Protein AF-0000000086678908 (afdb_homodimer)

Solvent-accessible surface area (backbone atoms only — not comparable to full-atom values): 30555 Å² total; per-residue (Å²): 137,52,66,67,54,35,54,50,50,51,50,34,70,66,29,50,40,66,54,57,25,11,56,74,68,71,41,52,46,68,59,46,51,51,51,48,50,51,52,21,57,75,71,70,43,70,32,62,41,78,53,100,85,32,42,42,71,33,73,58,19,50,46,49,44,54,50,27,52,52,49,44,52,51,50,49,46,50,53,44,56,52,46,34,68,72,34,55,77,39,28,65,29,38,39,27,30,33,67,89,37,30,54,50,59,49,21,51,53,51,42,56,45,40,73,77,37,72,59,48,43,66,46,62,44,74,39,58,53,68,55,45,53,49,30,43,72,73,57,73,17,61,35,32,40,40,49,67,83,73,78,74,65,46,45,79,44,75,34,34,77,40,49,34,20,36,24,29,16,80,85,41,92,61,58,83,44,80,57,42,56,70,75,78,47,70,84,48,39,28,25,37,46,46,85,88,39,58,66,28,52,55,52,49,49,56,33,43,75,70,74,44,74,83,45,73,60,40,50,34,90,41,62,58,33,26,36,15,30,9,26,51,61,61,20,29,25,77,35,47,52,90,63,41,48,85,58,22,40,63,24,42,46,62,54,88,74,42,51,48,59,34,22,42,33,31,62,60,82,56,85,67,57,61,41,44,42,51,50,50,52,50,54,65,70,67,53,59,50,131,137,52,65,66,56,34,53,51,50,51,51,34,71,66,31,51,40,65,55,58,25,12,54,74,68,72,41,53,47,68,57,46,51,51,50,50,51,50,51,22,58,76,69,70,43,70,31,61,41,78,52,100,85,32,42,42,72,34,73,58,19,51,46,48,42,54,49,26,52,52,49,41,50,51,50,50,45,49,52,43,56,52,46,34,68,71,34,54,76,37,30,65,28,36,40,27,29,33,67,89,36,29,55,50,60,49,20,50,52,49,43,56,45,39,73,77,38,72,57,49,42,65,45,63,44,74,40,57,54,69,55,45,54,49,30,45,72,73,56,74,18,61,35,31,40,42,45,67,84,74,77,75,64,47,43,79,44,73,33,35,76,41,49,34,18,37,26,29,16,80,85,41,93,61,58,82,43,80,57,41,56,68,76,77,47,70,84,46,39,28,24,38,45,46,85,88,38,57,66,31,52,55,52,49,48,58,34,43,77,71,74,44,74,84,46,72,60,40,50,34,89,41,64,60,34,28,36,15,29,10,25,51,61,62,21,32,25,78,36,47,53,90,65,42,49,84,57,24,40,64,24,42,47,62,54,88,74,43,53,50,60,34,22,43,34,31,61,60,83,54,86,65,56,61,42,44,42,51,52,51,52,50,53,65,71,69,53,59,50,132

Nearest PDB structures (foldseek):
  5y2v-assembly1_C  TM=5.997E-01  e=1.084E-22  Synechocystis sp. PCC 6803 substr. Kazusa
  7d98-assembly1_Q  TM=6.068E-01  e=5.292E-22  Cupriavidus necator
  1ixc-assembly1_B-2  TM=6.045E-01  e=3.249E-22  Cupriavidus necator
  4x6g-assembly1_D  TM=6.007E-01  e=4.147E-22  Pseudomonas aeruginosa PAO1
  6g1d-assembly1_A  TM=6.232E-01  e=2.025E-21  Corynebacterium glutamicum

Radius of gyration: 24.07 Å; Cα contacts (8 Å, |Δi|>4): 1082; chains: 2; bounding box: 62×62×56 Å

Secondary structure (DSSP, 8-state):
--HHHHHHHHHHHT-SSHHHHHHHTT--HHHHHHHHHHHHHHHTS--EEEETTEEEE-HHHHHHHHHHHHHHHHHHHHHHHHHHHH-TTSEEEEEEE-GGGTTTHHHHHHHHHHHH-TTEEEEEEE--HHHHHHHHHHTS-SEEEESSPPPSSEEEEEEEEEEEEEEE-TT-TTTT-S-B-GGGGTTSEEEEPPTTSHHHHHHHHHHHTTT---EEEEE-S-HHHHHHHHHTTS-BEEEEGGG-SSSSEEEEBS-TT-EEEEEEEEESSSPPPHHHHHHHHHHHHH--B-/--HHHHHHHHHHHT-SSHHHHHHHTT--HHHHHHHHHHHHHHHTS--EEEETTEEEE-HHHHHHHHHHHHHHHHHHHHHHHHHHHH-TTSEEEEEEE-GGGTTTHHHHHHHHHHHH-TTEEEEEEE--HHHHHHHHHTTS-SEEEESSPPPSSEEEEEEEEEEEEEEE-TT-TTTT-S-B-GGGGTTSEEEEPPTTSHHHHHHHHHHHTTT---EEEEE-S-HHHHHHHHHTTS-BEEEEGGG-SSSSEEEEBS-TT-EEEEEEEEESSSPPPHHHHHHHHHHHHH--B-

Sequence (580 aa):
MQVEDLRRLIALAGHERVTDAAAVLRLTQPTLSRLLARVEHELGGRLFERDARGVHLNPNGALALAAARDIVDRYDRLRRDLADVLDPDSGTVRLAFLNSMATSLVPRLLREFRVASPHVRVTLRQAPTHDLLRLLADGTAEHAVLWPRPTGPHGWIPLQRQRLVLAVAPGHRLERRKRVRMAELADDDLVTVPTGFGFRTLVDDLYAADGLVPRVSFESEDLATVEGLAGAGLGVAILPDQQAGTSTVAVPLASAAAQRVVGLTWRSDRDLAPPAARFLDHVRAAGPYGMQVEDLRRLIALAGHERVTDAAAVLRLTQPTLSRLLARVEHELGGRLFERDARGVHLNPNGALALAAARDIVDRYDRLRRDLADVLDPDSGTVRLAFLNSMATSLVPRLLREFRVASPHVRVTLRQAPTHDLLRLLADGTAEHAVLWPRPTGPHGWIPLQRQRLVLAVAPGHRLERRKRVRMAELADDDLVTVPTGFGFRTLVDDLYAADGLVPRVSFESEDLATVEGLAGAGLGVAILPDQQAGTSTVAVPLASAAAQRVVGLTWRSDRDLAPPAARFLDHVRAAGPYG

Structure (mmCIF, N/CA/C/O backbone):
data_AF-0000000086678908-model_v1
#
loop_
_entity.id
_entity.type
_entity.pdbx_description
1 polymer 'LysR family transcriptional regulator'
#
loop_
_atom_site.group_PDB
_atom_site.id
_atom_site.type_symbol
_atom_site.label_atom_id
_atom_site.label_alt_id
_atom_site.label_comp_id
_atom_site.label_asym_id
_atom_site.label_entity_id
_atom_site.label_seq_id
_atom_site.pdbx_PDB_ins_code
_atom_site.Cartn_x
_atom_site.Cartn_y
_atom_site.Cartn_z
_atom_site.occupancy
_atom_site.B_iso_or_equiv
_atom_site.auth_seq_id
_atom_site.auth_comp_id
_atom_site.auth_asym_id
_atom_site.auth_atom_id
_atom_site.pdbx_PDB_model_num
ATOM 1 N N . MET A 1 1 ? -1.691 -26.297 23.156 1 66.44 1 MET A N 1
ATOM 2 C CA . MET A 1 1 ? -2.104 -25.172 22.328 1 66.44 1 MET A CA 1
ATOM 3 C C . MET A 1 1 ? -2.059 -25.547 20.844 1 66.44 1 MET A C 1
ATOM 5 O O . MET A 1 1 ? -1.13 -26.219 20.406 1 66.44 1 MET A O 1
ATOM 9 N N . GLN A 1 2 ? -3.197 -25.328 20.234 1 71.81 2 GLN A N 1
ATOM 10 C CA . GLN A 1 2 ? -3.318 -25.656 18.828 1 71.81 2 GLN A CA 1
ATOM 11 C C . GLN A 1 2 ? -2.947 -24.453 17.953 1 71.81 2 GLN A C 1
ATOM 13 O O . GLN A 1 2 ? -3.072 -23.312 18.375 1 71.81 2 GLN A O 1
ATOM 18 N N . VAL A 1 3 ? -2.393 -24.781 16.766 1 75.31 3 VAL A N 1
ATOM 19 C CA . VAL A 1 3 ? -2.049 -23.734 15.812 1 75.31 3 VAL A CA 1
ATOM 20 C C . VAL A 1 3 ? -3.264 -22.828 15.57 1 75.31 3 VAL A C 1
ATOM 22 O O . VAL A 1 3 ? -3.125 -21.609 15.43 1 75.31 3 VAL A O 1
ATOM 25 N N . GLU A 1 4 ? -4.438 -23.469 15.641 1 76.69 4 GLU A N 1
ATOM 26 C CA . GLU A 1 4 ? -5.672 -22.719 15.445 1 76.69 4 GLU A CA 1
ATOM 27 C C . GLU A 1 4 ? -5.887 -21.703 16.562 1 76.69 4 GLU A C 1
ATOM 29 O O . GLU A 1 4 ? -6.461 -20.641 16.344 1 76.69 4 GLU A O 1
ATOM 34 N N . ASP A 1 5 ? -5.473 -22.016 17.719 1 77.19 5 ASP A N 1
ATOM 35 C CA . ASP A 1 5 ? -5.57 -21.078 18.844 1 77.19 5 ASP A CA 1
ATOM 36 C C . ASP A 1 5 ? -4.727 -19.828 18.594 1 77.19 5 ASP A C 1
ATOM 38 O O . ASP A 1 5 ? -5.145 -18.719 18.922 1 77.19 5 ASP A O 1
ATOM 42 N N . LEU A 1 6 ? -3.574 -20.062 18 1 77.69 6 LEU A N 1
ATOM 43 C CA . LEU A 1 6 ? -2.686 -18.953 17.672 1 77.69 6 LEU A CA 1
ATOM 44 C C . LEU A 1 6 ? -3.289 -18.078 16.578 1 77.69 6 LEU A C 1
ATOM 46 O O . LEU A 1 6 ? -3.154 -16.859 16.609 1 77.69 6 LEU A O 1
ATOM 50 N N . ARG A 1 7 ? -4.008 -18.688 15.641 1 76.19 7 ARG A N 1
ATOM 51 C CA . ARG A 1 7 ? -4.719 -17.938 14.602 1 76.19 7 ARG A CA 1
ATOM 52 C C . ARG A 1 7 ? -5.797 -17.047 15.211 1 76.19 7 ARG A C 1
ATOM 54 O O . ARG A 1 7 ? -5.984 -15.906 14.789 1 76.19 7 ARG A O 1
ATOM 61 N N . ARG A 1 8 ? -6.441 -17.609 16.172 1 77.19 8 ARG A N 1
ATOM 62 C CA . ARG A 1 8 ? -7.5 -16.875 16.859 1 77.19 8 ARG A CA 1
ATOM 63 C C . ARG A 1 8 ? -6.926 -15.719 17.656 1 77.19 8 ARG A C 1
ATOM 65 O O . ARG A 1 8 ? -7.527 -14.641 17.734 1 77.19 8 ARG A O 1
ATOM 72 N N . LEU A 1 9 ? -5.805 -15.938 18.266 1 79.5 9 LEU A N 1
ATOM 73 C CA . LEU A 1 9 ? -5.098 -14.867 18.969 1 79.5 9 LEU A CA 1
ATOM 74 C C . LEU A 1 9 ? -4.746 -13.734 18.016 1 79.5 9 LEU A C 1
ATOM 76 O O . LEU A 1 9 ? -4.91 -12.562 18.359 1 79.5 9 LEU A O 1
ATOM 80 N N . ILE A 1 10 ? -4.312 -14.07 16.891 1 75.94 10 ILE A N 1
ATOM 81 C CA . ILE A 1 10 ? -3.951 -13.086 15.875 1 75.94 10 ILE A CA 1
ATOM 82 C C . ILE A 1 10 ? -5.188 -12.281 15.477 1 75.94 10 ILE A C 1
ATOM 84 O O . ILE A 1 10 ? -5.133 -11.055 15.375 1 75.94 10 ILE A O 1
ATOM 88 N N . ALA A 1 11 ? -6.293 -12.93 15.305 1 73.56 11 ALA A N 1
ATOM 89 C CA . ALA A 1 11 ? -7.543 -12.273 14.93 1 73.56 11 ALA A CA 1
ATOM 90 C C . ALA A 1 11 ? -8.023 -11.336 16.031 1 73.56 11 ALA A C 1
ATOM 92 O O . ALA A 1 11 ? -8.477 -10.219 15.75 1 73.56 11 ALA A O 1
ATOM 93 N N . LEU A 1 12 ? -7.84 -11.789 17.219 1 76.94 12 LEU A N 1
ATOM 94 C CA . LEU A 1 12 ? -8.289 -11.008 18.375 1 76.94 12 LEU A CA 1
ATOM 95 C C . LEU A 1 12 ? -7.469 -9.734 18.516 1 76.94 12 LEU A C 1
ATOM 97 O O . LEU A 1 12 ? -8 -8.688 18.891 1 76.94 12 LEU A O 1
ATOM 101 N N . ALA A 1 13 ? -6.25 -9.898 18.234 1 73.69 13 ALA A N 1
ATOM 102 C CA . ALA A 1 13 ? -5.34 -8.766 18.391 1 73.69 13 ALA A CA 1
ATOM 103 C C . ALA A 1 13 ? -5.738 -7.609 17.484 1 73.69 13 ALA A C 1
ATOM 105 O O . ALA A 1 13 ? -5.418 -6.453 17.766 1 73.69 13 ALA A O 1
ATOM 106 N N . GLY A 1 14 ? -6.422 -7.973 16.531 1 66.38 14 GLY A N 1
ATOM 107 C CA . GLY A 1 14 ? -6.832 -6.949 15.586 1 66.38 14 GLY A CA 1
ATOM 108 C C . GLY A 1 14 ? -8.125 -6.258 15.969 1 66.38 14 GLY A C 1
ATOM 109 O O . GLY A 1 14 ? -8.594 -5.363 15.266 1 66.38 14 GLY A O 1
ATOM 110 N N . HIS A 1 15 ? -8.695 -6.672 17.172 1 71.06 15 HIS A N 1
ATOM 111 C CA . HIS A 1 15 ? -9.992 -6.152 17.594 1 71.06 15 HIS A CA 1
ATOM 112 C C . HIS A 1 15 ? -9.938 -5.629 19.016 1 71.06 15 HIS A C 1
ATOM 114 O O . HIS A 1 15 ? -9.258 -6.211 19.875 1 71.06 15 HIS A O 1
ATOM 120 N N . GLU A 1 16 ? -10.617 -4.539 19.328 1 66.81 16 GLU A N 1
ATOM 121 C CA . GLU A 1 16 ? -10.648 -3.949 20.656 1 66.81 16 GLU A CA 1
ATOM 122 C C . GLU A 1 16 ? -11.656 -4.66 21.547 1 66.81 16 GLU A C 1
ATOM 124 O O . GLU A 1 16 ? -11.602 -4.539 22.781 1 66.81 16 GLU A O 1
ATOM 129 N N . ARG A 1 17 ? -12.625 -5.246 20.891 1 76 17 ARG A N 1
ATOM 130 C CA . ARG A 1 17 ? -13.641 -5.977 21.641 1 76 17 ARG A CA 1
ATOM 131 C C . ARG A 1 17 ? -13.602 -7.465 21.312 1 76 17 ARG A C 1
ATOM 133 O O . ARG A 1 17 ? -13.516 -7.844 20.156 1 76 17 ARG A O 1
ATOM 140 N N . VAL A 1 18 ? -13.617 -8.203 22.375 1 79.81 18 VAL A N 1
ATOM 141 C CA . VAL A 1 18 ? -13.617 -9.648 22.203 1 79.81 18 VAL A CA 1
ATOM 142 C C . VAL A 1 18 ? -14.828 -10.078 21.375 1 79.81 18 VAL A C 1
ATOM 144 O O . VAL A 1 18 ? -14.742 -11 20.562 1 79.81 18 VAL A O 1
ATOM 147 N N . THR A 1 19 ? -15.852 -9.297 21.531 1 79 19 THR A N 1
ATOM 148 C CA . THR A 1 19 ? -17.078 -9.617 20.812 1 79 19 THR A CA 1
ATOM 149 C C . THR A 1 19 ? -16.891 -9.438 19.312 1 79 19 THR A C 1
ATOM 151 O O . THR A 1 19 ? -17.359 -10.25 18.516 1 79 19 THR A O 1
ATOM 154 N N . ASP A 1 20 ? -16.234 -8.477 19.031 1 77 20 ASP A N 1
ATOM 155 C CA . ASP A 1 20 ? -15.984 -8.195 17.625 1 77 20 ASP A CA 1
ATOM 156 C C . ASP A 1 20 ? -15.094 -9.273 17 1 77 20 ASP A C 1
ATOM 158 O O . ASP A 1 20 ? -15.336 -9.719 15.875 1 77 20 ASP A O 1
ATOM 162 N N . ALA A 1 21 ? -14.086 -9.602 17.719 1 76.25 21 ALA A N 1
ATOM 163 C CA . ALA A 1 21 ? -13.188 -10.656 17.266 1 76.25 21 ALA A CA 1
ATOM 164 C C . ALA A 1 21 ? -13.938 -11.984 17.125 1 76.25 21 ALA A C 1
ATOM 166 O O . ALA A 1 21 ? -13.727 -12.719 16.156 1 76.25 21 ALA A O 1
ATOM 167 N N . ALA A 1 22 ? -14.789 -12.234 18.031 1 81.94 22 ALA A N 1
ATOM 168 C CA . ALA A 1 22 ? -15.562 -13.469 18.016 1 81.94 22 ALA A CA 1
ATOM 169 C C . ALA A 1 22 ? -16.453 -13.539 16.766 1 81.94 22 ALA A C 1
ATOM 171 O O . ALA A 1 22 ? -16.547 -14.586 16.125 1 81.94 22 ALA A O 1
ATOM 172 N N . ALA A 1 23 ? -17.016 -12.445 16.453 1 75.06 23 ALA A N 1
ATOM 173 C CA . ALA A 1 23 ? -17.891 -12.375 15.281 1 75.06 23 ALA A CA 1
ATOM 174 C C . ALA A 1 23 ? -17.109 -12.688 14.008 1 75.06 23 ALA A C 1
ATOM 176 O O . ALA A 1 23 ? -17.562 -13.469 13.172 1 75.06 23 ALA A O 1
ATOM 177 N N . VAL A 1 24 ? -15.977 -12.172 13.984 1 67.19 24 VAL A N 1
ATOM 178 C CA . VAL A 1 24 ? -15.141 -12.344 12.805 1 67.19 24 VAL A CA 1
ATOM 179 C C . VAL A 1 24 ? -14.672 -13.789 12.703 1 67.19 24 VAL A C 1
ATOM 181 O O . VAL A 1 24 ? -14.555 -14.336 11.602 1 67.19 24 VAL A O 1
ATOM 184 N N . LEU A 1 25 ? -14.469 -14.398 13.781 1 71.94 25 LEU A N 1
ATOM 185 C CA . LEU A 1 25 ? -13.961 -15.758 13.852 1 71.94 25 LEU A CA 1
ATOM 186 C C . LEU A 1 25 ? -15.109 -16.766 13.852 1 71.94 25 LEU A C 1
ATOM 188 O O . LEU A 1 25 ? -14.875 -17.984 13.914 1 71.94 25 LEU A O 1
ATOM 192 N N . ARG A 1 26 ? -16.328 -16.125 13.781 1 76.88 26 ARG A N 1
ATOM 193 C CA . ARG A 1 26 ? -17.516 -16.969 13.812 1 76.88 26 ARG A CA 1
ATOM 194 C C . ARG A 1 26 ? -17.547 -17.844 15.055 1 76.88 26 ARG A C 1
ATOM 196 O O . ARG A 1 26 ? -17.828 -19.031 14.969 1 76.88 26 ARG A O 1
ATOM 203 N N . LEU A 1 27 ? -17.188 -17.25 16.141 1 80.12 27 LEU A N 1
ATOM 204 C CA . LEU A 1 27 ? -17.25 -17.844 17.469 1 80.12 27 LEU A CA 1
ATOM 205 C C . LEU A 1 27 ? -18.141 -17.016 18.391 1 80.12 27 LEU A C 1
ATOM 207 O O . LEU A 1 27 ? -18.422 -15.859 18.109 1 80.12 27 LEU A O 1
ATOM 211 N N . THR A 1 28 ? -18.734 -17.641 19.359 1 83.31 28 THR A N 1
ATOM 212 C CA . THR A 1 28 ? -19.391 -16.875 20.406 1 83.31 28 THR A CA 1
ATOM 213 C C . THR A 1 28 ? -18.375 -16.188 21.312 1 83.31 28 THR A C 1
ATOM 215 O O . THR A 1 28 ? -17.234 -16.656 21.438 1 83.31 28 THR A O 1
ATOM 218 N N . GLN A 1 29 ? -18.75 -15.109 21.812 1 86.06 29 GLN A N 1
ATOM 219 C CA . GLN A 1 29 ? -17.875 -14.359 22.703 1 86.06 29 GLN A CA 1
ATOM 220 C C . GLN A 1 29 ? -17.406 -15.219 23.875 1 86.06 29 GLN A C 1
ATOM 222 O O . GLN A 1 29 ? -16.219 -15.234 24.219 1 86.06 29 GLN A O 1
ATOM 227 N N . PRO A 1 30 ? -18.266 -16.109 24.516 1 87.31 30 PRO A N 1
ATOM 228 C CA . PRO A 1 30 ? -17.781 -16.953 25.594 1 87.31 30 PRO A CA 1
ATOM 229 C C . PRO A 1 30 ? -16.734 -17.969 25.125 1 87.31 30 PRO A C 1
ATOM 231 O O . PRO A 1 30 ? -15.766 -18.25 25.844 1 87.31 30 PRO A O 1
ATOM 234 N N . THR A 1 31 ? -16.969 -18.453 23.953 1 83.81 31 THR A N 1
ATOM 235 C CA . THR A 1 31 ? -16.031 -19.422 23.391 1 83.81 31 THR A CA 1
ATOM 236 C C . THR A 1 31 ? -14.664 -18.797 23.188 1 83.81 31 THR A C 1
ATOM 238 O O . THR A 1 31 ? -13.641 -19.375 23.531 1 83.81 31 THR A O 1
ATOM 241 N N . LEU A 1 32 ? -14.711 -17.625 22.656 1 86.62 32 LEU A N 1
ATOM 242 C CA . LEU A 1 32 ? -13.445 -16.938 22.406 1 86.62 32 LEU A CA 1
ATOM 243 C C . LEU A 1 32 ? -12.773 -16.531 23.719 1 86.62 32 LEU A C 1
ATOM 245 O O . LEU A 1 32 ? -11.555 -16.641 23.859 1 86.62 32 LEU A O 1
ATOM 249 N N . SER A 1 33 ? -13.547 -16.125 24.656 1 85.94 33 SER A N 1
ATOM 250 C CA . SER A 1 33 ? -13.016 -15.734 25.953 1 85.94 33 SER A CA 1
ATOM 251 C C . SER A 1 33 ? -12.375 -16.922 26.656 1 85.94 33 SER A C 1
ATOM 253 O O . SER A 1 33 ? -11.297 -16.797 27.25 1 85.94 33 SER A O 1
ATOM 255 N N . ARG A 1 34 ? -13 -18.062 26.578 1 84.38 34 ARG A N 1
ATOM 256 C CA . ARG A 1 34 ? -12.469 -19.281 27.188 1 84.38 34 ARG A CA 1
ATOM 257 C C . ARG A 1 34 ? -11.164 -19.688 26.5 1 84.38 34 ARG A C 1
ATOM 259 O O . ARG A 1 34 ? -10.227 -20.141 27.172 1 84.38 34 ARG A O 1
ATOM 266 N N . LEU A 1 35 ? -11.258 -19.562 25.234 1 82.19 35 LEU A N 1
ATOM 267 C CA . LEU A 1 35 ? -10.062 -19.875 24.453 1 82.19 35 LEU A CA 1
ATOM 268 C C . LEU A 1 35 ? -8.898 -18.984 24.859 1 82.19 35 LEU A C 1
ATOM 270 O O . LEU A 1 35 ? -7.773 -19.453 25.047 1 82.19 35 LEU A O 1
ATOM 274 N N . LEU A 1 36 ? -9.156 -17.75 25.078 1 82.56 36 LEU A N 1
ATOM 275 C CA . LEU A 1 36 ? -8.125 -16.797 25.484 1 82.56 36 LEU A CA 1
ATOM 276 C C . LEU A 1 36 ? -7.582 -17.156 26.875 1 82.56 36 LEU A C 1
ATOM 278 O O . LEU A 1 36 ? -6.371 -17.109 27.094 1 82.56 36 LEU A O 1
ATOM 282 N N . ALA A 1 37 ? -8.43 -17.5 27.734 1 85.12 37 ALA A N 1
ATOM 283 C CA . ALA A 1 37 ? -8.039 -17.891 29.078 1 85.12 37 ALA A CA 1
ATOM 284 C C . ALA A 1 37 ? -7.141 -19.125 29.047 1 85.12 37 ALA A C 1
ATOM 286 O O . ALA A 1 37 ? -6.148 -19.203 29.766 1 85.12 37 ALA A O 1
ATOM 287 N N . ARG A 1 38 ? -7.523 -20.047 28.234 1 80.94 38 ARG A N 1
ATOM 288 C CA . ARG A 1 38 ? -6.738 -21.266 28.094 1 80.94 38 ARG A CA 1
ATOM 289 C C . ARG A 1 38 ? -5.352 -20.969 27.531 1 80.94 38 ARG A C 1
ATOM 291 O O . ARG A 1 38 ? -4.352 -21.5 28.016 1 80.94 38 ARG A O 1
ATOM 298 N N . VAL A 1 39 ? -5.293 -20.125 26.531 1 81.56 39 VAL A N 1
ATOM 299 C CA . VAL A 1 39 ? -4.031 -19.75 25.906 1 81.56 39 VAL A CA 1
ATOM 300 C C . VAL A 1 39 ? -3.146 -19.031 26.922 1 81.56 39 VAL A C 1
ATOM 302 O O . VAL A 1 39 ? -1.95 -19.312 27.031 1 81.56 39 VAL A O 1
ATOM 305 N N . GLU A 1 40 ? -3.748 -18.125 27.641 1 84 40 GLU A N 1
ATOM 306 C CA . GLU A 1 40 ? -3.014 -17.391 28.672 1 84 40 GLU A CA 1
ATOM 307 C C . GLU A 1 40 ? -2.502 -18.328 29.75 1 84 40 GLU A C 1
ATOM 309 O O . GLU A 1 40 ? -1.369 -18.188 30.219 1 84 40 GLU A O 1
ATOM 314 N N . HIS A 1 41 ? -3.305 -19.297 30.125 1 78.88 41 HIS A N 1
ATOM 315 C CA . HIS A 1 41 ? -2.918 -20.297 31.125 1 78.88 41 HIS A CA 1
ATOM 316 C C . HIS A 1 41 ? -1.742 -21.125 30.625 1 78.88 41 HIS A C 1
ATOM 318 O O . HIS A 1 41 ? -0.762 -21.312 31.344 1 78.88 41 HIS A O 1
ATOM 324 N N . GLU A 1 42 ? -1.832 -21.547 29.453 1 78.5 42 GLU A N 1
ATOM 325 C CA . GLU A 1 42 ? -0.791 -22.391 28.875 1 78.5 42 GLU A CA 1
ATOM 326 C C . GLU A 1 42 ? 0.519 -21.625 28.719 1 78.5 42 GLU A C 1
ATOM 328 O O . GLU A 1 42 ? 1.601 -22.203 28.891 1 78.5 42 GLU A O 1
ATOM 333 N N . LEU A 1 43 ? 0.355 -20.344 28.422 1 77.81 43 LEU A N 1
ATOM 334 C CA . LEU A 1 43 ? 1.54 -19.531 28.188 1 77.81 43 LEU A CA 1
ATOM 335 C C . LEU A 1 43 ? 2.066 -18.953 29.5 1 77.81 43 LEU A C 1
ATOM 337 O O . LEU A 1 43 ? 3.146 -18.344 29.516 1 77.81 43 LEU A O 1
ATOM 341 N N . GLY A 1 44 ? 1.3 -19.109 30.516 1 75.5 44 GLY A N 1
ATOM 342 C CA . GLY A 1 44 ? 1.761 -18.766 31.844 1 75.5 44 GLY A CA 1
ATOM 343 C C . GLY A 1 44 ? 1.585 -17.297 32.156 1 75.5 44 GLY A C 1
ATOM 344 O O . GLY A 1 44 ? 2.285 -16.75 33.031 1 75.5 44 GLY A O 1
ATOM 345 N N . GLY A 1 45 ? 0.741 -16.578 31.406 1 78.19 45 GLY A N 1
ATOM 346 C CA . GLY A 1 45 ? 0.525 -15.164 31.672 1 78.19 45 GLY A CA 1
ATOM 347 C C . GLY A 1 45 ? -0.617 -14.57 30.875 1 78.19 45 GLY A C 1
ATOM 348 O O . GLY A 1 45 ? -1.066 -15.164 29.891 1 78.19 45 GLY A O 1
ATOM 349 N N . ARG A 1 46 ? -0.998 -13.453 31.406 1 82.06 46 ARG A N 1
ATOM 350 C CA . ARG A 1 46 ? -2.027 -12.711 30.672 1 82.06 46 ARG A CA 1
ATOM 351 C C . ARG A 1 46 ? -1.455 -12.055 29.422 1 82.06 46 ARG A C 1
ATOM 353 O O . ARG A 1 46 ? -0.313 -11.594 29.422 1 82.06 46 ARG A O 1
ATOM 360 N N . LEU A 1 47 ? -2.23 -12.172 28.375 1 83.94 47 LEU A N 1
ATOM 361 C CA . LEU A 1 47 ? -1.803 -11.602 27.109 1 83.94 47 LEU A CA 1
ATOM 362 C C . LEU A 1 47 ? -2.531 -10.289 26.828 1 83.94 47 LEU A C 1
ATOM 364 O O . LEU A 1 47 ? -2.053 -9.461 26.047 1 83.94 47 LEU A O 1
ATOM 368 N N . PHE A 1 48 ? -3.707 -10.195 27.453 1 84.12 48 PHE A N 1
ATOM 369 C CA . PHE A 1 48 ? -4.559 -9.039 27.219 1 84.12 48 PHE A CA 1
ATOM 370 C C . PHE A 1 48 ? -4.867 -8.312 28.531 1 84.12 48 PHE A C 1
ATOM 372 O O . PHE A 1 48 ? -4.863 -8.93 29.594 1 84.12 48 PHE A O 1
ATOM 379 N N . GLU A 1 49 ? -4.988 -7.027 28.391 1 80.19 49 GLU A N 1
ATOM 380 C CA . GLU A 1 49 ? -5.469 -6.219 29.5 1 80.19 49 GLU A CA 1
ATOM 381 C C . GLU A 1 49 ? -6.754 -5.48 29.141 1 80.19 49 GLU A C 1
ATOM 383 O O . GLU A 1 49 ? -7.016 -5.227 27.969 1 80.19 49 GLU A O 1
ATOM 388 N N . ARG A 1 50 ? -7.578 -5.473 30.141 1 74.25 50 ARG A N 1
ATOM 389 C CA . ARG A 1 50 ? -8.859 -4.789 29.969 1 74.25 50 ARG A CA 1
ATOM 390 C C . ARG A 1 50 ? -8.852 -3.43 30.656 1 74.25 50 ARG A C 1
ATOM 392 O O . ARG A 1 50 ? -8.383 -3.305 31.797 1 74.25 50 ARG A O 1
ATOM 399 N N . ASP A 1 51 ? -9.039 -2.463 29.938 1 67.81 51 ASP A N 1
ATOM 400 C CA . ASP A 1 51 ? -9.219 -1.139 30.531 1 67.81 51 ASP A CA 1
ATOM 401 C C . ASP A 1 51 ? -10.445 -0.439 29.953 1 67.81 51 ASP A C 1
ATOM 403 O O . ASP A 1 51 ? -11.312 -1.083 29.359 1 67.81 51 ASP A O 1
ATOM 407 N N . ALA A 1 52 ? -10.625 0.784 30.375 1 63.62 52 ALA A N 1
ATOM 408 C CA . ALA A 1 52 ? -11.789 1.56 29.969 1 63.62 52 ALA A CA 1
ATOM 409 C C . ALA A 1 52 ? -11.93 1.559 28.438 1 63.62 52 ALA A C 1
ATOM 411 O O . ALA A 1 52 ? -13.039 1.71 27.922 1 63.62 52 ALA A O 1
ATOM 412 N N . ARG A 1 53 ? -10.883 1.265 27.844 1 54.06 53 ARG A N 1
ATOM 413 C CA . ARG A 1 53 ? -10.844 1.373 26.391 1 54.06 53 ARG A CA 1
ATOM 414 C C . ARG A 1 53 ? -11.203 0.045 25.734 1 54.06 53 ARG A C 1
ATOM 416 O O . ARG A 1 53 ? -11.484 -0.004 24.531 1 54.06 53 ARG A O 1
ATOM 423 N N . GLY A 1 54 ? -11.156 -0.934 26.484 1 71.75 54 GLY A N 1
ATOM 424 C CA . GLY A 1 54 ? -11.438 -2.27 25.984 1 71.75 54 GLY A CA 1
ATOM 425 C C . GLY A 1 54 ? -10.328 -3.262 26.266 1 71.75 54 GLY A C 1
ATOM 426 O O . GLY A 1 54 ? -9.625 -3.146 27.281 1 71.75 54 GLY A O 1
ATOM 427 N N . VAL A 1 55 ? -10.32 -4.285 25.406 1 73.81 55 VAL A N 1
ATOM 428 C CA . VAL A 1 55 ? -9.344 -5.355 25.547 1 73.81 55 VAL A CA 1
ATOM 429 C C . VAL A 1 55 ? -8.18 -5.125 24.578 1 73.81 55 VAL A C 1
ATOM 431 O O . VAL A 1 55 ? -8.398 -4.938 23.375 1 73.81 55 VAL A O 1
ATOM 434 N N . HIS A 1 56 ? -7 -4.902 25.125 1 77.38 56 HIS A N 1
ATOM 435 C CA . HIS A 1 56 ? -5.82 -4.715 24.297 1 77.38 56 HIS A CA 1
ATOM 436 C C . HIS A 1 56 ? -4.684 -5.637 24.734 1 77.38 56 HIS A C 1
ATOM 438 O O . HIS A 1 56 ? -4.668 -6.113 25.859 1 77.38 56 HIS A O 1
ATOM 444 N N . LEU A 1 57 ? -3.746 -5.82 23.781 1 76.94 57 LEU A N 1
ATOM 445 C CA . LEU A 1 57 ? -2.598 -6.672 24.062 1 76.94 57 LEU A CA 1
ATOM 446 C C . LEU A 1 57 ? -1.694 -6.027 25.109 1 76.94 57 LEU A C 1
ATOM 448 O O . LEU A 1 57 ? -1.431 -4.824 25.047 1 76.94 57 LEU A O 1
ATOM 452 N N . ASN A 1 58 ? -1.315 -6.773 26.156 1 71.94 58 ASN A N 1
ATOM 453 C CA . ASN A 1 58 ? -0.21 -6.359 27.016 1 71.94 58 ASN A CA 1
ATOM 454 C C . ASN A 1 58 ? 1.14 -6.754 26.422 1 71.94 58 ASN A C 1
ATOM 456 O O . ASN A 1 58 ? 1.197 -7.34 25.344 1 71.94 58 ASN A O 1
ATOM 460 N N . PRO A 1 59 ? 2.217 -6.41 27.031 1 60.94 59 PRO A N 1
ATOM 461 C CA . PRO A 1 59 ? 3.529 -6.711 26.453 1 60.94 59 PRO A CA 1
ATOM 462 C C . PRO A 1 59 ? 3.73 -8.203 26.188 1 60.94 59 PRO A C 1
ATOM 464 O O . PRO A 1 59 ? 4.301 -8.578 25.172 1 60.94 59 PRO A O 1
ATOM 467 N N . ASN A 1 60 ? 3.318 -8.992 27.094 1 68.38 60 ASN A N 1
ATOM 468 C CA . ASN A 1 60 ? 3.34 -10.43 26.859 1 68.38 60 ASN A CA 1
ATOM 469 C C . ASN A 1 60 ? 2.498 -10.82 25.656 1 68.38 60 ASN A C 1
ATOM 471 O O . ASN A 1 60 ? 2.867 -11.719 24.891 1 68.38 60 ASN A O 1
ATOM 475 N N . GLY A 1 61 ? 1.454 -10.094 25.5 1 77.06 61 GLY A N 1
ATOM 476 C CA . GLY A 1 61 ? 0.57 -10.32 24.359 1 77.06 61 GLY A CA 1
ATOM 477 C C . GLY A 1 61 ? 1.21 -9.977 23.031 1 77.06 61 GLY A C 1
ATOM 478 O O . GLY A 1 61 ? 1.04 -10.711 22.047 1 77.06 61 GLY A O 1
ATOM 479 N N . ALA A 1 62 ? 1.925 -8.969 23.031 1 68.94 62 ALA A N 1
ATOM 480 C CA . ALA A 1 62 ? 2.613 -8.578 21.812 1 68.94 62 ALA A CA 1
ATOM 481 C C . ALA A 1 62 ? 3.65 -9.617 21.406 1 68.94 62 ALA A C 1
ATOM 483 O O . ALA A 1 62 ? 3.771 -9.961 20.219 1 68.94 62 ALA A O 1
ATOM 484 N N . LEU A 1 63 ? 4.391 -10.117 22.375 1 65.19 63 LEU A N 1
ATOM 485 C CA . LEU A 1 63 ? 5.363 -11.18 22.141 1 65.19 63 LEU A CA 1
ATOM 486 C C . LEU A 1 63 ? 4.676 -12.445 21.641 1 65.19 63 LEU A C 1
ATOM 488 O O . LEU A 1 63 ? 5.141 -13.07 20.688 1 65.19 63 LEU A O 1
ATOM 492 N N . ALA A 1 64 ? 3.658 -12.711 22.344 1 73.31 64 ALA A N 1
ATOM 493 C CA . ALA A 1 64 ? 2.902 -13.898 21.969 1 73.31 64 ALA A CA 1
ATOM 494 C C . ALA A 1 64 ? 2.328 -13.766 20.562 1 73.31 64 ALA A C 1
ATOM 496 O O . ALA A 1 64 ? 2.311 -14.734 19.797 1 73.31 64 ALA A O 1
ATOM 497 N N . LEU A 1 65 ? 1.916 -12.555 20.281 1 74.06 65 LEU A N 1
ATOM 498 C CA . LEU A 1 65 ? 1.33 -12.305 18.969 1 74.06 65 LEU A CA 1
ATOM 499 C C . LEU A 1 65 ? 2.371 -12.469 17.859 1 74.06 65 LEU A C 1
ATOM 501 O O . LEU A 1 65 ? 2.104 -13.094 16.828 1 74.06 65 LEU A O 1
ATOM 505 N N . ALA A 1 66 ? 3.488 -11.984 18.047 1 64.25 66 ALA A N 1
ATOM 506 C CA . ALA A 1 66 ? 4.574 -12.133 17.078 1 64.25 66 ALA A CA 1
ATOM 507 C C . ALA A 1 66 ? 4.93 -13.602 16.875 1 64.25 66 ALA A C 1
ATOM 509 O O . ALA A 1 66 ? 5.074 -14.062 15.742 1 64.25 66 ALA A O 1
ATOM 510 N N . ALA A 1 67 ? 5.062 -14.258 17.969 1 67.31 67 ALA A N 1
ATOM 511 C CA . ALA A 1 67 ? 5.355 -15.688 17.906 1 67.31 67 ALA A CA 1
ATOM 512 C C . ALA A 1 67 ? 4.23 -16.453 17.219 1 67.31 67 ALA A C 1
ATOM 514 O O . ALA A 1 67 ? 4.488 -17.375 16.438 1 67.31 67 ALA A O 1
ATOM 515 N N . ALA A 1 68 ? 3.041 -16.047 17.594 1 74.88 68 ALA A N 1
ATOM 516 C CA . ALA A 1 68 ? 1.882 -16.703 16.984 1 74.88 68 ALA A CA 1
ATOM 517 C C . ALA A 1 68 ? 1.897 -16.547 15.469 1 74.88 68 ALA A C 1
ATOM 519 O O . ALA A 1 68 ? 1.666 -17.516 14.734 1 74.88 68 ALA A O 1
ATOM 520 N N . ARG A 1 69 ? 2.215 -15.406 15.055 1 69.81 69 ARG A N 1
ATOM 521 C CA . ARG A 1 69 ? 2.281 -15.156 13.617 1 69.81 69 ARG A CA 1
ATOM 522 C C . ARG A 1 69 ? 3.355 -16.016 12.961 1 69.81 69 ARG A C 1
ATOM 524 O O . ARG A 1 69 ? 3.113 -16.641 11.922 1 69.81 69 ARG A O 1
ATOM 531 N N . ASP A 1 70 ? 4.457 -16.125 13.594 1 61.69 70 ASP A N 1
ATOM 532 C CA . ASP A 1 70 ? 5.555 -16.922 13.07 1 61.69 70 ASP A CA 1
ATOM 533 C C . ASP A 1 70 ? 5.168 -18.406 12.992 1 61.69 70 ASP A C 1
ATOM 535 O O . ASP A 1 70 ? 5.434 -19.062 11.992 1 61.69 70 ASP A O 1
ATOM 539 N N . ILE A 1 71 ? 4.602 -18.812 14.07 1 64.25 71 ILE A N 1
ATOM 540 C CA . ILE A 1 71 ? 4.25 -20.234 14.172 1 64.25 71 ILE A CA 1
ATOM 541 C C . ILE A 1 71 ? 3.172 -20.562 13.141 1 64.25 71 ILE A C 1
ATOM 543 O O . ILE A 1 71 ? 3.281 -21.562 12.422 1 64.25 71 ILE A O 1
ATOM 547 N N . VAL A 1 72 ? 2.221 -19.734 13.117 1 71.69 72 VAL A N 1
ATOM 548 C CA . VAL A 1 72 ? 1.122 -19.984 12.188 1 71.69 72 VAL A CA 1
ATOM 549 C C . VAL A 1 72 ? 1.642 -19.953 10.75 1 71.69 72 VAL A C 1
ATOM 551 O O . VAL A 1 72 ? 1.29 -20.797 9.93 1 71.69 72 VAL A O 1
ATOM 554 N N . ASP A 1 73 ? 2.461 -19.047 10.547 1 62.91 73 ASP A N 1
ATOM 555 C CA . ASP A 1 73 ? 3.057 -18.938 9.219 1 62.91 73 ASP A CA 1
ATOM 556 C C . ASP A 1 73 ? 3.85 -20.188 8.867 1 62.91 73 ASP A C 1
ATOM 558 O O . ASP A 1 73 ? 3.742 -20.703 7.75 1 62.91 73 ASP A O 1
ATOM 562 N N . ARG A 1 74 ? 4.633 -20.641 9.75 1 60.5 74 ARG A N 1
ATOM 563 C CA . ARG A 1 74 ? 5.434 -21.844 9.516 1 60.5 74 ARG A CA 1
ATOM 564 C C . ARG A 1 74 ? 4.547 -23.062 9.336 1 60.5 74 ARG A C 1
ATOM 566 O O . ARG A 1 74 ? 4.812 -23.922 8.484 1 60.5 74 ARG A O 1
ATOM 573 N N . TYR A 1 75 ? 3.58 -23.156 10.195 1 62.41 75 TYR A N 1
ATOM 574 C CA . TYR A 1 75 ? 2.639 -24.266 10.102 1 62.41 75 TYR A CA 1
ATOM 575 C C . TYR A 1 75 ? 1.916 -24.266 8.766 1 62.41 75 TYR A C 1
ATOM 577 O O . TYR A 1 75 ? 1.79 -25.297 8.117 1 62.41 75 TYR A O 1
ATOM 585 N N . ASP A 1 76 ? 1.499 -23.141 8.445 1 64.38 76 ASP A N 1
ATOM 586 C CA . ASP A 1 76 ? 0.786 -23.031 7.18 1 64.38 76 ASP A CA 1
ATOM 587 C C . ASP A 1 76 ? 1.694 -23.391 6.004 1 64.38 76 ASP A C 1
ATOM 589 O O . ASP A 1 76 ? 1.261 -24.047 5.059 1 64.38 76 ASP A O 1
ATOM 593 N N . ARG A 1 77 ? 2.867 -23.062 6.121 1 61.94 77 ARG A N 1
ATOM 594 C CA . ARG A 1 77 ? 3.848 -23.422 5.102 1 61.94 77 ARG A CA 1
ATOM 595 C C . ARG A 1 77 ? 4.027 -24.938 5.031 1 61.94 77 ARG A C 1
ATOM 597 O O . ARG A 1 77 ? 4.098 -25.516 3.941 1 61.94 77 ARG A O 1
ATOM 604 N N . LEU A 1 78 ? 4.152 -25.453 6.18 1 57.84 78 LEU A N 1
ATOM 605 C CA . LEU A 1 78 ? 4.293 -26.906 6.238 1 57.84 78 LEU A CA 1
ATOM 606 C C . LEU A 1 78 ? 3.104 -27.578 5.574 1 57.84 78 LEU A C 1
ATOM 608 O O . LEU A 1 78 ? 3.283 -28.5 4.77 1 57.84 78 LEU A O 1
ATOM 612 N N . ARG A 1 79 ? 1.976 -27.172 5.969 1 61.5 79 ARG A N 1
ATOM 613 C CA . ARG A 1 79 ? 0.765 -27.75 5.406 1 61.5 79 ARG A CA 1
ATOM 614 C C . ARG A 1 79 ? 0.729 -27.594 3.889 1 61.5 79 ARG A C 1
ATOM 616 O O . ARG A 1 79 ? 0.354 -28.516 3.168 1 61.5 79 ARG A O 1
ATOM 623 N N . ARG A 1 80 ? 1.098 -26.5 3.529 1 60.12 80 ARG A N 1
ATOM 624 C CA . ARG A 1 80 ? 1.122 -26.203 2.102 1 60.12 80 ARG A CA 1
ATOM 625 C C . ARG A 1 80 ? 2.143 -27.062 1.374 1 60.12 80 ARG A C 1
ATOM 627 O O . ARG A 1 80 ? 1.852 -27.609 0.309 1 60.12 80 ARG A O 1
ATOM 634 N N . ASP A 1 81 ? 3.283 -27.047 1.919 1 58.19 81 ASP A N 1
ATOM 635 C CA . ASP A 1 81 ? 4.328 -27.875 1.335 1 58.19 81 ASP A CA 1
ATOM 636 C C . ASP A 1 81 ? 3.85 -29.328 1.174 1 58.19 81 ASP A C 1
ATOM 638 O O . ASP A 1 81 ? 4.113 -29.953 0.151 1 58.19 81 ASP A O 1
ATOM 642 N N . LEU A 1 82 ? 3.133 -2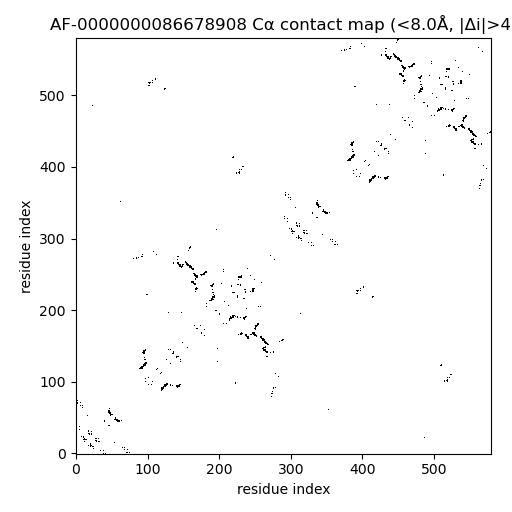9.688 2.211 1 56.84 82 LEU A N 1
ATOM 643 C CA . LEU A 1 82 ? 2.627 -31.062 2.178 1 56.84 82 LEU A CA 1
ATOM 644 C C . LEU A 1 82 ? 1.522 -31.203 1.136 1 56.84 82 LEU A C 1
ATOM 646 O O . LEU A 1 82 ? 1.459 -32.219 0.429 1 56.84 82 LEU A O 1
ATOM 650 N N . ALA A 1 83 ? 0.654 -30.25 1.052 1 60.38 83 ALA A N 1
ATOM 651 C CA . ALA A 1 83 ? -0.439 -30.266 0.083 1 60.38 83 ALA A CA 1
ATOM 652 C C . ALA A 1 83 ? 0.094 -30.234 -1.347 1 60.38 83 ALA A C 1
ATOM 654 O O . ALA A 1 83 ? -0.451 -30.906 -2.229 1 60.38 83 ALA A O 1
ATOM 655 N N . ASP A 1 84 ? 1.052 -29.422 -1.546 1 60.72 84 ASP A N 1
ATOM 656 C CA . ASP A 1 84 ? 1.662 -29.297 -2.865 1 60.72 84 ASP A CA 1
ATOM 657 C C . ASP A 1 84 ? 2.258 -30.625 -3.332 1 60.72 84 ASP A C 1
ATOM 659 O O . ASP A 1 84 ? 2.266 -30.922 -4.527 1 60.72 84 ASP A O 1
ATOM 663 N N . VAL A 1 85 ? 2.746 -31.328 -2.443 1 55.38 85 VAL A N 1
ATOM 664 C CA . VAL A 1 85 ? 3.297 -32.625 -2.77 1 55.38 85 VAL A CA 1
ATOM 665 C C . VAL A 1 85 ? 2.168 -33.594 -3.146 1 55.38 85 VAL A C 1
ATOM 667 O O . VAL A 1 85 ? 2.32 -34.406 -4.055 1 55.38 85 VAL A O 1
ATOM 670 N N . LEU A 1 86 ? 1.083 -33.406 -2.537 1 53.88 86 LEU A N 1
ATOM 671 C CA . LEU A 1 86 ? -0.002 -34.344 -2.725 1 53.88 86 LEU A CA 1
ATOM 672 C C . LEU A 1 86 ? -0.758 -34.062 -4.02 1 53.88 86 LEU A C 1
ATOM 674 O O . LEU A 1 86 ? -1.326 -34.969 -4.621 1 53.88 86 LEU A O 1
ATOM 678 N N . ASP A 1 87 ? -0.967 -32.875 -4.516 1 55.56 87 ASP A N 1
ATOM 679 C CA . ASP A 1 87 ? -1.598 -32.562 -5.801 1 55.56 87 ASP A CA 1
ATOM 680 C C . ASP A 1 87 ? -0.783 -31.562 -6.598 1 55.56 87 ASP A C 1
ATOM 682 O O . ASP A 1 87 ? -1.111 -30.375 -6.621 1 55.56 87 ASP A O 1
ATOM 686 N N . PRO A 1 88 ? 0.295 -32.125 -7.25 1 54.19 88 PRO A N 1
ATOM 687 C CA . PRO A 1 88 ? 1.243 -31.25 -7.945 1 54.19 88 PRO A CA 1
ATOM 688 C C . PRO A 1 88 ? 0.578 -30.391 -9.023 1 54.19 88 PRO A C 1
ATOM 690 O O . PRO A 1 88 ? 1.093 -29.328 -9.383 1 54.19 88 PRO A O 1
ATOM 693 N N . ASP A 1 89 ? -0.508 -31.016 -9.555 1 58.81 89 ASP A N 1
ATOM 694 C CA . ASP A 1 89 ? -1.168 -30.297 -10.641 1 58.81 89 ASP A CA 1
ATOM 695 C C . ASP A 1 89 ? -2.1 -29.219 -10.094 1 58.81 89 ASP A C 1
ATOM 697 O O . ASP A 1 89 ? -2.627 -28.406 -10.852 1 58.81 89 ASP A O 1
ATOM 701 N N . SER A 1 90 ? -2.283 -29.375 -8.812 1 65.25 90 SER A N 1
ATOM 702 C CA . SER A 1 90 ? -3.104 -28.469 -8.023 1 65.25 90 SER A CA 1
ATOM 703 C C . SER A 1 90 ? -2.322 -27.891 -6.844 1 65.25 90 SER A C 1
ATOM 705 O O . SER A 1 90 ? -1.274 -28.422 -6.473 1 65.25 90 SER A O 1
ATOM 707 N N . GLY A 1 91 ? -2.008 -26.625 -6.941 1 80.56 91 GLY A N 1
ATOM 708 C CA . GLY A 1 91 ? -1.213 -26.031 -5.875 1 80.56 91 GLY A CA 1
ATOM 709 C C . GLY A 1 91 ? -1.224 -24.516 -5.887 1 80.56 91 GLY A C 1
ATOM 710 O O . GLY A 1 91 ? -1.98 -23.906 -6.641 1 80.56 91 GLY A O 1
ATOM 711 N N . THR A 1 92 ? -0.402 -24.156 -4.883 1 87.38 92 THR A N 1
ATOM 712 C CA . THR A 1 92 ? -0.403 -22.703 -4.652 1 87.38 92 THR A CA 1
ATOM 713 C C . THR A 1 92 ? 0.99 -22.125 -4.867 1 87.38 92 THR A C 1
ATOM 715 O O . THR A 1 92 ? 1.987 -22.719 -4.445 1 87.38 92 THR A O 1
ATOM 718 N N . VAL A 1 93 ? 1.059 -21.109 -5.703 1 92.94 93 VAL A N 1
ATOM 719 C CA . VAL A 1 93 ? 2.256 -20.281 -5.836 1 92.94 93 VAL A CA 1
ATOM 720 C C . VAL A 1 93 ? 2.105 -19.016 -5 1 92.94 93 VAL A C 1
ATOM 722 O O . VAL A 1 93 ? 1.076 -18.344 -5.066 1 92.94 93 VAL A O 1
ATOM 725 N N . ARG A 1 94 ? 3.121 -18.688 -4.223 1 93.81 94 ARG A N 1
ATOM 726 C CA . ARG A 1 94 ? 3.131 -17.469 -3.426 1 93.81 94 ARG A CA 1
ATOM 727 C C . ARG A 1 94 ? 4.07 -16.422 -4.027 1 93.81 94 ARG A C 1
ATOM 729 O O . ARG A 1 94 ? 5.293 -16.594 -4 1 93.81 94 ARG A O 1
ATOM 736 N N . LEU A 1 95 ? 3.434 -15.352 -4.539 1 96.31 95 LEU A N 1
ATOM 737 C CA . LEU A 1 95 ? 4.148 -14.297 -5.246 1 96.31 95 LEU A CA 1
ATOM 738 C C . LEU A 1 95 ? 4.121 -12.992 -4.453 1 96.31 95 LEU A C 1
ATOM 740 O O . LEU A 1 95 ? 3.047 -12.477 -4.129 1 96.31 95 LEU A O 1
ATOM 744 N N . ALA A 1 96 ? 5.305 -12.547 -4.09 1 96.12 96 ALA A N 1
ATOM 745 C CA . ALA A 1 96 ? 5.438 -11.219 -3.492 1 96.12 96 ALA A CA 1
ATOM 746 C C . ALA A 1 96 ? 5.992 -10.219 -4.496 1 96.12 96 ALA A C 1
ATOM 748 O O . ALA A 1 96 ? 6.727 -10.586 -5.414 1 96.12 96 ALA A O 1
ATOM 749 N N . PHE A 1 97 ? 5.566 -8.961 -4.312 1 94.38 97 PHE A N 1
ATOM 750 C CA . PHE A 1 97 ? 6.059 -8.016 -5.305 1 94.38 97 PHE A CA 1
ATOM 751 C C . PHE A 1 97 ? 5.984 -6.59 -4.77 1 94.38 97 PHE A C 1
ATOM 753 O O . PHE A 1 97 ? 5.242 -6.309 -3.828 1 94.38 97 PHE A O 1
ATOM 760 N N . LEU A 1 98 ? 6.766 -5.77 -5.398 1 90.44 98 LEU A N 1
ATOM 761 C CA . LEU A 1 98 ? 6.762 -4.344 -5.098 1 90.44 98 LEU A CA 1
ATOM 762 C C . LEU A 1 98 ? 5.445 -3.701 -5.52 1 90.44 98 LEU A C 1
ATOM 764 O O . LEU A 1 98 ? 4.906 -4.023 -6.582 1 90.44 98 LEU A O 1
ATOM 768 N N . ASN A 1 99 ? 5.047 -2.697 -4.711 1 80.62 99 ASN A N 1
ATOM 769 C CA . ASN A 1 99 ? 3.809 -1.99 -5.023 1 80.62 99 ASN A CA 1
ATOM 770 C C . ASN A 1 99 ? 3.854 -1.366 -6.414 1 80.62 99 ASN A C 1
ATOM 772 O O . ASN A 1 99 ? 2.834 -1.31 -7.105 1 80.62 99 ASN A O 1
ATOM 776 N N . SER A 1 100 ? 4.973 -0.954 -6.832 1 77.75 100 SER A N 1
ATOM 777 C CA . SER A 1 100 ? 5.137 -0.264 -8.109 1 77.75 100 SER A CA 1
ATOM 778 C C . SER A 1 100 ? 4.906 -1.21 -9.281 1 77.75 100 SER A C 1
ATOM 780 O O . SER A 1 100 ? 4.816 -0.772 -10.43 1 77.75 100 SER A O 1
ATOM 782 N N . MET A 1 101 ? 4.762 -2.439 -9.055 1 77.06 101 MET A N 1
ATOM 783 C CA . MET A 1 101 ? 4.562 -3.414 -10.125 1 77.06 101 MET A CA 1
ATOM 784 C C . MET A 1 101 ? 3.115 -3.885 -10.172 1 77.06 101 MET A C 1
ATOM 786 O O . MET A 1 101 ? 2.764 -4.75 -10.977 1 77.06 101 MET A O 1
ATOM 790 N N . ALA A 1 102 ? 2.363 -3.303 -9.453 1 79.31 102 ALA A N 1
ATOM 791 C CA . ALA A 1 102 ? 1.067 -3.889 -9.117 1 79.31 102 ALA A CA 1
ATOM 792 C C . ALA A 1 102 ? 0.027 -3.561 -10.188 1 79.31 102 ALA A C 1
ATOM 794 O O . ALA A 1 102 ? -0.994 -4.246 -10.297 1 79.31 102 ALA A O 1
ATOM 795 N N . THR A 1 103 ? 0.336 -2.607 -11.031 1 79.81 103 THR A N 1
ATOM 796 C CA . THR A 1 103 ? -0.774 -2.166 -11.867 1 79.81 103 THR A CA 1
ATOM 797 C C . THR A 1 103 ? -0.616 -2.686 -13.297 1 79.81 103 THR A C 1
ATOM 799 O O . THR A 1 103 ? -1.587 -2.738 -14.055 1 79.81 103 THR A O 1
ATOM 802 N N . SER A 1 104 ? 0.579 -3.148 -13.617 1 83.5 104 SER A N 1
ATOM 803 C CA . SER A 1 104 ? 0.74 -3.547 -15.016 1 83.5 104 SER A CA 1
ATOM 804 C C . SER A 1 104 ? 1.534 -4.844 -15.133 1 83.5 104 SER A C 1
ATOM 806 O O . SER A 1 104 ? 0.986 -5.883 -15.508 1 83.5 104 SER A O 1
ATOM 808 N N . LEU A 1 105 ? 2.674 -4.906 -14.602 1 90.38 105 LEU A N 1
ATOM 809 C CA . LEU A 1 105 ? 3.57 -6.035 -14.82 1 90.38 105 LEU A CA 1
ATOM 810 C C . LEU A 1 105 ? 3.018 -7.301 -14.172 1 90.38 105 LEU A C 1
ATOM 812 O O . LEU A 1 105 ? 2.887 -8.336 -14.836 1 90.38 105 LEU A O 1
ATOM 816 N N . VAL A 1 106 ? 2.609 -7.234 -12.977 1 93.81 106 VAL A N 1
ATOM 817 C CA . VAL A 1 106 ? 2.184 -8.414 -12.234 1 93.81 106 VAL A CA 1
ATOM 818 C C . VAL A 1 106 ? 0.865 -8.938 -12.797 1 93.81 106 VAL A C 1
ATOM 820 O O . VAL A 1 106 ? 0.722 -10.133 -13.047 1 93.81 106 VAL A O 1
ATOM 823 N N . PRO A 1 107 ? -0.075 -8.039 -13.094 1 94.06 107 PRO A N 1
ATOM 824 C CA . PRO A 1 107 ? -1.319 -8.516 -13.703 1 94.06 107 PRO A CA 1
ATOM 825 C C . PRO A 1 107 ? -1.093 -9.219 -15.039 1 94.06 107 PRO A C 1
ATOM 827 O O . PRO A 1 107 ? -1.709 -10.25 -15.305 1 94.06 107 PRO A O 1
ATOM 830 N N . ARG A 1 108 ? -0.243 -8.656 -15.781 1 93 108 ARG A N 1
ATOM 831 C CA . ARG A 1 108 ? 0.056 -9.273 -17.078 1 93 108 ARG A CA 1
ATOM 832 C C . ARG A 1 108 ? 0.7 -10.648 -16.891 1 93 108 ARG A C 1
ATOM 834 O O . ARG A 1 108 ? 0.318 -11.609 -17.562 1 93 108 ARG A O 1
ATOM 841 N N . LEU A 1 109 ? 1.648 -10.703 -16.047 1 94.44 109 LEU A N 1
ATOM 842 C CA . LEU A 1 109 ? 2.33 -11.945 -15.727 1 94.44 109 LEU A CA 1
ATOM 843 C C . LEU A 1 109 ? 1.337 -13 -15.242 1 94.44 109 LEU A C 1
ATOM 845 O O . LEU A 1 109 ? 1.377 -14.148 -15.695 1 94.44 109 LEU A O 1
ATOM 849 N N . LEU A 1 110 ? 0.449 -12.641 -14.359 1 95.5 110 LEU A N 1
ATOM 850 C CA . LEU A 1 110 ? -0.516 -13.57 -13.773 1 95.5 110 LEU A CA 1
ATOM 851 C C . LEU A 1 110 ? -1.532 -14.023 -14.812 1 95.5 110 LEU A C 1
ATOM 853 O O . LEU A 1 110 ? -1.958 -15.18 -14.812 1 95.5 110 LEU A O 1
ATOM 857 N N . ARG A 1 111 ? -1.942 -13.117 -15.672 1 94.88 111 ARG A N 1
ATOM 858 C CA . ARG A 1 111 ? -2.861 -13.484 -16.75 1 94.88 111 ARG A CA 1
ATOM 859 C C . ARG A 1 111 ? -2.266 -14.57 -17.625 1 94.88 111 ARG A C 1
ATOM 861 O O . ARG A 1 111 ? -2.924 -15.57 -17.922 1 94.88 111 ARG A O 1
ATOM 868 N N . GLU A 1 112 ? -1.046 -14.414 -18.016 1 95 112 GLU A N 1
ATOM 869 C CA . GLU A 1 112 ? -0.358 -15.367 -18.875 1 95 112 GLU A CA 1
ATOM 870 C C . GLU A 1 112 ? -0.172 -16.703 -18.188 1 95 112 GLU A C 1
ATOM 872 O O . GLU A 1 112 ? -0.361 -17.766 -18.797 1 95 112 GLU A O 1
ATOM 877 N N . PHE A 1 113 ? 0.133 -16.672 -16.953 1 94.88 113 PHE A N 1
ATOM 878 C CA . PHE A 1 113 ? 0.348 -17.906 -16.203 1 94.88 113 PHE A CA 1
ATOM 879 C C . PHE A 1 113 ? -0.962 -18.656 -16.016 1 94.88 113 PHE A C 1
ATOM 881 O O . PHE A 1 113 ? -0.986 -19.891 -16.062 1 94.88 113 PHE A O 1
ATOM 888 N N . ARG A 1 114 ? -1.993 -17.891 -15.75 1 92.56 114 ARG A N 1
ATOM 889 C CA . ARG A 1 114 ? -3.301 -18.516 -15.562 1 92.56 114 ARG A CA 1
ATOM 890 C C . ARG A 1 114 ? -3.721 -19.297 -16.797 1 92.56 114 ARG A C 1
ATOM 892 O O . ARG A 1 114 ? -4.344 -20.359 -16.688 1 92.56 114 ARG A O 1
ATOM 899 N N . VAL A 1 115 ? -3.436 -18.812 -17.969 1 91.5 115 VAL A N 1
ATOM 900 C CA . VAL A 1 115 ? -3.742 -19.5 -19.219 1 91.5 115 VAL A CA 1
ATOM 901 C C . VAL A 1 115 ? -2.934 -20.781 -19.312 1 91.5 115 VAL A C 1
ATOM 903 O O . VAL A 1 115 ? -3.473 -21.844 -19.672 1 91.5 115 VAL A O 1
ATOM 906 N N . ALA A 1 116 ? -1.685 -20.719 -18.922 1 90.81 116 ALA A N 1
ATOM 907 C CA . ALA A 1 116 ? -0.772 -21.859 -19.031 1 90.81 116 ALA A CA 1
ATOM 908 C C . ALA A 1 116 ? -1.041 -22.891 -17.938 1 90.81 116 ALA A C 1
ATOM 910 O O . ALA A 1 116 ? -0.833 -24.078 -18.156 1 90.81 116 ALA A O 1
ATOM 911 N N . SER A 1 117 ? -1.473 -22.422 -16.781 1 91.12 117 SER A N 1
ATOM 912 C CA . SER A 1 117 ? -1.71 -23.281 -15.625 1 91.12 117 SER A CA 1
ATOM 913 C C . SER A 1 117 ? -2.996 -22.891 -14.898 1 91.12 117 SER A C 1
ATOM 915 O O . SER A 1 117 ? -2.957 -22.438 -13.758 1 91.12 117 SER A O 1
ATOM 917 N N . PRO A 1 118 ? -4.109 -23.266 -15.453 1 87.94 118 PRO A N 1
ATOM 918 C CA . PRO A 1 118 ? -5.398 -22.797 -14.945 1 87.94 118 PRO A CA 1
ATOM 919 C C . PRO A 1 118 ? -5.75 -23.391 -13.586 1 87.94 118 PRO A C 1
ATOM 921 O O . PRO A 1 118 ? -6.617 -22.859 -12.883 1 87.94 118 PRO A O 1
ATOM 924 N N . HIS A 1 119 ? -5.043 -24.375 -13.117 1 86.38 119 HIS A N 1
ATOM 925 C CA . HIS A 1 119 ? -5.418 -25.062 -11.883 1 86.38 119 HIS A CA 1
ATOM 926 C C . HIS A 1 119 ? -4.512 -24.641 -10.727 1 86.38 119 HIS A C 1
ATOM 928 O O . HIS A 1 119 ? -4.727 -25.047 -9.586 1 86.38 119 HIS A O 1
ATOM 934 N N . VAL A 1 120 ? -3.523 -23.828 -11.039 1 88.5 120 VAL A N 1
ATOM 935 C CA . VAL A 1 120 ? -2.621 -23.359 -9.992 1 88.5 120 VAL A CA 1
ATOM 936 C C . VAL A 1 120 ? -3.164 -22.078 -9.383 1 88.5 120 VAL A C 1
ATOM 938 O O . VAL A 1 120 ? -3.531 -21.141 -10.102 1 88.5 120 VAL A O 1
ATOM 941 N N . ARG A 1 121 ? -3.264 -22.094 -8.117 1 89.06 121 ARG A N 1
ATOM 942 C CA . ARG A 1 121 ? -3.654 -20.875 -7.402 1 89.06 121 ARG A CA 1
ATOM 943 C C . ARG A 1 121 ? -2.439 -20.016 -7.094 1 89.06 121 ARG A C 1
ATOM 945 O O . ARG A 1 121 ? -1.379 -20.531 -6.73 1 89.06 121 ARG A O 1
ATOM 952 N N . VAL A 1 122 ? -2.596 -18.688 -7.246 1 93.06 122 VAL A N 1
ATOM 953 C CA . VAL A 1 122 ? -1.521 -17.75 -6.898 1 93.06 122 VAL A CA 1
ATOM 954 C C . VAL A 1 122 ? -1.987 -16.812 -5.789 1 93.06 122 VAL A C 1
ATOM 956 O O . VAL A 1 122 ? -3.053 -16.203 -5.895 1 93.06 122 VAL A O 1
ATOM 959 N N . THR A 1 123 ? -1.206 -16.75 -4.73 1 93 123 THR A N 1
ATOM 960 C CA . THR A 1 123 ? -1.447 -15.773 -3.682 1 93 123 THR A CA 1
ATOM 961 C C . THR A 1 123 ? -0.473 -14.609 -3.799 1 93 123 THR A C 1
ATOM 963 O O . THR A 1 123 ? 0.662 -14.781 -4.25 1 93 123 THR A O 1
ATOM 966 N N . LEU A 1 124 ? -0.988 -13.453 -3.395 1 94.94 124 LEU A N 1
ATOM 967 C CA . LEU A 1 124 ? -0.226 -12.227 -3.615 1 94.94 124 LEU A CA 1
ATOM 968 C C . LEU A 1 124 ? 0.062 -11.523 -2.295 1 94.94 124 LEU A C 1
ATOM 970 O O . LEU A 1 124 ? -0.799 -11.469 -1.413 1 94.94 124 LEU A O 1
ATOM 974 N N . ARG A 1 125 ? 1.291 -10.992 -2.238 1 91.06 125 ARG A N 1
ATOM 975 C CA . ARG A 1 125 ? 1.68 -10.109 -1.144 1 91.06 125 ARG A CA 1
ATOM 976 C C . ARG A 1 125 ? 2.488 -8.922 -1.656 1 91.06 125 ARG A C 1
ATOM 978 O O . ARG A 1 125 ? 3.408 -9.094 -2.459 1 91.06 125 ARG A O 1
ATOM 985 N N . GLN A 1 126 ? 2.076 -7.809 -1.165 1 89.12 126 GLN A N 1
ATOM 986 C CA . GLN A 1 126 ? 2.795 -6.602 -1.551 1 89.12 126 GLN A CA 1
ATOM 987 C C . GLN A 1 126 ? 3.584 -6.031 -0.376 1 89.12 126 GLN A C 1
ATOM 989 O O . GLN A 1 126 ? 3.102 -6.027 0.759 1 89.12 126 GLN A O 1
ATOM 994 N N . ALA A 1 127 ? 4.832 -5.598 -0.683 1 86 127 ALA A N 1
ATOM 995 C CA . ALA A 1 127 ? 5.695 -5.059 0.364 1 86 127 ALA A CA 1
ATOM 996 C C . ALA A 1 127 ? 6.887 -4.316 -0.237 1 86 127 ALA A C 1
ATOM 998 O O . ALA A 1 127 ? 7.168 -4.445 -1.431 1 86 127 ALA A O 1
ATOM 999 N N . PRO A 1 128 ? 7.527 -3.523 0.622 1 82.44 128 PRO A N 1
ATOM 1000 C CA . PRO A 1 128 ? 8.805 -2.967 0.167 1 82.44 128 PRO A CA 1
ATOM 1001 C C . PRO A 1 128 ? 9.898 -4.027 0.033 1 82.44 128 PRO A C 1
ATOM 1003 O O . PRO A 1 128 ? 9.758 -5.133 0.563 1 82.44 128 PRO A O 1
ATOM 1006 N N . THR A 1 129 ? 10.945 -3.641 -0.621 1 82.75 129 THR A N 1
ATOM 1007 C CA . THR A 1 129 ? 11.984 -4.59 -1.005 1 82.75 129 THR A CA 1
ATOM 1008 C C . THR A 1 129 ? 12.539 -5.309 0.221 1 82.75 129 THR A C 1
ATOM 1010 O O . THR A 1 129 ? 12.719 -6.531 0.203 1 82.75 129 THR A O 1
ATOM 1013 N N . HIS A 1 130 ? 12.836 -4.594 1.25 1 76.06 130 HIS A N 1
ATOM 1014 C CA . HIS A 1 130 ? 13.438 -5.219 2.422 1 76.06 130 HIS A CA 1
ATOM 1015 C C . HIS A 1 130 ? 12.492 -6.25 3.037 1 76.06 130 HIS A C 1
ATOM 1017 O O . HIS A 1 130 ? 12.945 -7.281 3.543 1 76.06 130 HIS A O 1
ATOM 1023 N N . ASP A 1 131 ? 11.258 -6.059 2.982 1 82.12 131 ASP A N 1
ATOM 1024 C CA . ASP A 1 131 ? 10.281 -7.027 3.467 1 82.12 131 ASP A CA 1
ATOM 1025 C C . ASP A 1 131 ? 10.148 -8.203 2.502 1 82.12 131 ASP A C 1
ATOM 1027 O O . ASP A 1 131 ? 9.953 -9.344 2.928 1 82.12 131 ASP A O 1
ATOM 1031 N N . LEU A 1 132 ? 10.266 -7.898 1.241 1 91.25 132 LEU A N 1
ATOM 1032 C CA . LEU A 1 132 ? 10.172 -8.961 0.246 1 91.25 132 LEU A CA 1
ATOM 1033 C C . LEU A 1 132 ? 11.289 -9.977 0.429 1 91.25 132 LEU A C 1
ATOM 1035 O O . LEU A 1 132 ? 11.07 -11.18 0.31 1 91.25 132 LEU A O 1
ATOM 1039 N N . LEU A 1 133 ? 12.445 -9.484 0.709 1 86.38 133 LEU A N 1
ATOM 1040 C CA . LEU A 1 133 ? 13.578 -10.375 0.918 1 86.38 133 LEU A CA 1
ATOM 1041 C C . LEU A 1 133 ? 13.367 -11.234 2.162 1 86.38 133 LEU A C 1
ATOM 1043 O O . LEU A 1 133 ? 13.766 -12.406 2.188 1 86.38 133 LEU A O 1
ATOM 1047 N N . ARG A 1 134 ? 12.734 -10.664 3.137 1 81.94 134 ARG A N 1
ATOM 1048 C CA . ARG A 1 134 ? 12.398 -11.43 4.336 1 81.94 134 ARG A CA 1
ATOM 1049 C C . ARG A 1 134 ? 11.383 -12.523 4.027 1 81.94 134 ARG A C 1
ATOM 1051 O O . ARG A 1 134 ? 11.508 -13.648 4.523 1 81.94 134 ARG A O 1
ATOM 1058 N N . LEU A 1 135 ? 10.445 -12.227 3.209 1 87 135 LEU A N 1
ATOM 1059 C CA . LEU A 1 135 ? 9.422 -13.195 2.816 1 87 135 LEU A CA 1
ATOM 1060 C C . LEU A 1 135 ? 10.039 -14.359 2.061 1 87 135 LEU A C 1
ATOM 1062 O O . LEU A 1 135 ? 9.625 -15.508 2.227 1 87 135 LEU A O 1
ATOM 1066 N N . LEU A 1 136 ? 11.008 -14.086 1.257 1 89.69 136 LEU A N 1
ATOM 1067 C CA . LEU A 1 136 ? 11.727 -15.141 0.558 1 89.69 136 LEU A CA 1
ATOM 1068 C C . LEU A 1 136 ? 12.547 -15.977 1.534 1 89.69 136 LEU A C 1
ATOM 1070 O O . LEU A 1 136 ? 12.547 -17.203 1.46 1 89.69 136 LEU A O 1
ATOM 1074 N N . ALA A 1 137 ? 13.156 -15.258 2.398 1 80.56 137 ALA A N 1
ATOM 1075 C CA . ALA A 1 137 ? 14.062 -15.914 3.336 1 80.56 137 ALA A CA 1
ATOM 1076 C C . ALA A 1 137 ? 13.305 -16.891 4.242 1 80.56 137 ALA A C 1
ATOM 1078 O O . ALA A 1 137 ? 13.773 -18 4.5 1 80.56 137 ALA A O 1
ATOM 1079 N N . ASP A 1 138 ? 12.172 -16.453 4.66 1 74.69 138 ASP A N 1
ATOM 1080 C CA . ASP A 1 138 ? 11.445 -17.281 5.617 1 74.69 138 ASP A CA 1
ATOM 1081 C C . ASP A 1 138 ? 10.5 -18.234 4.902 1 74.69 138 ASP A C 1
ATOM 1083 O O . ASP A 1 138 ? 9.805 -19.031 5.547 1 74.69 138 ASP A O 1
ATOM 1087 N N . GLY A 1 139 ? 10.438 -18.125 3.652 1 79.88 139 GLY A N 1
ATOM 1088 C CA . GLY A 1 139 ? 9.688 -19.078 2.854 1 79.88 139 GLY A CA 1
ATOM 1089 C C . GLY A 1 139 ? 8.219 -18.734 2.736 1 79.88 139 GLY A C 1
ATOM 1090 O O . GLY A 1 139 ? 7.434 -19.531 2.199 1 79.88 139 GLY A O 1
ATOM 1091 N N . THR A 1 140 ? 7.871 -17.594 3.252 1 82.81 140 THR A N 1
ATOM 1092 C CA . THR A 1 140 ? 6.488 -17.156 3.133 1 82.81 140 THR A CA 1
ATOM 1093 C C . THR A 1 140 ? 6.129 -16.891 1.675 1 82.81 140 THR A C 1
ATOM 1095 O O . THR A 1 140 ? 4.973 -17.031 1.278 1 82.81 140 THR A O 1
ATOM 1098 N N . ALA A 1 141 ? 7.125 -16.562 0.902 1 93.06 141 ALA A N 1
ATOM 1099 C CA . ALA A 1 141 ? 6.996 -16.422 -0.546 1 93.06 141 ALA A CA 1
ATOM 1100 C C . ALA A 1 141 ? 8.062 -17.234 -1.27 1 93.06 141 ALA A C 1
ATOM 1102 O O . ALA A 1 141 ? 9.195 -17.359 -0.794 1 93.06 141 ALA A O 1
ATOM 1103 N N . GLU A 1 142 ? 7.66 -17.75 -2.398 1 94.12 142 GLU A N 1
ATOM 1104 C CA . GLU A 1 142 ? 8.617 -18.5 -3.207 1 94.12 142 GLU A CA 1
ATOM 1105 C C . GLU A 1 142 ? 9.25 -17.625 -4.281 1 94.12 142 GLU A C 1
ATOM 1107 O O . GLU A 1 142 ? 10.367 -17.875 -4.73 1 94.12 142 GLU A O 1
ATOM 1112 N N . HIS A 1 143 ? 8.414 -16.641 -4.719 1 97.06 143 HIS A N 1
ATOM 1113 C CA . HIS A 1 143 ? 8.859 -15.711 -5.75 1 97.06 143 HIS A CA 1
ATOM 1114 C C . HIS A 1 143 ? 8.609 -14.266 -5.332 1 97.06 143 HIS A C 1
ATOM 1116 O O . HIS A 1 143 ? 7.633 -13.977 -4.633 1 97.06 143 HIS A O 1
ATOM 1122 N N . ALA A 1 144 ? 9.516 -13.391 -5.793 1 97.38 144 ALA A N 1
ATOM 1123 C CA . ALA A 1 144 ? 9.312 -11.961 -5.594 1 97.38 144 ALA A CA 1
ATOM 1124 C C . ALA A 1 144 ? 9.656 -11.172 -6.855 1 97.38 144 ALA A C 1
ATOM 1126 O O . ALA A 1 144 ? 10.648 -11.461 -7.523 1 97.38 144 ALA A O 1
ATOM 1127 N N . VAL A 1 145 ? 8.805 -10.281 -7.234 1 96.31 145 VAL A N 1
ATOM 1128 C CA . VAL A 1 145 ? 9.117 -9.297 -8.266 1 96.31 145 VAL A CA 1
ATOM 1129 C C . VAL A 1 145 ? 9.617 -8.008 -7.613 1 96.31 145 VAL A C 1
ATOM 1131 O O . VAL A 1 145 ? 8.852 -7.293 -6.961 1 96.31 145 VAL A O 1
ATOM 1134 N N . LEU A 1 146 ? 10.93 -7.793 -7.805 1 94.25 146 LEU A N 1
ATOM 1135 C CA . LEU A 1 146 ? 11.492 -6.699 -7.02 1 94.25 146 LEU A CA 1
ATOM 1136 C C . LEU A 1 146 ? 12.648 -6.043 -7.762 1 94.25 146 LEU A C 1
ATOM 1138 O O . LEU A 1 146 ? 12.984 -6.438 -8.883 1 94.25 146 LEU A O 1
ATOM 1142 N N . TRP A 1 147 ? 13.125 -4.996 -7.223 1 91.88 147 TRP A N 1
ATOM 1143 C CA . TRP A 1 147 ? 14.344 -4.254 -7.516 1 91.88 147 TRP A CA 1
ATOM 1144 C C . TRP A 1 147 ? 14.945 -3.666 -6.246 1 91.88 147 TRP A C 1
ATOM 1146 O O . TRP A 1 147 ? 14.219 -3.32 -5.312 1 91.88 147 TRP A O 1
ATOM 1156 N N . PRO A 1 148 ? 16.188 -3.496 -6.156 1 90.38 148 PRO A N 1
ATOM 1157 C CA . PRO A 1 148 ? 17.234 -3.982 -7.059 1 90.38 148 PRO A CA 1
ATOM 1158 C C . PRO A 1 148 ? 17.453 -5.492 -6.949 1 90.38 148 PRO A C 1
ATOM 1160 O O . PRO A 1 148 ? 16.891 -6.137 -6.062 1 90.38 148 PRO A O 1
ATOM 1163 N N . ARG A 1 149 ? 18.234 -5.996 -7.891 1 92.75 149 ARG A N 1
ATOM 1164 C CA . ARG A 1 149 ? 18.625 -7.398 -7.809 1 92.75 149 ARG A CA 1
ATOM 1165 C C . ARG A 1 149 ? 19.281 -7.707 -6.465 1 92.75 149 ARG A C 1
ATOM 1167 O O . ARG A 1 149 ? 20.234 -7.031 -6.055 1 92.75 149 ARG A O 1
ATOM 1174 N N . PRO A 1 150 ? 18.734 -8.734 -5.793 1 91.44 150 PRO A N 1
ATOM 1175 C CA . PRO A 1 150 ? 19.328 -9.047 -4.488 1 91.44 150 PRO A CA 1
ATOM 1176 C C . PRO A 1 150 ? 20.672 -9.75 -4.609 1 91.44 150 PRO A C 1
ATOM 1178 O O . PRO A 1 150 ? 20.969 -10.359 -5.641 1 91.44 150 PRO A O 1
ATOM 1181 N N . THR A 1 151 ? 21.391 -9.602 -3.574 1 87.88 151 THR A N 1
ATOM 1182 C CA . THR A 1 151 ? 22.625 -10.344 -3.451 1 87.88 151 THR A CA 1
ATOM 1183 C C . THR A 1 151 ? 22.391 -11.68 -2.752 1 87.88 151 THR A C 1
ATOM 1185 O O . THR A 1 151 ? 21.297 -11.938 -2.242 1 87.88 151 THR A O 1
ATOM 1188 N N . GLY A 1 152 ? 23.359 -12.57 -2.75 1 89.31 152 GLY A N 1
ATOM 1189 C CA . GLY A 1 152 ? 23.25 -13.844 -2.049 1 89.31 152 GLY A CA 1
ATOM 1190 C C . GLY A 1 152 ? 22.672 -14.953 -2.906 1 89.31 152 GLY A C 1
ATOM 1191 O O . GLY A 1 152 ? 22.781 -14.906 -4.137 1 89.31 152 GLY A O 1
ATOM 1192 N N . PRO A 1 153 ? 22.156 -15.945 -2.281 1 90.94 153 PRO A N 1
ATOM 1193 C CA . PRO A 1 153 ? 21.688 -17.125 -3.004 1 90.94 153 PRO A CA 1
ATOM 1194 C C . PRO A 1 153 ? 20.281 -16.938 -3.582 1 90.94 153 PRO A C 1
ATOM 1196 O O . PRO A 1 153 ? 19.344 -17.609 -3.152 1 90.94 153 PRO A O 1
ATOM 1199 N N . HIS A 1 154 ? 20.234 -16.078 -4.453 1 96.19 154 HIS A N 1
ATOM 1200 C CA . HIS A 1 154 ? 18.984 -15.797 -5.145 1 96.19 154 HIS A CA 1
ATOM 1201 C C . HIS A 1 154 ? 19.156 -15.922 -6.656 1 96.19 154 HIS A C 1
ATOM 1203 O O . HIS A 1 154 ? 20.188 -15.523 -7.207 1 96.19 154 HIS A O 1
ATOM 1209 N N . GLY A 1 155 ? 18.203 -16.578 -7.254 1 96.94 155 GLY A N 1
ATOM 1210 C CA . GLY A 1 155 ? 18.078 -16.453 -8.695 1 96.94 155 GLY A CA 1
ATOM 1211 C C . GLY A 1 155 ? 17.484 -15.133 -9.148 1 96.94 155 GLY A C 1
ATOM 1212 O O . GLY A 1 155 ? 16.922 -14.398 -8.336 1 96.94 155 GLY A O 1
ATOM 1213 N N . TRP A 1 156 ? 17.672 -14.867 -10.43 1 96.81 156 TRP A N 1
ATOM 1214 C CA . TRP A 1 156 ? 17.219 -13.586 -10.969 1 96.81 156 TRP A CA 1
ATOM 1215 C C . TRP A 1 156 ? 16.906 -13.711 -12.461 1 96.81 156 TRP A C 1
ATOM 1217 O O . TRP A 1 156 ? 17.719 -14.203 -13.234 1 96.81 156 TRP A O 1
ATOM 1227 N N . ILE A 1 157 ? 15.727 -13.273 -12.852 1 97.06 157 ILE A N 1
ATOM 1228 C CA . ILE A 1 157 ? 15.328 -13.109 -14.25 1 97.06 157 ILE A CA 1
ATOM 1229 C C . ILE A 1 157 ? 14.828 -11.688 -14.477 1 97.06 157 ILE A C 1
ATOM 1231 O O . ILE A 1 157 ? 13.812 -11.281 -13.906 1 97.06 157 ILE A O 1
ATOM 1235 N N . PRO A 1 158 ? 15.539 -10.898 -15.312 1 96.38 158 PRO A N 1
ATOM 1236 C CA . PRO A 1 158 ? 14.984 -9.578 -15.633 1 96.38 158 PRO A CA 1
ATOM 1237 C C . PRO A 1 158 ? 13.633 -9.672 -16.344 1 96.38 158 PRO A C 1
ATOM 1239 O O . PRO A 1 158 ? 13.484 -10.438 -17.297 1 96.38 158 PRO A O 1
ATOM 1242 N N . LEU A 1 159 ? 12.68 -8.906 -15.82 1 96.19 159 LEU A N 1
ATOM 1243 C CA . LEU A 1 159 ? 11.344 -8.953 -16.391 1 96.19 159 LEU A CA 1
ATOM 1244 C C . LEU A 1 159 ? 11.07 -7.707 -17.234 1 96.19 159 LEU A C 1
ATOM 1246 O O . LEU A 1 159 ? 10.375 -7.781 -18.25 1 96.19 159 LEU A O 1
ATOM 1250 N N . GLN A 1 160 ? 11.547 -6.539 -16.797 1 95.06 160 GLN A N 1
ATOM 1251 C CA . GLN A 1 160 ? 11.195 -5.293 -17.469 1 95.06 160 GLN A CA 1
ATOM 1252 C C . GLN A 1 160 ? 12.188 -4.184 -17.125 1 95.06 160 GLN A C 1
ATOM 1254 O O . GLN A 1 160 ? 12.586 -4.039 -15.969 1 95.06 160 GLN A O 1
ATOM 1259 N N . ARG A 1 161 ? 12.609 -3.447 -18.109 1 94.38 161 ARG A N 1
ATOM 1260 C CA . ARG A 1 161 ? 13.32 -2.188 -17.922 1 94.38 161 ARG A CA 1
ATOM 1261 C C . ARG A 1 161 ? 12.352 -1.01 -17.906 1 94.38 161 ARG A C 1
ATOM 1263 O O . ARG A 1 161 ? 11.516 -0.867 -18.797 1 94.38 161 ARG A O 1
ATOM 1270 N N . GLN A 1 162 ? 12.414 -0.252 -16.812 1 94.31 162 GLN A N 1
ATOM 1271 C CA . GLN A 1 162 ? 11.5 0.877 -16.656 1 94.31 162 GLN A CA 1
ATOM 1272 C C . GLN A 1 162 ? 12.258 2.199 -16.641 1 94.31 162 GLN A C 1
ATOM 1274 O O . GLN A 1 162 ? 13.227 2.354 -15.891 1 94.31 162 GLN A O 1
ATOM 1279 N N . ARG A 1 163 ? 11.828 3.062 -17.469 1 95.5 163 ARG A N 1
ATOM 1280 C CA . ARG A 1 163 ? 12.375 4.414 -17.422 1 95.5 163 ARG A CA 1
ATOM 1281 C C . ARG A 1 163 ? 11.734 5.238 -16.312 1 95.5 163 ARG A C 1
ATOM 1283 O O . ARG A 1 163 ? 10.555 5.055 -16 1 95.5 163 ARG A O 1
ATOM 1290 N N . LEU A 1 164 ? 12.578 6.047 -15.789 1 97.38 164 LEU A N 1
ATOM 1291 C CA . LEU A 1 164 ? 12.062 7 -14.812 1 97.38 164 LEU A CA 1
ATOM 1292 C C . LEU A 1 164 ? 11.797 8.352 -15.461 1 97.38 164 LEU A C 1
ATOM 1294 O O . LEU A 1 164 ? 12.562 8.789 -16.328 1 97.38 164 LEU A O 1
ATOM 1298 N N . VAL A 1 165 ? 10.734 9.016 -14.984 1 98.31 165 VAL A N 1
ATOM 1299 C CA . VAL A 1 165 ? 10.336 10.312 -15.523 1 98.31 165 VAL A CA 1
ATOM 1300 C C . VAL A 1 165 ? 10.117 11.297 -14.375 1 98.31 165 VAL A C 1
ATOM 1302 O O . VAL A 1 165 ? 9.984 10.898 -13.219 1 98.31 165 VAL A O 1
ATOM 1305 N N . LEU A 1 166 ? 10.18 12.477 -14.727 1 98.69 166 LEU A N 1
ATOM 1306 C CA . LEU A 1 166 ? 9.742 13.539 -13.828 1 98.69 166 LEU A CA 1
ATOM 1307 C C . LEU A 1 166 ? 8.234 13.734 -13.914 1 98.69 166 LEU A C 1
ATOM 1309 O O . LEU A 1 166 ? 7.684 13.898 -15.008 1 98.69 166 LEU A O 1
ATOM 1313 N N . ALA A 1 167 ? 7.566 13.609 -12.805 1 98.38 167 ALA A N 1
ATOM 1314 C CA . ALA A 1 167 ? 6.137 13.883 -12.711 1 98.38 167 ALA A CA 1
ATOM 1315 C C . ALA A 1 167 ? 5.879 15.25 -12.078 1 98.38 167 ALA A C 1
ATOM 1317 O O . ALA A 1 167 ? 6.285 15.492 -10.938 1 98.38 167 ALA A O 1
ATOM 1318 N N . VAL A 1 168 ? 5.238 16.125 -12.828 1 98.56 168 VAL A N 1
ATOM 1319 C CA . VAL A 1 168 ? 4.961 17.469 -12.328 1 98.56 168 VAL A CA 1
ATOM 1320 C C . VAL A 1 168 ? 3.469 17.766 -12.445 1 98.56 168 VAL A C 1
ATOM 1322 O O . VAL A 1 168 ? 2.762 17.125 -13.227 1 98.56 168 VAL A O 1
ATOM 1325 N N . ALA A 1 169 ? 2.996 18.688 -11.641 1 98 169 ALA A N 1
ATOM 1326 C CA . ALA A 1 169 ? 1.602 19.109 -11.734 1 98 169 ALA A CA 1
ATOM 1327 C C . ALA A 1 169 ? 1.332 19.844 -13.047 1 98 169 ALA A C 1
ATOM 1329 O O . ALA A 1 169 ? 2.23 20.484 -13.602 1 98 169 ALA A O 1
ATOM 1330 N N . PRO A 1 170 ? 0.057 19.703 -13.516 1 97.06 170 PRO A N 1
ATOM 1331 C CA . PRO A 1 170 ? -0.299 20.578 -14.641 1 97.06 170 PRO A CA 1
ATOM 1332 C C . PRO A 1 170 ? -0.023 22.062 -14.344 1 97.06 170 PRO A C 1
ATOM 1334 O O . PRO A 1 170 ? -0.299 22.531 -13.242 1 97.06 170 PRO A O 1
ATOM 1337 N N . GLY A 1 171 ? 0.636 22.734 -15.258 1 97.38 171 GLY A N 1
ATOM 1338 C CA . GLY A 1 171 ? 0.955 24.156 -15.078 1 97.38 171 GLY A CA 1
ATOM 1339 C C . GLY A 1 171 ? 2.361 24.375 -14.555 1 97.38 171 GLY A C 1
ATOM 1340 O O . GLY A 1 171 ? 2.836 25.516 -14.523 1 97.38 171 GLY A O 1
ATOM 1341 N N . HIS A 1 172 ? 3.006 23.328 -14.117 1 97.62 172 HIS A N 1
ATOM 1342 C CA . HIS A 1 172 ? 4.371 23.453 -13.617 1 97.62 172 HIS A CA 1
ATOM 1343 C C . HIS A 1 172 ? 5.297 24.016 -14.688 1 97.62 172 HIS A C 1
ATOM 1345 O O . HIS A 1 172 ? 5.102 23.766 -15.883 1 97.62 172 HIS A O 1
ATOM 1351 N N . ARG A 1 173 ? 6.32 24.609 -14.352 1 97.56 173 ARG A N 1
ATOM 1352 C CA . ARG A 1 173 ? 7.227 25.328 -15.25 1 97.56 173 ARG A CA 1
ATOM 1353 C C . ARG A 1 173 ? 7.91 24.359 -16.203 1 97.56 173 ARG A C 1
ATOM 1355 O O . ARG A 1 173 ? 8.297 24.75 -17.312 1 97.56 173 ARG A O 1
ATOM 1362 N N . LEU A 1 174 ? 8.008 23.141 -15.859 1 97.88 174 LEU A N 1
ATOM 1363 C CA . LEU A 1 174 ? 8.758 22.188 -16.672 1 97.88 174 LEU A CA 1
ATOM 1364 C C . LEU A 1 174 ? 7.816 21.312 -17.484 1 97.88 174 LEU A C 1
ATOM 1366 O O . LEU A 1 174 ? 8.258 20.391 -18.188 1 97.88 174 LEU A O 1
ATOM 1370 N N . GLU A 1 175 ? 6.555 21.5 -17.406 1 97.25 175 GLU A N 1
ATOM 1371 C CA . GLU A 1 175 ? 5.543 20.609 -17.969 1 97.25 175 GLU A CA 1
ATOM 1372 C C . GLU A 1 175 ? 5.727 20.438 -19.469 1 97.25 175 GLU A C 1
ATOM 1374 O O . GLU A 1 175 ? 5.465 19.375 -20.016 1 97.25 175 GLU A O 1
ATOM 1379 N N . ARG A 1 176 ? 6.258 21.422 -20.156 1 96.69 176 ARG A N 1
ATOM 1380 C CA . ARG A 1 176 ? 6.293 21.391 -21.625 1 96.69 176 ARG A CA 1
ATOM 1381 C C . ARG A 1 176 ? 7.691 21.062 -22.125 1 96.69 176 ARG A C 1
ATOM 1383 O O . ARG A 1 176 ? 7.941 21.094 -23.344 1 96.69 176 ARG A O 1
ATOM 1390 N N . ARG A 1 177 ? 8.57 20.734 -21.281 1 96.81 177 ARG A N 1
ATOM 1391 C CA . ARG A 1 177 ? 9.93 20.391 -21.672 1 96.81 177 ARG A CA 1
ATOM 1392 C C . ARG A 1 177 ? 9.969 19.016 -22.344 1 96.81 177 ARG A C 1
ATOM 1394 O O . ARG A 1 177 ? 9.258 18.094 -21.953 1 96.81 177 ARG A O 1
ATOM 1401 N N . LYS A 1 178 ? 10.812 18.875 -23.344 1 96.75 178 LYS A N 1
ATOM 1402 C CA . LYS A 1 178 ? 11.016 17.578 -23.984 1 96.75 178 LYS A CA 1
ATOM 1403 C C . LYS A 1 178 ? 11.797 16.625 -23.078 1 96.75 178 LYS A C 1
ATOM 1405 O O . LYS A 1 178 ? 11.531 15.43 -23.047 1 96.75 178 LYS A O 1
ATOM 1410 N N . ARG A 1 179 ? 12.812 17.25 -22.422 1 97.19 179 ARG A N 1
ATOM 1411 C CA . ARG A 1 179 ? 13.648 16.547 -21.453 1 97.19 179 ARG A CA 1
ATOM 1412 C C . ARG A 1 179 ? 14.156 17.5 -20.375 1 97.19 179 ARG A C 1
ATOM 1414 O O . ARG A 1 179 ? 14.367 18.688 -20.625 1 97.19 179 ARG A O 1
ATOM 1421 N N . VAL A 1 180 ? 14.391 16.938 -19.203 1 97.88 180 VAL A N 1
ATOM 1422 C CA . VAL A 1 180 ? 14.812 17.781 -18.094 1 97.88 180 VAL A CA 1
ATOM 1423 C C . VAL A 1 180 ? 16.109 17.234 -17.484 1 97.88 180 VAL A C 1
ATOM 1425 O O . VAL A 1 180 ? 16.234 16.016 -17.312 1 97.88 180 VAL A O 1
ATOM 1428 N N . ARG A 1 181 ? 17.078 18.125 -17.297 1 97.06 181 ARG A N 1
ATOM 1429 C CA . ARG A 1 181 ? 18.281 17.766 -16.531 1 97.06 181 ARG A CA 1
ATOM 1430 C C . ARG A 1 181 ? 18.031 17.859 -15.031 1 97.06 181 ARG A C 1
ATOM 1432 O O . ARG A 1 181 ? 17.297 18.734 -14.578 1 97.06 181 ARG A O 1
ATOM 1439 N N . MET A 1 182 ? 18.672 16.984 -14.273 1 96.88 182 MET A N 1
ATOM 1440 C CA . MET A 1 182 ? 18.469 16.953 -12.828 1 96.88 182 MET A CA 1
ATOM 1441 C C . MET A 1 182 ? 18.781 18.328 -12.211 1 96.88 182 MET A C 1
ATOM 1443 O O . MET A 1 182 ? 18.141 18.734 -11.25 1 96.88 182 MET A O 1
ATOM 1447 N N . ALA A 1 183 ? 19.734 19 -12.711 1 96.25 183 ALA A N 1
ATOM 1448 C CA . ALA A 1 183 ? 20.156 20.297 -12.188 1 96.25 183 ALA A CA 1
ATOM 1449 C C . ALA A 1 183 ? 19.016 21.297 -12.211 1 96.25 183 ALA A C 1
ATOM 1451 O O . ALA A 1 183 ? 18.969 22.219 -11.391 1 96.25 183 ALA A O 1
ATOM 1452 N N . GLU A 1 184 ? 18.094 21.125 -13.062 1 96.75 184 GLU A N 1
ATOM 1453 C CA . GLU A 1 184 ? 16.953 22.031 -13.195 1 96.75 184 GLU A CA 1
ATOM 1454 C C . GLU A 1 184 ? 15.953 21.828 -12.062 1 96.75 184 GLU A C 1
ATOM 1456 O O . GLU A 1 184 ? 15.039 22.641 -11.891 1 96.75 184 GLU A O 1
ATOM 1461 N N . LEU A 1 185 ? 16.156 20.766 -11.242 1 97 185 LEU A N 1
ATOM 1462 C CA . LEU A 1 185 ? 15.227 20.438 -10.164 1 97 185 LEU A CA 1
ATOM 1463 C C . LEU A 1 185 ? 15.734 20.984 -8.836 1 97 185 LEU A C 1
ATOM 1465 O O . LEU A 1 185 ? 15.117 20.766 -7.793 1 97 185 LEU A O 1
ATOM 1469 N N . ALA A 1 186 ? 16.766 21.781 -8.859 1 95 186 ALA A N 1
ATOM 1470 C CA . ALA A 1 186 ? 17.484 22.188 -7.656 1 95 186 ALA A CA 1
ATOM 1471 C C . ALA A 1 186 ? 16.578 22.953 -6.707 1 95 186 ALA A C 1
ATOM 1473 O O . ALA A 1 186 ? 16.703 22.844 -5.488 1 95 186 ALA A O 1
ATOM 1474 N N . ASP A 1 187 ? 15.625 23.641 -7.199 1 94.62 187 ASP A N 1
ATOM 1475 C CA . ASP A 1 187 ? 14.82 24.516 -6.359 1 94.62 187 ASP A CA 1
ATOM 1476 C C . ASP A 1 187 ? 13.438 23.922 -6.113 1 94.62 187 ASP A C 1
ATOM 1478 O O . ASP A 1 187 ? 12.617 24.516 -5.41 1 94.62 187 ASP A O 1
ATOM 1482 N N . ASP A 1 188 ? 13.188 22.781 -6.684 1 96.88 188 ASP A N 1
ATOM 1483 C CA . ASP A 1 188 ? 11.883 22.141 -6.523 1 96.88 188 ASP A CA 1
ATOM 1484 C C . ASP A 1 188 ? 11.836 21.281 -5.27 1 96.88 188 ASP A C 1
ATOM 1486 O O . ASP A 1 188 ? 12.812 20.594 -4.945 1 96.88 188 ASP A O 1
ATOM 1490 N N . ASP A 1 189 ? 10.656 21.297 -4.602 1 97.06 189 ASP A N 1
ATOM 1491 C CA . ASP A 1 189 ? 10.422 20.312 -3.549 1 97.06 189 ASP A CA 1
ATOM 1492 C C . ASP A 1 189 ? 10.148 18.922 -4.141 1 97.06 189 ASP A C 1
ATOM 1494 O O . ASP A 1 189 ? 9.531 18.812 -5.199 1 97.06 189 ASP A O 1
ATOM 1498 N N . LEU A 1 190 ? 10.609 17.938 -3.426 1 98.19 190 LEU A N 1
ATOM 1499 C CA . LEU A 1 190 ? 10.477 16.562 -3.9 1 98.19 190 LEU A CA 1
ATOM 1500 C C . LEU A 1 190 ? 9.492 15.789 -3.037 1 98.19 190 LEU A C 1
ATOM 1502 O O . LEU A 1 190 ? 9.539 15.867 -1.807 1 98.19 190 LEU A O 1
ATOM 1506 N N . VAL A 1 191 ? 8.555 15.164 -3.686 1 97.88 191 VAL A N 1
ATOM 1507 C CA . VAL A 1 191 ? 7.746 14.125 -3.066 1 97.88 191 VAL A CA 1
ATOM 1508 C C . VAL A 1 191 ? 8.312 12.75 -3.424 1 97.88 191 VAL A C 1
ATOM 1510 O O . VAL A 1 191 ? 8.516 12.445 -4.602 1 97.88 191 VAL A O 1
ATOM 1513 N N . THR A 1 192 ? 8.578 11.938 -2.438 1 96.81 192 THR A N 1
ATOM 1514 C CA . THR A 1 192 ? 9.211 10.656 -2.727 1 96.81 192 THR A CA 1
ATOM 1515 C C . THR A 1 192 ? 8.945 9.656 -1.606 1 96.81 192 THR A C 1
ATOM 1517 O O . THR A 1 192 ? 8.102 9.898 -0.741 1 96.81 192 THR A O 1
ATOM 1520 N N . VAL A 1 193 ? 9.5 8.484 -1.715 1 93 193 VAL A N 1
ATOM 1521 C CA . VAL A 1 193 ? 9.359 7.457 -0.692 1 93 193 VAL A CA 1
ATOM 1522 C C . VAL A 1 193 ? 10.383 7.684 0.417 1 93 193 VAL A C 1
ATOM 1524 O O . VAL A 1 193 ? 11.375 8.383 0.217 1 93 193 VAL A O 1
ATOM 1527 N N . PRO A 1 194 ? 10.156 7.117 1.631 1 87.88 194 PRO A N 1
ATOM 1528 C CA . PRO A 1 194 ? 11.062 7.344 2.758 1 87.88 194 PRO A CA 1
ATOM 1529 C C . PRO A 1 194 ? 12.445 6.73 2.537 1 87.88 194 PRO A C 1
ATOM 1531 O O . PRO A 1 194 ? 12.609 5.855 1.682 1 87.88 194 PRO A O 1
ATOM 1534 N N . THR A 1 195 ? 13.344 7.18 3.303 1 83.5 195 THR A N 1
ATOM 1535 C CA . THR A 1 195 ? 14.672 6.574 3.334 1 83.5 195 THR A CA 1
ATOM 1536 C C . THR A 1 195 ? 14.586 5.105 3.729 1 83.5 195 THR A C 1
ATOM 1538 O O . THR A 1 195 ? 13.695 4.711 4.484 1 83.5 195 THR A O 1
ATOM 1541 N N . GLY A 1 196 ? 15.445 4.34 3.174 1 75.12 196 GLY A N 1
ATOM 1542 C CA . GLY A 1 196 ? 15.43 2.91 3.434 1 75.12 196 GLY A CA 1
ATOM 1543 C C . GLY A 1 196 ? 14.805 2.107 2.307 1 75.12 196 GLY A C 1
ATOM 1544 O O . GLY A 1 196 ? 15.047 0.904 2.188 1 75.12 196 GLY A O 1
ATOM 1545 N N . PHE A 1 197 ? 14.031 2.777 1.55 1 80.25 197 PHE A N 1
ATOM 1546 C CA . PHE A 1 197 ? 13.477 2.139 0.364 1 80.25 197 PHE A CA 1
ATOM 1547 C C . PHE A 1 197 ? 14.484 2.129 -0.775 1 80.25 197 PHE A C 1
ATOM 1549 O O . PHE A 1 197 ? 15.219 3.104 -0.971 1 80.25 197 PHE A O 1
ATOM 1556 N N . GLY A 1 198 ? 14.5 1.029 -1.503 1 82.56 198 GLY A N 1
ATOM 1557 C CA . GLY A 1 198 ? 15.367 0.964 -2.666 1 82.56 198 GLY A CA 1
ATOM 1558 C C . GLY A 1 198 ? 15.117 2.08 -3.662 1 82.56 198 GLY A C 1
ATOM 1559 O O . GLY A 1 198 ? 16.062 2.662 -4.203 1 82.56 198 GLY A O 1
ATOM 1560 N N . PHE A 1 199 ? 13.906 2.424 -3.803 1 91.06 199 PHE A N 1
ATOM 1561 C CA . PHE A 1 199 ? 13.555 3.467 -4.758 1 91.06 199 PHE A CA 1
ATOM 1562 C C . PHE A 1 199 ? 14.078 4.824 -4.301 1 91.06 199 PHE A C 1
ATOM 1564 O O . PHE A 1 199 ? 14.461 5.656 -5.125 1 91.06 199 PHE A O 1
ATOM 1571 N N . ARG A 1 200 ? 14.109 5.012 -3.018 1 92 200 ARG A N 1
ATOM 1572 C CA . ARG A 1 200 ? 14.656 6.25 -2.471 1 92 200 ARG A CA 1
ATOM 1573 C C . ARG A 1 200 ? 16.141 6.383 -2.803 1 92 200 ARG A C 1
ATOM 1575 O O . ARG A 1 200 ? 16.594 7.465 -3.176 1 92 200 ARG A O 1
ATOM 1582 N N . THR A 1 201 ? 16.859 5.316 -2.682 1 88.88 201 THR A N 1
ATOM 1583 C CA . THR A 1 201 ? 18.266 5.32 -3.021 1 88.88 201 THR A CA 1
ATOM 1584 C C . THR A 1 201 ? 18.469 5.68 -4.488 1 88.88 201 THR A C 1
ATOM 1586 O O . THR A 1 201 ? 19.375 6.461 -4.824 1 88.88 201 THR A O 1
ATOM 1589 N N . LEU A 1 202 ? 17.672 5.117 -5.309 1 93.38 202 LEU A N 1
ATOM 1590 C CA . LEU A 1 202 ? 17.734 5.41 -6.738 1 93.38 202 LEU A CA 1
ATOM 1591 C C . LEU A 1 202 ? 17.531 6.898 -7 1 93.38 202 LEU A C 1
ATOM 1593 O O . LEU A 1 202 ? 18.297 7.512 -7.746 1 93.38 202 LEU A O 1
ATOM 1597 N N . VAL A 1 203 ? 16.547 7.449 -6.355 1 96.62 203 VAL A N 1
ATOM 1598 C CA . VAL A 1 203 ? 16.234 8.859 -6.531 1 96.62 203 VAL A CA 1
ATOM 1599 C C . VAL A 1 203 ? 17.375 9.719 -6 1 96.62 203 VAL A C 1
ATOM 1601 O O . VAL A 1 203 ? 17.812 10.664 -6.664 1 96.62 203 VAL A O 1
ATOM 1604 N N . ASP A 1 204 ? 17.828 9.352 -4.844 1 95.5 204 ASP A N 1
ATOM 1605 C CA . ASP A 1 204 ? 18.938 10.102 -4.242 1 95.5 204 ASP A CA 1
ATOM 1606 C C . ASP A 1 204 ? 20.172 10.055 -5.121 1 95.5 204 ASP A C 1
ATOM 1608 O O . ASP A 1 204 ? 20.875 11.055 -5.258 1 95.5 204 ASP A O 1
ATOM 1612 N N . ASP A 1 205 ? 20.453 8.93 -5.656 1 95.25 205 ASP A N 1
ATOM 1613 C CA . ASP A 1 205 ? 21.609 8.766 -6.523 1 95.25 205 ASP A CA 1
ATOM 1614 C C . ASP A 1 205 ? 21.5 9.672 -7.75 1 95.25 205 ASP A C 1
ATOM 1616 O O . ASP A 1 205 ? 22.516 10.219 -8.211 1 95.25 205 ASP A O 1
ATOM 1620 N N . LEU A 1 206 ? 20.328 9.805 -8.289 1 97.06 206 LEU A N 1
ATOM 1621 C CA . LEU A 1 206 ? 20.125 10.68 -9.438 1 97.06 206 LEU A CA 1
ATOM 1622 C C . LEU A 1 206 ? 20.453 12.133 -9.086 1 97.06 206 LEU A C 1
ATOM 1624 O O . LEU A 1 206 ? 21.078 12.836 -9.875 1 97.06 206 LEU A O 1
ATOM 1628 N N . TYR A 1 207 ? 20 12.539 -7.918 1 97.12 207 TYR A N 1
ATOM 1629 C CA . TYR A 1 207 ? 20.328 13.883 -7.461 1 97.12 207 TYR A CA 1
ATOM 1630 C C . TYR A 1 207 ? 21.812 14.031 -7.195 1 97.12 207 TYR A C 1
ATOM 1632 O O . TYR A 1 207 ? 22.438 15.008 -7.613 1 97.12 207 TYR A O 1
ATOM 1640 N N . ALA A 1 208 ? 22.375 13.078 -6.57 1 96.12 208 ALA A N 1
ATOM 1641 C CA . ALA A 1 208 ? 23.766 13.117 -6.145 1 96.12 208 ALA A CA 1
ATOM 1642 C C . ALA A 1 208 ? 24.703 13.188 -7.348 1 96.12 208 ALA A C 1
ATOM 1644 O O . ALA A 1 208 ? 25.766 13.805 -7.273 1 96.12 208 ALA A O 1
ATOM 1645 N N . ALA A 1 209 ? 24.375 12.547 -8.398 1 94.88 209 ALA A N 1
ATOM 1646 C CA . ALA A 1 209 ? 25.172 12.539 -9.617 1 94.88 209 ALA A CA 1
ATOM 1647 C C . ALA A 1 209 ? 25.438 13.961 -10.109 1 94.88 209 ALA A C 1
ATOM 1649 O O . ALA A 1 209 ? 26.438 14.219 -10.781 1 94.88 209 ALA A O 1
ATOM 1650 N N . ASP A 1 210 ? 24.594 14.914 -9.758 1 93.81 210 ASP A N 1
ATOM 1651 C CA . ASP A 1 210 ? 24.766 16.312 -10.133 1 93.81 210 ASP A CA 1
ATOM 1652 C C . ASP A 1 210 ? 25.141 17.172 -8.93 1 93.81 210 ASP A C 1
ATOM 1654 O O . ASP A 1 210 ? 24.969 18.391 -8.945 1 93.81 210 ASP A O 1
ATOM 1658 N N . GLY A 1 211 ? 25.438 16.531 -7.895 1 94.69 211 GLY A N 1
ATOM 1659 C CA . GLY A 1 211 ? 25.859 17.234 -6.695 1 94.69 211 GLY A CA 1
ATOM 1660 C C . GLY A 1 211 ? 24.719 17.906 -5.965 1 94.69 211 GLY A C 1
ATOM 1661 O O . GLY A 1 211 ? 24.922 18.891 -5.258 1 94.69 211 GLY A O 1
ATOM 1662 N N . LEU A 1 212 ? 23.547 17.453 -6.137 1 95.81 212 LEU A N 1
ATOM 1663 C CA . LEU A 1 212 ? 22.359 18.062 -5.535 1 95.81 212 LEU A CA 1
ATOM 1664 C C . LEU A 1 212 ? 21.859 17.219 -4.375 1 95.81 212 LEU A C 1
ATOM 1666 O O . LEU A 1 212 ? 22.078 16 -4.336 1 95.81 212 LEU A O 1
ATOM 1670 N N . VAL A 1 213 ? 21.188 17.875 -3.445 1 94.81 213 VAL A N 1
ATOM 1671 C CA . VAL A 1 213 ? 20.422 17.25 -2.373 1 94.81 213 VAL A CA 1
ATOM 1672 C C . VAL A 1 213 ? 18.969 17.672 -2.469 1 94.81 213 VAL A C 1
ATOM 1674 O O . VAL A 1 213 ? 18.641 18.859 -2.434 1 94.81 213 VAL A O 1
ATOM 1677 N N . PRO A 1 214 ? 18.141 16.703 -2.588 1 94.62 214 PRO A N 1
ATOM 1678 C CA . PRO A 1 214 ? 16.734 17.094 -2.754 1 94.62 214 PRO A CA 1
ATOM 1679 C C . PRO A 1 214 ? 16.125 17.656 -1.474 1 94.62 214 PRO A C 1
ATOM 1681 O O . PRO A 1 214 ? 16.469 17.219 -0.374 1 94.62 214 PRO A O 1
ATOM 1684 N N . ARG A 1 215 ? 15.281 18.609 -1.621 1 95.25 215 ARG A N 1
ATOM 1685 C CA . ARG A 1 215 ? 14.406 19.078 -0.55 1 95.25 215 ARG A CA 1
ATOM 1686 C C . ARG A 1 215 ? 13.094 18.297 -0.543 1 95.25 215 ARG A C 1
ATOM 1688 O O . ARG A 1 215 ? 12.242 18.5 -1.411 1 95.25 215 ARG A O 1
ATOM 1695 N N . VAL A 1 216 ? 12.922 17.484 0.486 1 95.19 216 VAL A N 1
ATOM 1696 C CA . VAL A 1 216 ? 11.773 16.594 0.5 1 95.19 216 VAL A CA 1
ATOM 1697 C C . VAL A 1 216 ? 10.609 17.25 1.239 1 95.19 216 VAL A C 1
ATOM 1699 O O . VAL A 1 216 ? 10.727 17.594 2.418 1 95.19 216 VAL A O 1
ATOM 1702 N N . SER A 1 217 ? 9.508 17.391 0.564 1 94.06 217 SER A N 1
ATOM 1703 C CA . SER A 1 217 ? 8.32 18 1.164 1 94.06 217 SER A CA 1
ATOM 1704 C C . SER A 1 217 ? 7.406 16.938 1.773 1 94.06 217 SER A C 1
ATOM 1706 O O . SER A 1 217 ? 6.809 17.156 2.83 1 94.06 217 SER A O 1
ATOM 1708 N N . PHE A 1 218 ? 7.266 15.82 1.064 1 94.94 218 PHE A N 1
ATOM 1709 C CA . PHE A 1 218 ? 6.422 14.727 1.529 1 94.94 218 PHE A CA 1
ATOM 1710 C C . PHE A 1 218 ? 7.074 13.383 1.239 1 94.94 218 PHE A C 1
ATOM 1712 O O . PHE A 1 218 ? 7.777 13.227 0.239 1 94.94 218 PHE A O 1
ATOM 1719 N N . GLU A 1 219 ? 6.766 12.469 2.117 1 94 219 GLU A N 1
ATOM 1720 C CA . GLU A 1 219 ? 7.16 11.078 1.916 1 94 219 GLU A CA 1
ATOM 1721 C C . GLU A 1 219 ? 5.961 10.141 2.031 1 94 219 GLU A C 1
ATOM 1723 O O . GLU A 1 219 ? 5.09 10.344 2.879 1 94 219 GLU A O 1
ATOM 1728 N N . SER A 1 220 ? 5.938 9.211 1.105 1 92.06 220 SER A N 1
ATOM 1729 C CA . SER A 1 220 ? 4.941 8.141 1.156 1 92.06 220 SER A CA 1
ATOM 1730 C C . SER A 1 220 ? 5.512 6.832 0.634 1 92.06 220 SER A C 1
ATOM 1732 O O . SER A 1 220 ? 6.254 6.816 -0.352 1 92.06 220 SER A O 1
ATOM 1734 N N . GLU A 1 221 ? 5.078 5.727 1.241 1 85.94 221 GLU A N 1
ATOM 1735 C CA . GLU A 1 221 ? 5.566 4.422 0.813 1 85.94 221 GLU A CA 1
ATOM 1736 C C . GLU A 1 221 ? 4.914 3.988 -0.496 1 85.94 221 GLU A C 1
ATOM 1738 O O . GLU A 1 221 ? 5.391 3.064 -1.158 1 85.94 221 GLU A O 1
ATOM 1743 N N . ASP A 1 222 ? 3.848 4.625 -0.828 1 88.12 222 ASP A N 1
ATOM 1744 C CA . ASP A 1 222 ? 3.062 4.254 -2 1 88.12 222 ASP A CA 1
ATOM 1745 C C . ASP A 1 222 ? 3.301 5.23 -3.152 1 88.12 222 ASP A C 1
ATOM 1747 O O . ASP A 1 222 ? 3.008 6.422 -3.035 1 88.12 222 ASP A O 1
ATOM 1751 N N . LEU A 1 223 ? 3.688 4.668 -4.289 1 90.38 223 LEU A N 1
ATOM 1752 C CA . LEU A 1 223 ? 4.047 5.527 -5.41 1 90.38 223 LEU A CA 1
ATOM 1753 C C . LEU A 1 223 ? 2.811 6.203 -5.996 1 90.38 223 LEU A C 1
ATOM 1755 O O . LEU A 1 223 ? 2.896 7.312 -6.523 1 90.38 223 LEU A O 1
ATOM 1759 N N . ALA A 1 224 ? 1.683 5.547 -5.875 1 88.12 224 ALA A N 1
ATOM 1760 C CA . ALA A 1 224 ? 0.461 6.199 -6.34 1 88.12 224 ALA A CA 1
ATOM 1761 C C . ALA A 1 224 ? 0.166 7.453 -5.52 1 88.12 224 ALA A C 1
ATOM 1763 O O . ALA A 1 224 ? -0.317 8.453 -6.055 1 88.12 224 ALA A O 1
ATOM 1764 N N . THR A 1 225 ? 0.435 7.336 -4.23 1 91.06 225 THR A N 1
ATOM 1765 C CA . THR A 1 225 ? 0.287 8.508 -3.373 1 91.06 225 THR A CA 1
ATOM 1766 C C . THR A 1 225 ? 1.296 9.586 -3.752 1 91.06 225 THR A C 1
ATOM 1768 O O . THR A 1 225 ? 0.953 10.766 -3.82 1 91.06 225 THR A O 1
ATOM 1771 N N . VAL A 1 226 ? 2.498 9.18 -3.992 1 95 226 VAL A N 1
ATOM 1772 C CA . VAL A 1 226 ? 3.537 10.109 -4.418 1 95 226 VAL A CA 1
ATOM 1773 C C . VAL A 1 226 ? 3.082 10.859 -5.672 1 95 226 VAL A C 1
ATOM 1775 O O . VAL A 1 226 ? 3.191 12.078 -5.75 1 95 226 VAL A O 1
ATOM 1778 N N . GLU A 1 227 ? 2.512 10.141 -6.594 1 94.44 227 GLU A N 1
ATOM 1779 C CA . GLU A 1 227 ? 2.004 10.734 -7.824 1 94.44 227 GLU A CA 1
ATOM 1780 C C . GLU A 1 227 ? 0.874 11.719 -7.535 1 94.44 227 GLU A C 1
ATOM 1782 O O . GLU A 1 227 ? 0.848 12.82 -8.078 1 94.44 227 GLU A O 1
ATOM 178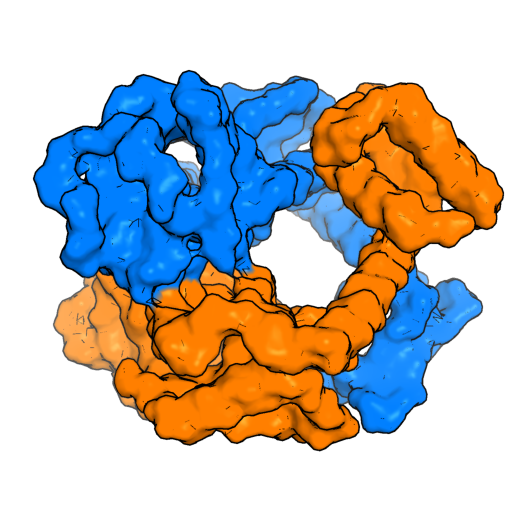7 N N . GLY A 1 228 ? -0.033 11.32 -6.699 1 93.75 228 GLY A N 1
ATOM 1788 C CA . GLY A 1 228 ? -1.147 12.188 -6.348 1 93.75 228 GLY A CA 1
ATOM 1789 C C . GLY A 1 228 ? -0.712 13.484 -5.695 1 93.75 228 GLY A C 1
ATOM 1790 O O . GLY A 1 228 ? -1.244 14.547 -6.004 1 93.75 228 GLY A O 1
ATOM 1791 N N . LEU A 1 229 ? 0.215 13.383 -4.797 1 96.56 229 LEU A N 1
ATOM 1792 C CA . LEU A 1 229 ? 0.728 14.562 -4.109 1 96.56 229 LEU A CA 1
ATOM 1793 C C . LEU A 1 229 ? 1.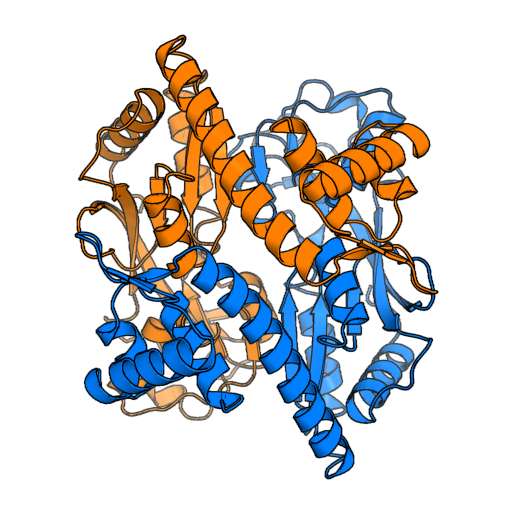433 15.5 -5.09 1 96.56 229 LEU A C 1
ATOM 1795 O O . LEU A 1 229 ? 1.238 16.719 -5.039 1 96.56 229 LEU A O 1
ATOM 1799 N N . ALA A 1 230 ? 2.23 14.922 -5.973 1 97.69 230 ALA A N 1
ATOM 1800 C CA . ALA A 1 230 ? 2.879 15.727 -7.004 1 97.69 230 ALA A CA 1
ATOM 1801 C C . ALA A 1 230 ? 1.846 16.406 -7.898 1 97.69 230 ALA A C 1
ATOM 1803 O O . ALA A 1 230 ? 1.982 17.578 -8.234 1 97.69 230 ALA A O 1
ATOM 1804 N N . GLY A 1 231 ? 0.864 15.672 -8.242 1 96.75 231 GLY A N 1
ATOM 1805 C CA . GLY A 1 231 ? -0.194 16.188 -9.094 1 96.75 231 GLY A CA 1
ATOM 1806 C C . GLY A 1 231 ? -0.95 17.344 -8.461 1 96.75 231 GLY A C 1
ATOM 1807 O O . GLY A 1 231 ? -1.477 18.203 -9.172 1 96.75 231 GLY A O 1
ATOM 1808 N N . ALA A 1 232 ? -1.01 17.344 -7.188 1 95.31 232 ALA A N 1
ATOM 1809 C CA . ALA A 1 232 ? -1.704 18.406 -6.445 1 95.31 232 ALA A CA 1
ATOM 1810 C C . ALA A 1 232 ? -0.809 19.625 -6.258 1 95.31 232 ALA A C 1
ATOM 1812 O O . ALA A 1 232 ? -1.197 20.594 -5.594 1 95.31 232 ALA A O 1
ATOM 1813 N N . GLY A 1 233 ? 0.416 19.531 -6.738 1 96.12 233 GLY A N 1
ATOM 1814 C CA . GLY A 1 233 ? 1.309 20.672 -6.707 1 96.12 233 GLY A CA 1
ATOM 1815 C C . GLY A 1 233 ? 2.113 20.766 -5.426 1 96.12 233 GLY A C 1
ATOM 1816 O O . GLY A 1 233 ? 2.623 21.844 -5.086 1 96.12 233 GLY A O 1
ATOM 1817 N N . LEU A 1 234 ? 2.26 19.688 -4.727 1 96.81 234 LEU A N 1
ATOM 1818 C CA . LEU A 1 234 ? 2.926 19.719 -3.428 1 96.81 234 LEU A CA 1
ATOM 1819 C C . LEU A 1 234 ? 4.402 19.359 -3.568 1 96.81 234 LEU A C 1
ATOM 1821 O O . LEU A 1 234 ? 5.086 19.125 -2.57 1 96.81 234 LEU A O 1
ATOM 1825 N N . GLY A 1 235 ? 4.887 19.281 -4.781 1 97.69 235 GLY A N 1
ATOM 1826 C CA . GLY A 1 235 ? 6.25 18.969 -5.176 1 97.69 235 GLY A CA 1
ATOM 1827 C C . GLY A 1 235 ? 6.328 18.219 -6.5 1 97.69 235 GLY A C 1
ATOM 1828 O O . GLY A 1 235 ? 5.305 17.984 -7.148 1 97.69 235 GLY A O 1
ATOM 1829 N N . VAL A 1 236 ? 7.527 17.922 -6.887 1 98.62 236 VAL A N 1
ATOM 1830 C CA . VAL A 1 236 ? 7.742 17.078 -8.055 1 98.62 236 VAL A CA 1
ATOM 1831 C C . VAL A 1 236 ? 8.141 15.68 -7.609 1 98.62 236 VAL A C 1
ATOM 1833 O O . VAL A 1 236 ? 8.523 15.469 -6.457 1 98.62 236 VAL A O 1
ATOM 1836 N N . ALA A 1 237 ? 7.961 14.742 -8.516 1 98.56 237 ALA A N 1
ATOM 1837 C CA . ALA A 1 237 ? 8.32 13.367 -8.195 1 98.56 237 ALA A CA 1
ATOM 1838 C C . ALA A 1 237 ? 9.078 12.711 -9.344 1 98.56 237 ALA A C 1
ATOM 1840 O O . ALA A 1 237 ? 8.883 13.07 -10.508 1 98.56 237 ALA A O 1
ATOM 1841 N N . ILE A 1 238 ? 9.984 11.867 -9.039 1 98.25 238 ILE A N 1
ATOM 1842 C CA . ILE A 1 238 ? 10.578 10.938 -9.992 1 98.25 238 ILE A CA 1
ATOM 1843 C C . ILE A 1 238 ? 9.922 9.562 -9.852 1 98.25 238 ILE A C 1
ATOM 1845 O O . ILE A 1 238 ? 9.891 8.992 -8.758 1 98.25 238 ILE A O 1
ATOM 1849 N N . LEU A 1 239 ? 9.383 9.07 -10.961 1 96.75 239 LEU A N 1
ATOM 1850 C CA . LEU A 1 239 ? 8.594 7.84 -10.945 1 96.75 239 LEU A CA 1
ATOM 1851 C C . LEU A 1 239 ? 8.898 6.984 -12.172 1 96.75 239 LEU A C 1
ATOM 1853 O O . LEU A 1 239 ? 9.305 7.508 -13.219 1 96.75 239 LEU A O 1
ATOM 1857 N N . PRO A 1 240 ? 8.648 5.664 -11.992 1 94.62 240 PRO A N 1
ATOM 1858 C CA . PRO A 1 240 ? 8.547 4.91 -13.242 1 94.62 240 PRO A CA 1
ATOM 1859 C C . PRO A 1 240 ? 7.477 5.465 -14.18 1 94.62 240 PRO A C 1
ATOM 1861 O O . PRO A 1 240 ? 6.418 5.898 -13.727 1 94.62 240 PRO A O 1
ATOM 1864 N N . ASP A 1 241 ? 7.742 5.43 -15.445 1 93.31 241 ASP A N 1
ATOM 1865 C CA . ASP A 1 241 ? 6.902 6.062 -16.453 1 93.31 241 ASP A CA 1
ATOM 1866 C C . ASP A 1 241 ? 5.461 5.566 -16.359 1 93.31 241 ASP A C 1
ATOM 1868 O O . ASP A 1 241 ? 4.52 6.348 -16.516 1 93.31 241 ASP A O 1
ATOM 1872 N N . GLN A 1 242 ? 5.285 4.332 -16 1 87.38 242 GLN A N 1
ATOM 1873 C CA . GLN A 1 242 ? 3.955 3.732 -15.969 1 87.38 242 GLN A CA 1
ATOM 1874 C C . GLN A 1 242 ? 3.17 4.215 -14.75 1 87.38 242 GLN A C 1
ATOM 1876 O O . GLN A 1 242 ? 1.955 4.02 -14.672 1 87.38 242 GLN A O 1
ATOM 1881 N N . GLN A 1 243 ? 3.844 4.84 -13.805 1 89.88 243 GLN A N 1
ATOM 1882 C CA . GLN A 1 243 ? 3.201 5.312 -12.586 1 89.88 243 GLN A CA 1
ATOM 1883 C C . GLN A 1 243 ? 2.941 6.812 -12.641 1 89.88 243 GLN A C 1
ATOM 1885 O O . GLN A 1 243 ? 2.551 7.422 -11.648 1 89.88 243 GLN A O 1
ATOM 1890 N N . ALA A 1 244 ? 3.229 7.449 -13.773 1 92.56 244 ALA A N 1
ATOM 1891 C CA . ALA A 1 244 ? 3.031 8.883 -13.953 1 92.56 244 ALA A CA 1
ATOM 1892 C C . ALA A 1 244 ? 1.981 9.156 -15.031 1 92.56 244 ALA A C 1
ATOM 1894 O O . ALA A 1 244 ? 1.681 8.289 -15.852 1 92.56 244 ALA A O 1
ATOM 1895 N N . GLY A 1 245 ? 1.353 10.266 -14.922 1 91.81 245 GLY A N 1
ATOM 1896 C CA . GLY A 1 245 ? 0.498 10.703 -16.016 1 91.81 245 GLY A CA 1
ATOM 1897 C C . GLY A 1 245 ? -0.978 10.672 -15.664 1 91.81 245 GLY A C 1
ATOM 1898 O O . GLY A 1 245 ? -1.819 11.086 -16.469 1 91.81 245 GLY A O 1
ATOM 1899 N N . THR A 1 246 ? -1.28 10.141 -14.516 1 87.38 246 THR A N 1
ATOM 1900 C CA . THR A 1 246 ? -2.684 10.133 -14.117 1 87.38 246 THR A CA 1
ATOM 1901 C C . THR A 1 246 ? -3.113 11.516 -13.641 1 87.38 246 THR A C 1
ATOM 1903 O O . THR A 1 246 ? -4.086 12.086 -14.141 1 87.38 246 THR A O 1
ATOM 1906 N N . SER A 1 247 ? -2.432 12.039 -12.641 1 91.94 247 SER A N 1
ATOM 1907 C CA . SER A 1 247 ? -2.717 13.383 -12.133 1 91.94 247 SER A CA 1
ATOM 1908 C C . SER A 1 247 ? -1.569 14.336 -12.438 1 91.94 247 SER A C 1
ATOM 1910 O O . SER A 1 247 ? -1.607 15.5 -12.031 1 91.94 247 SER A O 1
ATOM 1912 N N . THR A 1 248 ? -0.587 13.789 -13.141 1 96.56 248 THR A N 1
ATOM 1913 C CA . THR A 1 248 ? 0.623 14.555 -13.414 1 96.56 248 THR A CA 1
ATOM 1914 C C . THR A 1 248 ? 0.937 14.562 -14.906 1 96.56 248 THR A C 1
ATOM 1916 O O . THR A 1 248 ? 0.302 13.852 -15.68 1 96.56 248 THR A O 1
ATOM 1919 N N . VAL A 1 249 ? 1.822 15.461 -15.281 1 97.88 249 VAL A N 1
ATOM 1920 C CA . VAL A 1 249 ? 2.479 15.422 -16.594 1 97.88 249 VAL A CA 1
ATOM 1921 C C . VAL A 1 249 ? 3.85 14.766 -16.453 1 97.88 249 VAL A C 1
ATOM 1923 O O . VAL A 1 249 ? 4.652 15.148 -15.602 1 97.88 249 VAL A O 1
ATOM 1926 N N . ALA A 1 250 ? 4.051 13.773 -17.25 1 98.12 250 ALA A N 1
ATOM 1927 C CA . ALA A 1 250 ? 5.328 13.07 -17.234 1 98.12 250 ALA A CA 1
ATOM 1928 C C . ALA A 1 250 ? 6.324 13.734 -18.188 1 98.12 250 ALA A C 1
ATOM 1930 O O . ALA A 1 250 ? 6.023 13.945 -19.35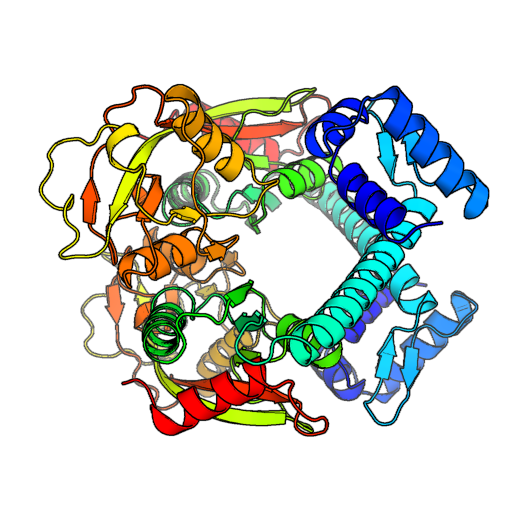9 1 98.12 250 ALA A O 1
ATOM 1931 N N . VAL A 1 251 ? 7.477 14.055 -17.688 1 98.56 251 VAL A N 1
ATOM 1932 C CA . VAL A 1 251 ? 8.539 14.664 -18.484 1 98.56 251 VAL A CA 1
ATOM 1933 C C . VAL A 1 251 ? 9.781 13.773 -18.469 1 98.56 251 VAL A C 1
ATOM 1935 O O . VAL A 1 251 ? 10.289 13.438 -17.391 1 98.56 251 VAL A O 1
ATOM 1938 N N . PRO A 1 252 ? 10.328 13.422 -19.609 1 98.12 252 PRO A N 1
ATOM 1939 C CA . PRO A 1 252 ? 11.516 12.562 -19.641 1 98.12 252 PRO A CA 1
ATOM 1940 C C . PRO A 1 252 ? 12.727 13.203 -18.969 1 98.12 252 PRO A C 1
ATOM 1942 O O . PRO A 1 252 ? 12.938 14.406 -19.094 1 98.12 252 PRO A O 1
ATOM 1945 N N . LEU A 1 253 ? 13.422 12.352 -18.219 1 98.06 253 LEU A N 1
ATOM 1946 C CA . LEU A 1 253 ? 14.688 12.789 -17.625 1 98.06 253 LEU A CA 1
ATOM 1947 C C . LEU A 1 253 ? 15.836 12.578 -18.609 1 98.06 253 LEU A C 1
ATOM 1949 O O . LEU A 1 253 ? 15.891 11.562 -19.312 1 98.06 253 LEU A O 1
ATOM 1953 N N . ALA A 1 254 ? 16.75 13.461 -18.609 1 96.56 254 ALA A N 1
ATOM 1954 C CA . ALA A 1 254 ? 17.875 13.414 -19.547 1 96.56 254 ALA A CA 1
ATOM 1955 C C . ALA A 1 254 ? 18.906 12.391 -19.094 1 96.56 254 ALA A C 1
ATOM 1957 O O . ALA A 1 254 ? 19.656 11.852 -19.922 1 96.56 254 ALA A O 1
ATOM 1958 N N . SER A 1 255 ? 18.953 12.078 -17.875 1 94.69 255 SER A N 1
ATOM 1959 C CA . SER A 1 255 ? 19.969 11.172 -17.328 1 94.69 255 SER A CA 1
ATOM 1960 C C . SER A 1 255 ? 19.766 9.758 -17.844 1 94.69 255 SER A C 1
ATOM 1962 O O . SER A 1 255 ? 18.688 9.18 -17.719 1 94.69 255 SER A O 1
ATOM 1964 N N . ALA A 1 256 ? 20.797 9.148 -18.344 1 92.81 256 ALA A N 1
ATOM 1965 C CA . ALA A 1 256 ? 20.75 7.762 -18.812 1 92.81 256 ALA A CA 1
ATOM 1966 C C . ALA A 1 256 ? 20.578 6.801 -17.641 1 92.81 256 ALA A C 1
ATOM 1968 O O . ALA A 1 256 ? 20.125 5.664 -17.812 1 92.81 256 ALA A O 1
ATOM 1969 N N . ALA A 1 257 ? 20.875 7.309 -16.484 1 95.19 257 ALA A N 1
ATOM 1970 C CA . ALA A 1 257 ? 20.781 6.477 -15.289 1 95.19 257 ALA A CA 1
ATOM 1971 C C . ALA A 1 257 ? 19.359 6.426 -14.758 1 95.19 257 ALA A C 1
ATOM 1973 O O . ALA A 1 257 ? 19.047 5.633 -13.859 1 95.19 257 ALA A O 1
ATOM 1974 N N . ALA A 1 258 ? 18.5 7.188 -15.352 1 96.62 258 ALA A N 1
ATOM 1975 C CA . ALA A 1 258 ? 17.109 7.262 -14.883 1 96.62 258 ALA A CA 1
ATOM 1976 C C . ALA A 1 258 ? 16.312 6.059 -15.352 1 96.62 258 ALA A C 1
ATOM 1978 O O . ALA A 1 258 ? 15.352 6.207 -16.125 1 96.62 258 ALA A O 1
ATOM 1979 N N . GLN A 1 259 ? 16.656 4.926 -14.852 1 96.12 259 GLN A N 1
ATOM 1980 C CA . GLN A 1 259 ? 15.992 3.674 -15.188 1 96.12 259 GLN A CA 1
ATOM 1981 C C . GLN A 1 259 ? 16.266 2.607 -14.133 1 96.12 259 GLN A C 1
ATOM 1983 O O . GLN A 1 259 ? 17.188 2.742 -13.336 1 96.12 259 GLN A O 1
ATOM 1988 N N . ARG A 1 260 ? 15.383 1.623 -14.125 1 94.31 260 ARG A N 1
ATOM 1989 C CA . ARG A 1 260 ? 15.602 0.452 -13.281 1 94.31 260 ARG A CA 1
ATOM 1990 C C . ARG A 1 260 ? 15.172 -0.825 -14 1 94.31 260 ARG A C 1
ATOM 1992 O O . ARG A 1 260 ? 14.391 -0.777 -14.945 1 94.31 260 ARG A O 1
ATOM 1999 N N . VAL A 1 261 ? 15.789 -1.881 -13.609 1 94.5 261 VAL A N 1
ATOM 2000 C CA . VAL A 1 261 ? 15.391 -3.195 -14.102 1 94.5 261 VAL A CA 1
ATOM 2001 C C . VAL A 1 261 ? 14.734 -3.994 -12.984 1 94.5 261 VAL A C 1
ATOM 2003 O O . VAL A 1 261 ? 15.359 -4.27 -11.953 1 94.5 261 VAL A O 1
ATOM 2006 N N . VAL A 1 262 ? 13.492 -4.316 -13.195 1 95 262 VAL A N 1
ATOM 2007 C CA . VAL A 1 262 ? 12.781 -5.168 -12.25 1 95 262 VAL A CA 1
ATOM 2008 C C . VAL A 1 262 ? 12.852 -6.625 -12.711 1 95 262 VAL A C 1
ATOM 2010 O O . VAL A 1 262 ? 12.859 -6.902 -13.914 1 95 262 VAL A O 1
ATOM 2013 N N . GLY A 1 263 ? 12.938 -7.496 -11.703 1 96.38 263 GLY A N 1
ATOM 2014 C CA . GLY A 1 263 ? 13.086 -8.898 -12.047 1 96.38 263 GLY A CA 1
ATOM 2015 C C . GLY A 1 263 ? 12.383 -9.828 -11.086 1 96.38 263 GLY A C 1
ATOM 2016 O O . GLY A 1 263 ? 11.906 -9.398 -10.031 1 96.38 263 GLY A O 1
ATOM 2017 N N . LEU A 1 264 ? 12.219 -11.047 -11.516 1 97.56 264 LEU A N 1
ATOM 2018 C CA . LEU A 1 264 ? 11.758 -12.141 -10.656 1 97.56 264 LEU A CA 1
ATOM 2019 C C . LEU A 1 264 ? 12.922 -12.75 -9.891 1 97.56 264 LEU A C 1
ATOM 2021 O O . LEU A 1 264 ? 13.977 -13.023 -10.461 1 97.56 264 LEU A O 1
ATOM 2025 N N . THR A 1 265 ? 12.742 -12.883 -8.617 1 97.62 265 THR A N 1
ATOM 2026 C CA . THR A 1 265 ? 13.773 -13.43 -7.738 1 97.62 265 THR A CA 1
ATOM 2027 C C . THR A 1 265 ? 13.219 -14.594 -6.922 1 97.62 265 THR A C 1
ATOM 2029 O O . THR A 1 265 ? 12.039 -14.617 -6.578 1 97.62 265 THR A O 1
ATOM 2032 N N . TRP A 1 266 ? 14.047 -15.586 -6.629 1 97.12 266 TRP A N 1
ATOM 2033 C CA . TRP A 1 266 ? 13.758 -16.734 -5.766 1 97.12 266 TRP A CA 1
ATOM 2034 C C . TRP A 1 266 ? 15.023 -17.203 -5.047 1 97.12 266 TRP A C 1
ATOM 2036 O O . TRP A 1 266 ? 16.125 -16.797 -5.406 1 97.12 266 TRP A O 1
ATOM 2046 N N . ARG A 1 267 ? 14.766 -17.953 -4.016 1 92.56 267 ARG A N 1
ATOM 2047 C CA . ARG A 1 267 ? 15.93 -18.547 -3.35 1 92.56 267 ARG A CA 1
ATOM 2048 C C . ARG A 1 267 ? 16.547 -19.641 -4.203 1 92.56 267 ARG A C 1
ATOM 2050 O O . ARG A 1 267 ? 15.844 -20.5 -4.723 1 92.56 267 ARG A O 1
ATOM 2057 N N . SER A 1 268 ? 17.859 -19.609 -4.352 1 93.94 268 SER A N 1
ATOM 2058 C CA . SER A 1 268 ? 18.531 -20.578 -5.199 1 93.94 268 SER A CA 1
ATOM 2059 C C . SER A 1 268 ? 19.188 -21.672 -4.371 1 93.94 268 SER A C 1
ATOM 2061 O O . SER A 1 268 ? 19.766 -22.625 -4.918 1 93.94 268 SER A O 1
ATOM 2063 N N . ASP A 1 269 ? 19.141 -21.562 -3.094 1 87.19 269 ASP A N 1
ATOM 2064 C CA . ASP A 1 269 ? 19.797 -22.531 -2.213 1 87.19 269 ASP A CA 1
ATOM 2065 C C . ASP A 1 269 ? 18.828 -23.625 -1.772 1 87.19 269 ASP A C 1
ATOM 2067 O O . ASP A 1 269 ? 19.156 -24.438 -0.907 1 87.19 269 ASP A O 1
ATOM 2071 N N . ARG A 1 270 ? 17.641 -23.562 -2.234 1 82.31 270 ARG A N 1
ATOM 2072 C CA . ARG A 1 270 ? 16.656 -24.609 -1.958 1 82.31 270 ARG A CA 1
ATOM 2073 C C . ARG A 1 270 ? 15.812 -24.906 -3.195 1 82.31 270 ARG A C 1
ATOM 2075 O O . ARG A 1 270 ? 15.664 -24.062 -4.074 1 82.31 270 ARG A O 1
ATOM 2082 N N . ASP A 1 271 ? 15.273 -26.109 -3.225 1 83.06 271 ASP A N 1
ATOM 2083 C CA . ASP A 1 271 ? 14.414 -26.5 -4.336 1 83.06 271 ASP A CA 1
ATOM 2084 C C . ASP A 1 271 ? 13.031 -25.875 -4.211 1 83.06 271 ASP A C 1
ATOM 2086 O O . ASP A 1 271 ? 12.484 -25.781 -3.107 1 83.06 271 ASP A O 1
ATOM 2090 N N . LEU A 1 272 ? 12.523 -25.547 -5.355 1 88.19 272 LEU A N 1
ATOM 2091 C CA . LEU A 1 272 ? 11.148 -25.062 -5.406 1 88.19 272 LEU A CA 1
ATOM 2092 C C . LEU A 1 272 ? 10.156 -26.219 -5.445 1 88.19 272 LEU A C 1
ATOM 2094 O O . LEU A 1 272 ? 10.414 -27.234 -6.102 1 88.19 272 LEU A O 1
ATOM 2098 N N . ALA A 1 273 ? 9.055 -26.016 -4.699 1 82.06 273 ALA A N 1
ATOM 2099 C CA . ALA A 1 273 ? 7.953 -26.953 -4.879 1 82.06 273 ALA A CA 1
ATOM 2100 C C . ALA A 1 273 ? 7.43 -26.922 -6.309 1 82.06 273 ALA A C 1
ATOM 2102 O O . ALA A 1 273 ? 7.59 -25.922 -7.016 1 82.06 273 ALA A O 1
ATOM 2103 N N . PRO A 1 274 ? 6.77 -27.891 -6.754 1 84.62 274 PRO A N 1
ATOM 2104 C CA . PRO A 1 274 ? 6.398 -28.047 -8.164 1 84.62 274 PRO A CA 1
ATOM 2105 C C . PRO A 1 274 ? 5.594 -26.875 -8.703 1 84.62 274 PRO A C 1
ATOM 2107 O O . PRO A 1 274 ? 5.895 -26.359 -9.781 1 84.62 274 PRO A O 1
ATOM 2110 N N . PRO A 1 275 ? 4.574 -26.375 -7.969 1 88.62 275 PRO A N 1
ATOM 2111 C CA . PRO A 1 275 ? 3.852 -25.219 -8.523 1 88.62 275 PRO A CA 1
ATOM 2112 C C . PRO A 1 275 ? 4.742 -24 -8.711 1 88.62 275 PRO A C 1
ATOM 2114 O O . PRO A 1 275 ? 4.621 -23.281 -9.711 1 88.62 275 PRO A O 1
ATOM 2117 N N . ALA A 1 276 ? 5.598 -23.75 -7.742 1 93.06 276 ALA A N 1
ATOM 2118 C CA . ALA A 1 276 ? 6.527 -22.625 -7.828 1 93.06 276 ALA A CA 1
ATOM 2119 C C . ALA A 1 276 ? 7.52 -22.828 -8.969 1 93.06 276 ALA A C 1
ATOM 2121 O O . ALA A 1 276 ? 7.883 -21.875 -9.656 1 93.06 276 ALA A O 1
ATOM 2122 N N . ALA A 1 277 ? 7.969 -24.047 -9.117 1 92.5 277 ALA A N 1
ATOM 2123 C CA . ALA A 1 277 ? 8.875 -24.375 -10.219 1 92.5 277 ALA A CA 1
ATOM 2124 C C . ALA A 1 277 ? 8.203 -24.141 -11.57 1 92.5 277 ALA A C 1
ATOM 2126 O O . ALA A 1 277 ? 8.82 -23.641 -12.508 1 92.5 277 ALA A O 1
ATOM 2127 N N . ARG A 1 278 ? 6.988 -24.516 -11.641 1 92.31 278 ARG A N 1
ATOM 2128 C CA . ARG A 1 278 ? 6.219 -24.312 -12.867 1 92.31 278 ARG A CA 1
ATOM 2129 C C . ARG A 1 278 ? 6.098 -22.828 -13.188 1 92.31 278 ARG A C 1
ATOM 2131 O O . ARG A 1 278 ? 6.195 -22.422 -14.352 1 92.31 278 ARG A O 1
ATOM 2138 N N . PHE A 1 279 ? 5.844 -22.047 -12.172 1 96.38 279 PHE A N 1
ATOM 2139 C CA . PHE A 1 279 ? 5.758 -20.609 -12.344 1 96.38 279 PHE A CA 1
ATOM 2140 C C . PHE A 1 279 ? 7.07 -20.047 -12.875 1 96.38 279 PHE A C 1
ATOM 2142 O O . PHE A 1 279 ? 7.074 -19.25 -13.82 1 96.38 279 PHE A O 1
ATOM 2149 N N . LEU A 1 280 ? 8.117 -20.438 -12.289 1 96.69 280 LEU A N 1
ATOM 2150 C CA . LEU A 1 280 ? 9.445 -20 -12.719 1 96.69 280 LEU A CA 1
ATOM 2151 C C . LEU A 1 280 ? 9.703 -20.391 -14.164 1 96.69 280 LEU A C 1
ATOM 2153 O O . LEU A 1 280 ? 10.195 -19.562 -14.953 1 96.69 280 LEU A O 1
ATOM 2157 N N . ASP A 1 281 ? 9.406 -21.594 -14.523 1 95.56 281 ASP A N 1
ATOM 2158 C CA . ASP A 1 281 ? 9.594 -22.062 -15.891 1 95.56 281 ASP A CA 1
ATOM 2159 C C . ASP A 1 281 ? 8.781 -21.234 -16.875 1 95.56 281 ASP A C 1
ATOM 2161 O O . ASP A 1 281 ? 9.266 -20.891 -17.969 1 95.56 281 ASP A O 1
ATOM 2165 N N . HIS A 1 282 ? 7.602 -20.922 -16.469 1 95.69 282 HIS A N 1
ATOM 2166 C CA . HIS A 1 282 ? 6.742 -20.094 -17.328 1 95.69 282 HIS A CA 1
ATOM 2167 C C . HIS A 1 282 ? 7.359 -18.719 -17.562 1 95.69 282 HIS A C 1
ATOM 2169 O O . HIS A 1 282 ? 7.402 -18.25 -18.703 1 95.69 282 HIS A O 1
ATOM 2175 N N . VAL A 1 283 ? 7.828 -18.094 -16.484 1 96 283 VAL A N 1
ATOM 2176 C CA . VAL A 1 283 ? 8.414 -16.75 -16.594 1 96 283 VAL A CA 1
ATOM 2177 C C . VAL A 1 283 ? 9.664 -16.797 -17.453 1 96 283 VAL A C 1
ATOM 2179 O O . VAL A 1 283 ? 9.883 -15.906 -18.281 1 96 283 VAL A O 1
ATOM 2182 N N . ARG A 1 284 ? 10.422 -17.828 -17.344 1 94.69 284 ARG A N 1
ATOM 2183 C CA . ARG A 1 284 ? 11.641 -18 -18.125 1 94.69 284 ARG A CA 1
ATOM 2184 C C . ARG A 1 284 ? 11.312 -18.109 -19.609 1 94.69 284 ARG A C 1
ATOM 2186 O O . ARG A 1 284 ? 12.016 -17.547 -20.453 1 94.69 284 ARG A O 1
ATOM 2193 N N . ALA A 1 285 ? 10.281 -18.75 -19.906 1 93.56 285 ALA A N 1
ATOM 2194 C CA . ALA A 1 285 ? 9.891 -18.984 -21.281 1 93.56 285 ALA A CA 1
ATOM 2195 C C . ALA A 1 285 ? 9.281 -17.734 -21.906 1 93.56 285 ALA A C 1
ATOM 2197 O O . ALA A 1 285 ? 9.43 -17.5 -23.109 1 93.56 285 ALA A O 1
ATOM 2198 N N . ALA A 1 286 ? 8.516 -16.969 -21.141 1 89.62 286 ALA A N 1
ATOM 2199 C CA . ALA A 1 286 ? 7.797 -15.797 -21.625 1 89.62 286 ALA A CA 1
ATOM 2200 C C . ALA A 1 286 ? 8.758 -14.672 -21.984 1 89.62 286 ALA A C 1
ATOM 2202 O O . ALA A 1 286 ? 8.484 -13.867 -22.875 1 89.62 286 ALA A O 1
ATOM 2203 N N . GLY A 1 287 ? 9.953 -14.5 -21.406 1 83.25 287 GLY A N 1
ATOM 2204 C CA . GLY A 1 287 ? 10.891 -13.414 -21.656 1 83.25 287 GLY A CA 1
ATOM 2205 C C . GLY A 1 287 ? 10.484 -12.102 -21.016 1 83.25 287 GLY A C 1
ATOM 2206 O O . GLY A 1 287 ? 9.492 -12.047 -20.297 1 83.25 287 GLY A O 1
ATOM 2207 N N . PRO A 1 288 ? 11.211 -11.094 -21.375 1 85.38 288 PRO A N 1
ATOM 2208 C CA . PRO A 1 288 ? 11 -9.797 -20.734 1 85.38 288 PRO A CA 1
ATOM 2209 C C . PRO A 1 288 ? 9.812 -9.031 -21.312 1 85.38 288 PRO A C 1
ATOM 2211 O O . PRO A 1 288 ? 9.445 -9.25 -22.469 1 85.38 288 PRO A O 1
ATOM 2214 N N . TYR A 1 289 ? 9.211 -8.305 -20.406 1 85.94 289 TYR A N 1
ATOM 2215 C CA . TYR A 1 289 ? 8.094 -7.465 -20.828 1 85.94 289 TYR A CA 1
ATOM 2216 C C . TYR A 1 289 ? 8.586 -6.109 -21.312 1 85.94 289 TYR A C 1
ATOM 2218 O O . TYR A 1 289 ? 9.547 -5.559 -20.781 1 85.94 289 TYR A O 1
ATOM 2226 N N . GLY A 1 290 ? 8.141 -5.676 -22.5 1 77.69 290 GLY A N 1
ATOM 2227 C CA . GLY A 1 290 ? 8.477 -4.367 -23.047 1 77.69 290 GLY A CA 1
ATOM 2228 C C . GLY A 1 290 ? 7.711 -3.236 -22.375 1 77.69 290 GLY A C 1
ATOM 2229 O O . GLY A 1 290 ? 6.688 -3.469 -21.734 1 77.69 290 GLY A O 1
ATOM 2230 N N . MET B 1 1 ? 20.641 2.449 28.406 1 66.31 1 MET B N 1
ATOM 2231 C CA . MET B 1 1 ? 20.234 2.34 27 1 66.31 1 MET B CA 1
ATOM 2232 C C . MET B 1 1 ? 19.5 3.592 26.547 1 66.31 1 MET B C 1
ATOM 2234 O O . MET B 1 1 ? 18.672 4.133 27.297 1 66.31 1 MET B O 1
ATOM 2238 N N . GLN B 1 2 ? 20.031 4.148 25.5 1 71.62 2 GLN B N 1
ATOM 2239 C CA . GLN B 1 2 ? 19.438 5.367 24.953 1 71.62 2 GLN B CA 1
ATOM 2240 C C . GLN B 1 2 ? 18.375 5.047 23.891 1 71.62 2 GLN B C 1
ATOM 2242 O O . GLN B 1 2 ? 18.438 3.994 23.25 1 71.62 2 GLN B O 1
ATOM 2247 N N . VAL B 1 3 ? 17.391 5.941 23.812 1 74.88 3 VAL B N 1
ATOM 2248 C CA . VAL B 1 3 ? 16.344 5.773 22.797 1 74.88 3 VAL B CA 1
ATOM 2249 C C . VAL B 1 3 ? 16.984 5.613 21.422 1 74.88 3 VAL B C 1
ATOM 2251 O O . VAL B 1 3 ? 16.5 4.836 20.594 1 74.88 3 VAL B O 1
ATOM 2254 N N . GLU B 1 4 ? 18.125 6.301 21.266 1 76.62 4 GLU B N 1
ATOM 2255 C CA . GLU B 1 4 ? 18.828 6.227 20 1 76.62 4 GLU B CA 1
ATOM 2256 C C . GLU B 1 4 ? 19.359 4.816 19.734 1 76.62 4 GLU B C 1
ATOM 2258 O O . GLU B 1 4 ? 19.453 4.375 18.594 1 76.62 4 GLU B O 1
ATOM 2263 N N . ASP B 1 5 ? 19.719 4.141 20.75 1 77.19 5 ASP B N 1
ATOM 2264 C CA . ASP B 1 5 ? 20.188 2.76 20.625 1 77.19 5 ASP B CA 1
ATOM 2265 C C . ASP B 1 5 ? 19.062 1.858 20.109 1 77.19 5 ASP B C 1
ATOM 2267 O O . ASP B 1 5 ? 19.312 0.97 19.281 1 77.19 5 ASP B O 1
ATOM 2271 N N . LEU B 1 6 ? 17.859 2.137 20.578 1 77.62 6 LEU B N 1
ATOM 2272 C CA . LEU B 1 6 ? 16.703 1.374 20.141 1 77.62 6 LEU B CA 1
ATOM 2273 C C . LEU B 1 6 ? 16.391 1.661 18.672 1 77.62 6 LEU B C 1
ATOM 2275 O O . LEU B 1 6 ? 16 0.757 17.922 1 77.62 6 LEU B O 1
ATOM 2279 N N . ARG B 1 7 ? 16.625 2.896 18.234 1 75.94 7 ARG B N 1
ATOM 2280 C CA . ARG B 1 7 ? 16.453 3.26 16.828 1 75.94 7 ARG B CA 1
ATOM 2281 C C . ARG B 1 7 ? 17.438 2.498 15.945 1 75.94 7 ARG B C 1
ATOM 2283 O O . ARG B 1 7 ? 17.078 2.047 14.859 1 75.94 7 ARG B O 1
ATOM 2290 N N . ARG B 1 8 ? 18.609 2.393 16.469 1 77.19 8 ARG B N 1
ATOM 2291 C CA . ARG B 1 8 ? 19.656 1.679 15.727 1 77.19 8 ARG B CA 1
ATOM 2292 C C . ARG B 1 8 ? 19.344 0.188 15.648 1 77.19 8 ARG B C 1
ATOM 2294 O O . ARG B 1 8 ? 19.594 -0.45 14.625 1 77.19 8 ARG B O 1
ATOM 2301 N N . LEU B 1 9 ? 18.797 -0.344 16.688 1 79.5 9 LEU B N 1
ATOM 2302 C CA . LEU B 1 9 ? 18.344 -1.73 16.703 1 79.5 9 LEU B CA 1
ATOM 2303 C C . LEU B 1 9 ? 17.266 -1.955 15.641 1 79.5 9 LEU B C 1
ATOM 2305 O O . LEU B 1 9 ? 17.297 -2.959 14.922 1 79.5 9 LEU B O 1
ATOM 2309 N N . ILE B 1 10 ? 16.406 -1.07 15.531 1 75.31 10 ILE B N 1
ATOM 2310 C CA . ILE B 1 10 ? 15.32 -1.146 14.547 1 75.31 10 ILE B CA 1
ATOM 2311 C C . ILE B 1 10 ? 15.906 -1.124 13.141 1 75.31 10 ILE B C 1
ATOM 2313 O O . ILE B 1 10 ? 15.508 -1.918 12.281 1 75.31 10 ILE B O 1
ATOM 2317 N N . ALA B 1 11 ? 16.875 -0.288 12.898 1 73.44 11 ALA B N 1
ATOM 2318 C CA . ALA B 1 11 ? 17.516 -0.179 11.594 1 73.44 11 ALA B CA 1
ATOM 2319 C C . ALA B 1 11 ? 18.266 -1.463 11.242 1 73.44 11 ALA B C 1
ATOM 2321 O O . ALA B 1 11 ? 18.219 -1.927 10.102 1 73.44 11 ALA B O 1
ATOM 2322 N N . LEU B 1 12 ? 18.875 -2.01 12.25 1 76.75 12 LEU B N 1
ATOM 2323 C CA . LEU B 1 12 ? 19.656 -3.221 12.047 1 76.75 12 LEU B CA 1
ATOM 2324 C C . LEU B 1 12 ? 18.766 -4.398 11.688 1 76.75 12 LEU B C 1
ATOM 2326 O O . LEU B 1 12 ? 19.141 -5.242 10.867 1 76.75 12 LEU B O 1
ATOM 2330 N N . ALA B 1 13 ? 17.672 -4.395 12.305 1 73.56 13 ALA B N 1
ATOM 2331 C CA . ALA B 1 13 ? 16.75 -5.512 12.102 1 73.56 13 ALA B CA 1
ATOM 2332 C C . ALA B 1 13 ? 16.297 -5.59 10.648 1 73.56 13 ALA B C 1
ATOM 2334 O O . ALA B 1 13 ? 15.906 -6.656 10.164 1 73.56 13 ALA B O 1
ATOM 2335 N N . GLY B 1 14 ? 16.406 -4.516 10.062 1 66.06 14 GLY B N 1
ATOM 2336 C CA . GLY B 1 14 ? 15.977 -4.469 8.672 1 66.06 14 GLY B CA 1
ATOM 2337 C C . GLY B 1 14 ? 17.047 -4.891 7.695 1 66.06 14 GLY B C 1
ATOM 2338 O O . GLY B 1 14 ? 16.828 -4.914 6.484 1 66.06 14 GLY B O 1
ATOM 2339 N N . HIS B 1 15 ? 18.266 -5.277 8.266 1 70.56 15 HIS B N 1
ATOM 2340 C CA . HIS B 1 15 ? 19.406 -5.609 7.418 1 70.56 15 HIS B CA 1
ATOM 2341 C C . HIS B 1 15 ? 20 -6.961 7.805 1 70.56 15 HIS B C 1
ATOM 2343 O O . HIS B 1 15 ? 20.047 -7.305 8.984 1 70.56 15 HIS B O 1
ATOM 2349 N N . GLU B 1 16 ? 20.453 -7.754 6.852 1 66.5 16 GLU B N 1
ATOM 2350 C CA . GLU B 1 16 ? 21.047 -9.062 7.098 1 66.5 16 GLU B CA 1
ATOM 2351 C C . GLU B 1 16 ? 22.516 -8.938 7.488 1 66.5 16 GLU B C 1
ATOM 2353 O O . GLU B 1 16 ? 23.094 -9.875 8.039 1 66.5 16 GLU B O 1
ATOM 2358 N N . ARG B 1 17 ? 23.078 -7.836 7.047 1 76.19 17 ARG B N 1
ATOM 2359 C CA . ARG B 1 17 ? 24.484 -7.602 7.375 1 76.19 17 ARG B CA 1
ATOM 2360 C C . ARG B 1 17 ? 24.641 -6.359 8.242 1 76.19 17 ARG B C 1
ATOM 2362 O O . ARG B 1 17 ? 24.031 -5.32 7.973 1 76.19 17 ARG B O 1
ATOM 2369 N N . VAL B 1 18 ? 25.422 -6.562 9.25 1 79.69 18 VAL B N 1
ATOM 2370 C CA . VAL B 1 18 ? 25.688 -5.449 10.156 1 79.69 18 VAL B CA 1
ATOM 2371 C C . VAL B 1 18 ? 26.312 -4.297 9.375 1 79.69 18 VAL B C 1
ATOM 2373 O O . VAL B 1 18 ? 26.047 -3.129 9.656 1 79.69 18 VAL B O 1
ATOM 2376 N N . THR B 1 19 ? 27.047 -4.688 8.383 1 79.06 19 THR B N 1
ATOM 2377 C CA . THR B 1 19 ? 27.734 -3.676 7.582 1 79.06 19 THR B CA 1
ATOM 2378 C C . THR B 1 19 ? 26.719 -2.824 6.816 1 79.06 19 THR B C 1
ATOM 2380 O O . THR B 1 19 ? 26.891 -1.605 6.719 1 79.06 19 THR B O 1
ATOM 2383 N N . ASP B 1 20 ? 25.812 -3.463 6.379 1 76.88 20 ASP B N 1
ATOM 2384 C CA . ASP B 1 20 ? 24.781 -2.752 5.625 1 76.88 20 ASP B CA 1
ATOM 2385 C C . ASP B 1 20 ? 23.984 -1.807 6.527 1 76.88 20 ASP B C 1
ATOM 2387 O O . ASP B 1 20 ? 23.703 -0.672 6.145 1 76.88 20 ASP B O 1
ATOM 2391 N N . ALA B 1 21 ? 23.641 -2.322 7.641 1 75.94 21 ALA B N 1
ATOM 2392 C CA . ALA B 1 21 ? 22.938 -1.499 8.617 1 75.94 21 ALA B CA 1
ATOM 2393 C C . ALA B 1 21 ? 23.797 -0.309 9.055 1 75.94 21 ALA B C 1
ATOM 2395 O O . ALA B 1 21 ? 23.281 0.807 9.188 1 75.94 21 ALA B O 1
ATOM 2396 N N . ALA B 1 22 ? 25.031 -0.541 9.203 1 81.5 22 ALA B N 1
ATOM 2397 C CA . ALA B 1 22 ? 25.953 0.516 9.625 1 81.5 22 ALA B CA 1
ATOM 2398 C C . ALA B 1 22 ? 26.016 1.628 8.578 1 81.5 22 ALA B C 1
ATOM 2400 O O . ALA B 1 22 ? 26.016 2.812 8.922 1 81.5 22 ALA B O 1
ATOM 2401 N N . ALA B 1 23 ? 26.047 1.214 7.391 1 75.06 23 ALA B N 1
ATOM 2402 C CA . ALA B 1 23 ? 26.094 2.178 6.293 1 75.06 23 ALA B CA 1
ATOM 2403 C C . ALA B 1 23 ? 24.859 3.072 6.293 1 75.06 23 ALA B C 1
ATOM 2405 O O . ALA B 1 23 ? 24.969 4.297 6.176 1 75.06 23 ALA B O 1
ATOM 2406 N N . VAL B 1 24 ? 23.812 2.467 6.535 1 66.94 24 VAL B N 1
ATOM 2407 C CA . VAL B 1 24 ? 22.547 3.186 6.508 1 66.94 24 VAL B CA 1
ATOM 2408 C C . VAL B 1 24 ? 22.469 4.137 7.699 1 66.94 24 VAL B C 1
ATOM 2410 O O . VAL B 1 24 ? 21.906 5.234 7.59 1 66.94 24 VAL B O 1
ATOM 2413 N N . LEU B 1 25 ? 23.016 3.762 8.75 1 71.75 25 LEU B N 1
ATOM 2414 C CA . LEU B 1 25 ? 22.984 4.531 9.992 1 71.75 25 LEU B CA 1
ATOM 2415 C C . LEU B 1 25 ? 24.156 5.504 10.062 1 71.75 25 LEU B C 1
ATOM 2417 O O . LEU B 1 25 ? 24.297 6.23 11.047 1 71.75 25 LEU B O 1
ATOM 2421 N N . ARG B 1 26 ? 24.938 5.418 8.953 1 76.44 26 ARG B N 1
ATOM 2422 C CA . ARG B 1 26 ? 26.125 6.262 8.883 1 76.44 26 ARG B CA 1
ATOM 2423 C C . ARG B 1 26 ? 27.031 6.02 10.086 1 76.44 26 ARG B C 1
ATOM 2425 O O . ARG B 1 26 ? 27.5 6.969 10.719 1 76.44 26 ARG B O 1
ATOM 2432 N N . LEU B 1 27 ? 27.172 4.781 10.414 1 79.94 27 LEU B N 1
ATOM 2433 C CA . LEU B 1 27 ? 28.078 4.305 11.445 1 79.94 27 LEU B CA 1
ATOM 2434 C C . LEU B 1 27 ? 29.094 3.32 10.867 1 79.94 27 LEU B C 1
ATOM 2436 O O . LEU B 1 27 ? 28.891 2.793 9.773 1 79.94 27 LEU B O 1
ATOM 2440 N N . THR B 1 28 ? 30.25 3.232 11.453 1 83.25 28 THR B N 1
ATOM 2441 C CA . THR B 1 28 ? 31.156 2.154 11.094 1 83.25 28 THR B CA 1
ATOM 2442 C C . THR B 1 28 ? 30.656 0.817 11.625 1 83.25 28 THR B C 1
ATOM 2444 O O . THR B 1 28 ? 29.922 0.775 12.609 1 83.25 28 THR B O 1
ATOM 2447 N N . GLN B 1 29 ? 30.953 -0.183 10.922 1 85.88 29 GLN B N 1
ATOM 2448 C CA . GLN B 1 29 ? 30.547 -1.525 11.328 1 85.88 29 GLN B CA 1
ATOM 2449 C C . GLN B 1 29 ? 31.016 -1.838 12.75 1 85.88 29 GLN B C 1
ATOM 2451 O O . GLN B 1 29 ? 30.234 -2.346 13.562 1 85.88 29 GLN B O 1
ATOM 2456 N N . PRO B 1 30 ? 32.25 -1.442 13.195 1 87.19 30 PRO B N 1
ATOM 2457 C CA . PRO B 1 30 ? 32.625 -1.718 14.586 1 87.19 30 PRO B CA 1
ATOM 2458 C C . PRO B 1 30 ? 31.797 -0.953 15.594 1 87.19 30 PRO B C 1
ATOM 2460 O O . PRO B 1 30 ? 31.453 -1.486 16.656 1 87.19 30 PRO B O 1
ATOM 2463 N N . THR B 1 31 ? 31.469 0.231 15.234 1 84 31 THR B N 1
ATOM 2464 C CA . THR B 1 31 ? 30.656 1.054 16.109 1 84 31 THR B CA 1
ATOM 2465 C C . THR B 1 31 ? 29.281 0.425 16.312 1 84 31 THR B C 1
ATOM 2467 O O . THR B 1 31 ? 28.781 0.341 17.438 1 84 31 THR B O 1
ATOM 2470 N N . LEU B 1 32 ? 28.75 -0.014 15.242 1 86.5 32 LEU B N 1
ATOM 2471 C CA . LEU B 1 32 ? 27.422 -0.628 15.328 1 86.5 32 LEU B CA 1
ATOM 2472 C C . LEU B 1 32 ? 27.5 -1.961 16.062 1 86.5 32 LEU B C 1
ATOM 2474 O O . LEU B 1 32 ? 26.609 -2.279 16.859 1 86.5 32 LEU B O 1
ATOM 2478 N N . SER B 1 33 ? 28.516 -2.693 15.828 1 85.88 33 SER B N 1
ATOM 2479 C CA . SER B 1 33 ? 28.688 -3.979 16.5 1 85.88 33 SER B CA 1
ATOM 2480 C C . SER B 1 33 ? 28.844 -3.799 18 1 85.88 33 SER B C 1
ATOM 2482 O O . SER B 1 33 ? 28.266 -4.551 18.781 1 85.88 33 SER B O 1
ATOM 2484 N N . ARG B 1 34 ? 29.594 -2.797 18.406 1 84.25 34 ARG B N 1
ATOM 2485 C CA . ARG B 1 34 ? 29.781 -2.494 19.812 1 84.25 34 ARG B CA 1
ATOM 2486 C C . ARG B 1 34 ? 28.469 -2.064 20.453 1 84.25 34 ARG B C 1
ATOM 2488 O O . ARG B 1 34 ? 28.172 -2.443 21.594 1 84.25 34 ARG B O 1
ATOM 2495 N N . LEU B 1 35 ? 27.812 -1.265 19.688 1 82.12 35 LEU B N 1
ATOM 2496 C CA . LEU B 1 35 ? 26.516 -0.812 20.172 1 82.12 35 LEU B CA 1
ATOM 2497 C C . LEU B 1 35 ? 25.578 -1.992 20.391 1 82.12 35 LEU B C 1
ATOM 2499 O O . LEU B 1 35 ? 24.875 -2.057 21.406 1 82.12 35 LEU B O 1
ATOM 2503 N N . LEU B 1 36 ? 25.609 -2.922 19.531 1 82.5 36 LEU B N 1
ATOM 2504 C CA . LEU B 1 36 ? 24.766 -4.105 19.641 1 82.5 36 LEU B CA 1
ATOM 2505 C C . LEU B 1 36 ? 25.141 -4.941 20.844 1 82.5 36 LEU B C 1
ATOM 2507 O O . LEU B 1 36 ? 24.281 -5.418 21.578 1 82.5 36 LEU B O 1
ATOM 2511 N N . ALA B 1 37 ? 26.375 -5.082 21.047 1 85.19 37 ALA B N 1
ATOM 2512 C CA . ALA B 1 37 ? 26.875 -5.82 22.203 1 85.19 37 ALA B CA 1
ATOM 2513 C C . ALA B 1 37 ? 26.453 -5.164 23.516 1 85.19 37 ALA B C 1
ATOM 2515 O O . ALA B 1 37 ? 26.047 -5.848 24.453 1 85.19 37 ALA B O 1
ATOM 2516 N N . ARG B 1 38 ? 26.547 -3.887 23.531 1 81.06 38 ARG B N 1
ATOM 2517 C CA . ARG B 1 38 ? 26.141 -3.133 24.719 1 81.06 38 ARG B CA 1
ATOM 2518 C C . ARG B 1 38 ? 24.641 -3.301 24.984 1 81.06 38 ARG B C 1
ATOM 2520 O O . ARG B 1 38 ? 24.234 -3.51 26.125 1 81.06 38 ARG B O 1
ATOM 2527 N N . VAL B 1 39 ? 23.844 -3.223 23.938 1 81.62 39 VAL B N 1
ATOM 2528 C CA . VAL B 1 39 ? 22.406 -3.363 24.062 1 81.62 39 VAL B CA 1
ATOM 2529 C C . VAL B 1 39 ? 22.062 -4.77 24.547 1 81.62 39 VAL B C 1
ATOM 2531 O O . VAL B 1 39 ? 21.219 -4.934 25.438 1 81.62 39 VAL B O 1
ATOM 2534 N N . GLU B 1 40 ? 22.703 -5.738 23.953 1 84.06 40 GLU B N 1
ATOM 2535 C CA . GLU B 1 40 ? 22.484 -7.121 24.359 1 84.06 40 GLU B CA 1
ATOM 2536 C C . GLU B 1 40 ? 22.891 -7.336 25.828 1 84.06 40 GLU B C 1
ATOM 2538 O O . GLU B 1 40 ? 22.188 -8.023 26.562 1 84.06 40 GLU B O 1
ATOM 2543 N N . HIS B 1 41 ? 23.969 -6.734 26.234 1 78.88 41 HIS B N 1
ATOM 2544 C CA . HIS B 1 41 ? 24.422 -6.809 27.609 1 78.88 41 HIS B CA 1
ATOM 2545 C C . HIS B 1 41 ? 23.422 -6.18 28.562 1 78.88 41 HIS B C 1
ATOM 2547 O O . HIS B 1 41 ? 23.062 -6.781 29.578 1 78.88 41 HIS B O 1
ATOM 2553 N N . GLU B 1 42 ? 22.969 -5.07 28.234 1 78.5 42 GLU B N 1
ATOM 2554 C CA . GLU B 1 42 ? 22.031 -4.348 29.078 1 78.5 42 GLU B CA 1
ATOM 2555 C C . GLU B 1 42 ? 20.703 -5.086 29.188 1 78.5 42 GLU B C 1
ATOM 2557 O O . GLU B 1 42 ? 20.047 -5.074 30.234 1 78.5 42 GLU B O 1
ATOM 2562 N N . LEU B 1 43 ? 20.359 -5.73 28.062 1 77.81 43 LEU B N 1
ATOM 2563 C CA . LEU B 1 43 ? 19.078 -6.422 28.031 1 77.81 43 LEU B CA 1
ATOM 2564 C C . LEU B 1 43 ? 19.219 -7.844 28.562 1 77.81 43 LEU B C 1
ATOM 2566 O O . LEU B 1 43 ? 18.203 -8.531 28.766 1 77.81 43 LEU B O 1
ATOM 2570 N N . GLY B 1 44 ? 20.406 -8.234 28.766 1 76 44 GLY B N 1
ATOM 2571 C CA . GLY B 1 44 ? 20.656 -9.492 29.438 1 76 44 GLY B CA 1
ATOM 2572 C C . GLY B 1 44 ? 20.625 -10.688 28.516 1 76 44 GLY B C 1
ATOM 2573 O O . GLY B 1 44 ? 20.391 -11.82 28.953 1 76 44 GLY B O 1
ATOM 2574 N N . GLY B 1 45 ? 20.719 -10.469 27.172 1 78.5 45 GLY B N 1
ATOM 2575 C CA . GLY B 1 45 ? 20.688 -11.57 26.234 1 78.5 45 GLY B CA 1
ATOM 2576 C C . GLY B 1 45 ? 21.031 -11.156 24.812 1 78.5 45 GLY B C 1
ATOM 2577 O O . GLY B 1 45 ? 21.016 -9.969 24.484 1 78.5 45 GLY B O 1
ATOM 2578 N N . ARG B 1 46 ? 21.359 -12.188 24.109 1 82.38 46 ARG B N 1
ATOM 2579 C CA . ARG B 1 46 ? 21.625 -11.953 22.703 1 82.38 46 ARG B CA 1
ATOM 2580 C C . ARG B 1 46 ? 20.328 -11.695 21.938 1 82.38 46 ARG B C 1
ATOM 2582 O O . ARG B 1 46 ? 19.297 -12.297 22.234 1 82.38 46 ARG B O 1
ATOM 2589 N N . LEU B 1 47 ? 20.422 -10.719 21.078 1 84.25 47 LEU B N 1
ATOM 2590 C CA . LEU B 1 47 ? 19.25 -10.352 20.281 1 84.25 47 LEU B CA 1
ATOM 2591 C C . LEU B 1 47 ? 19.375 -10.891 18.859 1 84.25 47 LEU B C 1
ATOM 2593 O O . LEU B 1 47 ? 18.359 -11.047 18.172 1 84.25 47 LEU B O 1
ATOM 2597 N N . PHE B 1 48 ? 20.641 -11.109 18.469 1 84.44 48 PHE B N 1
ATOM 2598 C CA . PHE B 1 48 ? 20.922 -11.539 17.094 1 84.44 48 PHE B CA 1
ATOM 2599 C C . PHE B 1 48 ? 21.703 -12.844 17.094 1 84.44 48 PHE B C 1
ATOM 2601 O O . PHE B 1 48 ? 22.422 -13.148 18.031 1 84.44 48 PHE B O 1
ATOM 2608 N N . GLU B 1 49 ? 21.406 -13.609 16.078 1 80.44 49 GLU B N 1
ATOM 2609 C CA . GLU B 1 49 ? 22.203 -14.805 15.828 1 80.44 49 GLU B CA 1
ATOM 2610 C C . GLU B 1 49 ? 22.875 -14.734 14.453 1 80.44 49 GLU B C 1
ATOM 2612 O O . GLU B 1 49 ? 22.391 -14.039 13.555 1 80.44 49 GLU B O 1
ATOM 2617 N N . ARG B 1 50 ? 24.078 -15.234 14.492 1 74.25 50 ARG B N 1
ATOM 2618 C CA . ARG B 1 50 ? 24.859 -15.266 13.258 1 74.25 50 ARG B CA 1
ATOM 2619 C C . ARG B 1 50 ? 24.891 -16.672 12.672 1 74.25 50 ARG B C 1
ATOM 2621 O O . ARG B 1 50 ? 25.109 -17.656 13.398 1 74.25 50 ARG B O 1
ATOM 2628 N N . ASP B 1 51 ? 24.422 -16.812 11.562 1 67.56 51 ASP B N 1
ATOM 2629 C CA . ASP B 1 51 ? 24.578 -18.078 10.852 1 67.56 51 ASP B CA 1
ATOM 2630 C C . ASP B 1 51 ? 25.078 -17.859 9.43 1 67.56 51 ASP B C 1
ATOM 2632 O O . ASP B 1 51 ? 25.609 -16.797 9.117 1 67.56 51 ASP B O 1
ATOM 2636 N N . ALA B 1 52 ? 25.172 -18.953 8.719 1 63.5 52 ALA B N 1
ATOM 2637 C CA . ALA B 1 52 ? 25.703 -18.906 7.359 1 63.5 52 ALA B CA 1
ATOM 2638 C C . ALA B 1 52 ? 25 -17.844 6.523 1 63.5 52 ALA B C 1
ATOM 2640 O O . ALA B 1 52 ? 25.578 -17.328 5.562 1 63.5 52 ALA B O 1
ATOM 2641 N N . ARG B 1 53 ? 23.906 -17.5 6.988 1 54.25 53 ARG B N 1
ATOM 2642 C CA . ARG B 1 53 ? 23.062 -16.594 6.211 1 54.25 53 ARG B CA 1
ATOM 2643 C C . ARG B 1 53 ? 23.312 -15.141 6.602 1 54.25 53 ARG B C 1
ATOM 2645 O O . ARG B 1 53 ? 22.891 -14.227 5.887 1 54.25 53 ARG B O 1
ATOM 2652 N N . GLY B 1 54 ? 23.906 -14.992 7.68 1 71.88 54 GLY B N 1
ATOM 2653 C CA . GLY B 1 54 ? 24.188 -13.656 8.188 1 71.88 54 GLY B CA 1
ATOM 2654 C C . GLY B 1 54 ? 23.672 -13.445 9.602 1 71.88 54 GLY B C 1
ATOM 2655 O O . GLY B 1 54 ? 23.625 -14.383 10.398 1 71.88 54 GLY B O 1
ATOM 2656 N N . VAL B 1 55 ? 23.438 -12.141 9.859 1 73.88 55 VAL B N 1
ATOM 2657 C CA . VAL B 1 55 ? 22.969 -11.75 11.188 1 73.88 55 VAL B CA 1
ATOM 2658 C C . VAL B 1 55 ? 21.469 -11.539 11.172 1 73.88 55 VAL B C 1
ATOM 2660 O O . VAL B 1 55 ? 20.938 -10.805 10.336 1 73.88 55 VAL B O 1
ATOM 2663 N N . HIS B 1 56 ? 20.75 -12.367 11.938 1 77.44 56 HIS B N 1
ATOM 2664 C CA . HIS B 1 56 ? 19.312 -12.227 12.023 1 77.44 56 HIS B CA 1
ATOM 2665 C C . HIS B 1 56 ? 18.844 -12.164 13.477 1 77.44 56 HIS B C 1
ATOM 2667 O O . HIS B 1 56 ? 19.562 -12.602 14.383 1 77.44 56 HIS B O 1
ATOM 2673 N N . LEU B 1 57 ? 17.625 -11.617 13.633 1 76.94 57 LEU B N 1
ATOM 2674 C CA . LEU B 1 57 ? 17.047 -11.508 14.969 1 76.94 57 LEU B CA 1
ATOM 2675 C C . LEU B 1 57 ? 16.734 -12.883 15.539 1 76.94 57 LEU B C 1
ATOM 2677 O O . LEU B 1 57 ? 16.203 -13.75 14.836 1 76.94 57 LEU B O 1
ATOM 2681 N N . ASN B 1 58 ? 17.172 -13.164 16.781 1 72.12 58 ASN B N 1
ATOM 2682 C CA . ASN B 1 58 ? 16.641 -14.305 17.531 1 72.12 58 ASN B CA 1
ATOM 2683 C C . ASN B 1 58 ? 15.328 -13.953 18.234 1 72.12 58 ASN B C 1
ATOM 2685 O O . ASN B 1 58 ? 14.844 -12.828 18.125 1 72.12 58 ASN B O 1
ATOM 2689 N N . PRO B 1 59 ? 14.711 -14.867 18.891 1 61.22 59 PRO B N 1
ATOM 2690 C CA . PRO B 1 59 ? 13.414 -14.586 19.516 1 61.22 59 PRO B CA 1
ATOM 2691 C C . PRO B 1 59 ? 13.477 -13.422 20.5 1 61.22 59 PRO B C 1
ATOM 2693 O O . PRO B 1 59 ? 12.555 -12.609 20.547 1 61.22 59 PRO B O 1
ATOM 2696 N N . ASN B 1 60 ? 14.492 -13.391 21.266 1 69.31 60 ASN B N 1
ATOM 2697 C CA . ASN B 1 60 ? 14.703 -12.242 22.141 1 69.31 60 ASN B CA 1
ATOM 2698 C C . ASN B 1 60 ? 14.82 -10.945 21.344 1 69.31 60 ASN B C 1
ATOM 2700 O O . ASN B 1 60 ? 14.336 -9.898 21.781 1 69.31 60 ASN B O 1
ATOM 2704 N N . GLY B 1 61 ? 15.406 -11.086 20.219 1 76.81 61 GLY B N 1
ATOM 2705 C CA . GLY B 1 61 ? 15.562 -9.945 19.328 1 76.81 61 GLY B CA 1
ATOM 2706 C C . GLY B 1 61 ? 14.25 -9.43 18.781 1 76.81 61 GLY B C 1
ATOM 2707 O O . GLY B 1 61 ? 14.031 -8.219 18.688 1 76.81 61 GLY B O 1
ATOM 2708 N N . ALA B 1 62 ? 13.422 -10.312 18.484 1 68.81 62 ALA B N 1
ATOM 2709 C CA . ALA B 1 62 ? 12.109 -9.922 17.969 1 68.81 62 ALA B CA 1
ATOM 2710 C C . ALA B 1 62 ? 11.312 -9.18 19.047 1 68.81 62 ALA B C 1
ATOM 2712 O O . ALA B 1 62 ? 10.664 -8.172 18.75 1 68.81 62 ALA B O 1
ATOM 2713 N N . LEU B 1 63 ? 11.383 -9.664 20.266 1 65.38 63 LEU B N 1
ATOM 2714 C CA . LEU B 1 63 ? 10.734 -9.008 21.391 1 65.38 63 LEU B CA 1
ATOM 2715 C C . LEU B 1 63 ? 11.32 -7.621 21.625 1 65.38 63 LEU B C 1
ATOM 2717 O O . LEU B 1 63 ? 10.586 -6.652 21.828 1 65.38 63 LEU B O 1
ATOM 2721 N N . ALA B 1 64 ? 12.586 -7.668 21.625 1 73.19 64 ALA B N 1
ATOM 2722 C CA . ALA B 1 64 ? 13.281 -6.402 21.828 1 73.19 64 ALA B CA 1
ATOM 2723 C C . ALA B 1 64 ? 12.953 -5.402 20.734 1 73.19 64 ALA B C 1
ATOM 2725 O O . ALA B 1 64 ? 12.789 -4.211 20.984 1 73.19 64 ALA B O 1
ATOM 2726 N N . LEU B 1 65 ? 12.828 -5.938 19.547 1 73.81 65 LEU B N 1
ATOM 2727 C CA . LEU B 1 65 ? 12.531 -5.078 18.406 1 73.81 65 LEU B CA 1
ATOM 2728 C C . LEU B 1 65 ? 11.141 -4.477 18.516 1 73.81 65 LEU B C 1
ATOM 2730 O O . LEU B 1 65 ? 10.953 -3.279 18.297 1 73.81 65 LEU B O 1
ATOM 2734 N N . ALA B 1 66 ? 10.227 -5.219 18.891 1 64.06 66 ALA B N 1
ATOM 2735 C CA . ALA B 1 66 ? 8.867 -4.727 19.094 1 64.06 66 ALA B CA 1
ATOM 2736 C C . ALA B 1 66 ? 8.828 -3.658 20.188 1 64.06 66 ALA B C 1
ATOM 2738 O O . ALA B 1 66 ? 8.211 -2.605 20 1 64.06 66 ALA B O 1
ATOM 2739 N N . ALA B 1 67 ? 9.469 -3.963 21.234 1 67.38 67 ALA B N 1
ATOM 2740 C CA . ALA B 1 67 ? 9.555 -3.01 22.344 1 67.38 67 ALA B CA 1
ATOM 2741 C C . ALA B 1 67 ? 10.273 -1.734 21.906 1 67.38 67 ALA B C 1
ATOM 2743 O O . ALA B 1 67 ? 9.867 -0.63 22.281 1 67.38 67 ALA B O 1
ATOM 2744 N N . ALA B 1 68 ? 11.336 -1.976 21.172 1 74.31 68 ALA B N 1
ATOM 2745 C CA . ALA B 1 68 ? 12.102 -0.832 20.688 1 74.31 68 ALA B CA 1
ATOM 2746 C C . ALA B 1 68 ? 11.234 0.093 19.844 1 74.31 68 ALA B C 1
ATOM 2748 O O . ALA B 1 68 ? 11.258 1.313 20.016 1 74.31 68 ALA B O 1
ATOM 2749 N N . ARG B 1 69 ? 10.477 -0.491 19.031 1 69.25 69 ARG B N 1
ATOM 2750 C CA . ARG B 1 69 ? 9.586 0.297 18.188 1 69.25 69 ARG B CA 1
ATOM 2751 C C . ARG B 1 69 ? 8.578 1.072 19.031 1 69.25 69 ARG B C 1
ATOM 2753 O O . ARG B 1 69 ? 8.359 2.266 18.797 1 69.25 69 ARG B O 1
ATOM 2760 N N . ASP B 1 70 ? 8.055 0.451 20 1 61.34 70 ASP B N 1
ATOM 2761 C CA . ASP B 1 70 ? 7.082 1.092 20.891 1 61.34 70 ASP B CA 1
ATOM 2762 C C . ASP B 1 70 ? 7.711 2.26 21.641 1 61.34 70 ASP B C 1
ATOM 2764 O O . ASP B 1 70 ? 7.121 3.336 21.734 1 61.34 70 ASP B O 1
ATOM 2768 N N . ILE B 1 71 ? 8.852 1.951 22.156 1 63.81 71 ILE B N 1
ATOM 2769 C CA . ILE B 1 71 ? 9.531 2.947 22.984 1 63.81 71 ILE B CA 1
ATOM 2770 C C . ILE B 1 71 ? 9.93 4.141 22.109 1 63.81 71 ILE B C 1
ATOM 2772 O O . ILE B 1 71 ? 9.695 5.293 22.5 1 63.81 71 ILE B O 1
ATOM 2776 N N . VAL B 1 72 ? 10.484 3.812 21.031 1 71.06 72 VAL B N 1
ATOM 2777 C CA . VAL B 1 72 ? 10.938 4.883 20.141 1 71.06 72 VAL B CA 1
ATOM 2778 C C . VAL B 1 72 ? 9.734 5.707 19.688 1 71.06 72 VAL B C 1
ATOM 2780 O O . VAL B 1 72 ? 9.789 6.941 19.672 1 71.06 72 VAL B O 1
ATOM 2783 N N . ASP B 1 73 ? 8.742 5.023 19.406 1 62.69 73 ASP B N 1
ATOM 2784 C CA . ASP B 1 73 ? 7.523 5.703 18.984 1 62.69 73 ASP B CA 1
ATOM 2785 C C . ASP B 1 73 ? 6.992 6.617 20.094 1 62.69 73 ASP B C 1
ATOM 2787 O O . ASP B 1 73 ? 6.602 7.758 19.828 1 62.69 73 ASP B O 1
ATOM 2791 N N . ARG B 1 74 ? 6.941 6.133 21.25 1 60.28 74 ARG B N 1
ATOM 2792 C CA . ARG B 1 74 ? 6.457 6.918 22.391 1 60.28 74 ARG B CA 1
ATOM 2793 C C . ARG B 1 74 ? 7.375 8.102 22.656 1 60.28 74 ARG B C 1
ATOM 2795 O O . ARG B 1 74 ? 6.906 9.203 22.953 1 60.28 74 ARG B O 1
ATOM 2802 N N . TYR B 1 75 ? 8.648 7.82 22.625 1 62 75 TYR B N 1
ATOM 2803 C CA . TYR B 1 75 ? 9.633 8.875 22.844 1 62 75 TYR B CA 1
ATOM 2804 C C . TYR B 1 75 ? 9.5 9.969 21.797 1 62 75 TYR B C 1
ATOM 2806 O O . TYR B 1 75 ? 9.508 11.156 22.109 1 62 75 TYR B O 1
ATOM 2814 N N . ASP B 1 76 ? 9.398 9.516 20.641 1 64.12 76 ASP B N 1
ATOM 2815 C CA . ASP B 1 76 ? 9.266 10.477 19.547 1 64.12 76 ASP B CA 1
ATOM 2816 C C . ASP B 1 76 ? 7.992 11.297 19.688 1 64.12 76 ASP B C 1
ATOM 2818 O O . ASP B 1 76 ? 7.992 12.508 19.438 1 64.12 76 ASP B O 1
ATOM 2822 N N . ARG B 1 77 ? 7.02 10.695 20.156 1 61.75 77 ARG B N 1
ATOM 2823 C CA . ARG B 1 77 ? 5.766 11.398 20.406 1 61.75 77 ARG B CA 1
ATOM 2824 C C . ARG B 1 77 ? 5.945 12.445 21.5 1 61.75 77 ARG B C 1
ATOM 2826 O O . ARG B 1 77 ? 5.441 13.562 21.391 1 61.75 77 ARG B O 1
ATOM 2833 N N . LEU B 1 78 ? 6.57 11.992 22.5 1 57.44 78 LEU B N 1
ATOM 2834 C CA . LEU B 1 78 ? 6.836 12.914 23.594 1 57.44 78 LEU B CA 1
ATOM 2835 C C . LEU B 1 78 ? 7.605 14.133 23.094 1 57.44 78 LEU B C 1
ATOM 2837 O O . LEU B 1 78 ? 7.25 15.273 23.422 1 57.44 78 LEU B O 1
ATOM 2841 N N . ARG B 1 79 ? 8.633 13.852 22.406 1 61.38 79 ARG B N 1
ATOM 2842 C CA . ARG B 1 79 ? 9.453 14.945 21.891 1 61.38 79 ARG B CA 1
ATOM 2843 C C . ARG B 1 79 ? 8.625 15.867 21 1 61.38 79 ARG B C 1
ATOM 2845 O O . ARG B 1 79 ? 8.766 17.094 21.078 1 61.38 79 ARG B O 1
ATOM 2852 N N . ARG B 1 80 ? 7.883 15.266 20.281 1 60 80 ARG B N 1
ATOM 2853 C CA . ARG B 1 80 ? 7.027 16.031 19.375 1 60 80 ARG B CA 1
ATOM 2854 C C . ARG B 1 80 ? 6.02 16.875 20.156 1 60 80 ARG B C 1
ATOM 2856 O O . ARG B 1 80 ? 5.812 18.047 19.844 1 60 80 ARG B O 1
ATOM 2863 N N . ASP B 1 81 ? 5.383 16.188 21.016 1 57.97 81 ASP B N 1
ATOM 2864 C CA . ASP B 1 81 ? 4.422 16.906 21.859 1 57.97 81 ASP B CA 1
ATOM 2865 C C . ASP B 1 81 ? 5.062 18.125 22.5 1 57.97 81 ASP B C 1
ATOM 2867 O O . ASP B 1 81 ? 4.453 19.203 22.578 1 57.97 81 ASP B O 1
ATOM 2871 N N . LEU B 1 82 ? 6.289 17.875 22.891 1 56.5 82 LEU B N 1
ATOM 2872 C CA . LEU B 1 82 ? 7.008 18.953 23.547 1 56.5 82 LEU B CA 1
ATOM 2873 C C . LEU B 1 82 ? 7.379 20.047 22.547 1 56.5 82 LEU B C 1
ATOM 2875 O O . LEU B 1 82 ? 7.289 21.234 22.844 1 56.5 82 LEU B O 1
ATOM 2879 N N . ALA B 1 83 ? 7.82 19.656 21.375 1 59.94 83 ALA B N 1
ATOM 2880 C CA . ALA B 1 83 ? 8.188 20.594 20.328 1 59.94 83 ALA B CA 1
ATOM 2881 C C . ALA B 1 83 ? 6.988 21.422 19.875 1 59.94 83 ALA B C 1
ATOM 2883 O O . ALA B 1 83 ? 7.117 22.625 19.609 1 59.94 83 ALA B O 1
ATOM 2884 N N . ASP B 1 84 ? 5.914 20.766 19.734 1 60.12 84 ASP B N 1
ATOM 2885 C CA . ASP B 1 84 ? 4.68 21.422 19.312 1 60.12 84 ASP B CA 1
ATOM 2886 C C . ASP B 1 84 ? 4.266 22.5 20.312 1 60.12 84 ASP B C 1
ATOM 2888 O O . ASP B 1 84 ? 3.688 23.516 19.922 1 60.12 84 ASP B O 1
ATOM 2892 N N . VAL B 1 85 ? 4.516 22.25 21.484 1 55.16 85 VAL B N 1
ATOM 2893 C CA . VAL B 1 85 ? 4.211 23.234 22.516 1 55.16 85 VAL B CA 1
ATOM 2894 C C . VAL B 1 85 ? 5.156 24.438 22.375 1 55.16 85 VAL B C 1
ATOM 2896 O O . VAL B 1 85 ? 4.746 25.578 22.562 1 55.16 85 VAL B O 1
ATOM 2899 N N . LEU B 1 86 ? 6.32 24.156 21.984 1 53.69 86 LEU B N 1
ATOM 2900 C CA . LEU B 1 86 ? 7.328 25.203 21.969 1 53.69 86 LEU B CA 1
ATOM 2901 C C . LEU B 1 86 ? 7.191 26.078 20.734 1 53.69 86 LEU B C 1
ATOM 2903 O O . LEU B 1 86 ? 7.555 27.25 20.75 1 53.69 86 LEU B O 1
ATOM 2907 N N . ASP B 1 87 ? 6.82 25.641 19.531 1 55.16 87 ASP B N 1
ATOM 2908 C CA . ASP B 1 87 ? 6.582 26.469 18.359 1 55.16 87 ASP B CA 1
ATOM 2909 C C . ASP B 1 87 ? 5.254 26.125 17.688 1 55.16 87 ASP B C 1
ATOM 2911 O O . ASP B 1 87 ? 5.23 25.391 16.703 1 55.16 87 ASP B O 1
ATOM 2915 N N . PRO B 1 88 ? 4.168 26.688 18.312 1 53.81 88 PRO B N 1
ATOM 2916 C CA . PRO B 1 88 ? 2.818 26.328 17.859 1 53.81 88 PRO B CA 1
ATOM 2917 C C . PRO B 1 88 ? 2.592 26.641 16.391 1 53.81 88 PRO B C 1
ATOM 2919 O O . PRO B 1 88 ? 1.729 26.031 15.75 1 53.81 88 PRO B O 1
ATOM 2922 N N . ASP B 1 89 ? 3.33 27.703 15.969 1 58.28 89 ASP B N 1
ATOM 2923 C CA . ASP B 1 89 ? 3.125 28.109 14.578 1 58.28 89 ASP B CA 1
ATOM 2924 C C . ASP B 1 89 ? 3.92 27.219 13.625 1 58.28 89 ASP B C 1
ATOM 2926 O O . ASP B 1 89 ? 3.768 27.328 12.406 1 58.28 89 ASP B O 1
ATOM 2930 N N . SER B 1 90 ? 4.758 26.469 14.297 1 64.69 90 SER B N 1
ATOM 2931 C CA . SER B 1 90 ? 5.629 25.5 13.641 1 64.69 90 SER B CA 1
ATOM 2932 C C . SER B 1 90 ? 5.469 24.109 14.242 1 64.69 90 SER B C 1
ATOM 2934 O O . SER B 1 90 ? 4.91 23.969 15.328 1 64.69 90 SER B O 1
ATOM 2936 N N . GLY B 1 91 ? 4.93 23.234 13.477 1 80.19 91 GLY B N 1
ATOM 2937 C CA . GLY B 1 91 ? 4.719 21.891 14.023 1 80.19 91 GLY B CA 1
ATOM 2938 C C . GLY B 1 91 ? 4.348 20.875 12.977 1 80.19 91 GLY B C 1
ATOM 2939 O O . GLY B 1 91 ? 4.414 21.156 11.773 1 80.19 91 GLY B O 1
ATOM 2940 N N . THR B 1 92 ? 4.113 19.734 13.664 1 87.25 92 THR B N 1
ATOM 2941 C CA . THR B 1 92 ? 3.887 18.594 12.789 1 87.25 92 THR B CA 1
ATOM 2942 C C . THR B 1 92 ? 2.502 18 13.023 1 87.25 92 THR B C 1
ATOM 2944 O O . THR B 1 92 ? 2.062 17.859 14.164 1 87.25 92 THR B O 1
ATOM 2947 N N . VAL B 1 93 ? 1.756 17.859 11.945 1 92.88 93 VAL B N 1
ATOM 2948 C CA . VAL B 1 93 ? 0.513 17.094 11.953 1 92.88 93 VAL B CA 1
ATOM 2949 C C . VAL B 1 93 ? 0.767 15.688 11.414 1 92.88 93 VAL B C 1
ATOM 2951 O O . VAL B 1 93 ? 1.408 15.516 10.375 1 92.88 93 VAL B O 1
ATOM 2954 N N . ARG B 1 94 ? 0.269 14.68 12.117 1 93.69 94 ARG B N 1
ATOM 2955 C CA . ARG B 1 94 ? 0.387 13.297 11.68 1 93.69 94 ARG B CA 1
ATOM 2956 C C . ARG B 1 94 ? -0.949 12.766 11.164 1 93.69 94 ARG B C 1
ATOM 2958 O O . ARG B 1 94 ? -1.883 12.562 11.945 1 93.69 94 ARG B O 1
ATOM 2965 N N . LEU B 1 95 ? -0.958 12.547 9.836 1 96.31 95 LEU B N 1
ATOM 2966 C CA . LEU B 1 95 ? -2.172 12.133 9.141 1 96.31 95 LEU B CA 1
ATOM 2967 C C . LEU B 1 95 ? -2.043 10.703 8.633 1 96.31 95 LEU B C 1
ATOM 2969 O O . LEU B 1 95 ? -1.125 10.391 7.867 1 96.31 95 LEU B O 1
ATOM 2973 N N . ALA B 1 96 ? -2.92 9.852 9.125 1 96.19 96 ALA B N 1
ATOM 2974 C CA . ALA B 1 96 ? -3.033 8.5 8.586 1 96.19 96 ALA B CA 1
ATOM 2975 C C . ALA B 1 96 ? -4.262 8.367 7.688 1 96.19 96 ALA B C 1
ATOM 2977 O O . ALA B 1 96 ? -5.258 9.07 7.883 1 96.19 96 ALA B O 1
ATOM 2978 N N . PHE B 1 97 ? -4.121 7.492 6.695 1 94.38 97 PHE B N 1
ATOM 2979 C CA . PHE B 1 97 ? -5.277 7.402 5.809 1 94.38 97 PHE B CA 1
ATOM 2980 C C . PHE B 1 97 ? -5.281 6.078 5.055 1 94.38 97 PHE B C 1
ATOM 2982 O O . PHE B 1 97 ? -4.242 5.422 4.941 1 94.38 97 PHE B O 1
ATOM 2989 N N . LEU B 1 98 ? -6.441 5.758 4.582 1 90.38 98 LEU B N 1
ATOM 2990 C CA . LEU B 1 98 ? -6.621 4.578 3.746 1 90.38 98 LEU B CA 1
ATOM 2991 C C . LEU B 1 98 ? -5.93 4.754 2.398 1 90.38 98 LEU B C 1
ATOM 2993 O O . LEU B 1 98 ? -5.977 5.836 1.809 1 90.38 98 LEU B O 1
ATOM 2997 N N . ASN B 1 99 ? -5.422 3.607 1.905 1 80.75 99 ASN B N 1
ATOM 2998 C CA . ASN B 1 99 ? -4.754 3.641 0.608 1 80.75 99 ASN B CA 1
ATOM 2999 C C . ASN B 1 99 ? -5.684 4.156 -0.487 1 80.75 99 ASN B C 1
ATOM 3001 O O . ASN B 1 99 ? -5.242 4.836 -1.415 1 80.75 99 ASN B O 1
ATOM 3005 N N . SER B 1 100 ? -6.914 3.887 -0.385 1 78 100 SER B N 1
ATOM 3006 C CA . SER B 1 100 ? -7.895 4.25 -1.404 1 78 100 SER B CA 1
ATOM 3007 C C . SER B 1 100 ? -8.094 5.762 -1.463 1 78 100 SER B C 1
ATOM 3009 O O . SER B 1 100 ? -8.742 6.27 -2.383 1 78 100 SER B O 1
ATOM 3011 N N . MET B 1 101 ? -7.555 6.484 -0.583 1 77.56 101 MET B N 1
ATOM 3012 C CA . MET B 1 101 ? -7.719 7.934 -0.55 1 77.56 101 MET B CA 1
ATOM 3013 C C . MET B 1 101 ? -6.449 8.633 -1.015 1 77.56 101 MET B C 1
ATOM 3015 O O . MET B 1 101 ? -6.375 9.867 -1 1 77.56 101 MET B O 1
ATOM 3019 N N . ALA B 1 102 ? -5.598 7.914 -1.473 1 79.12 102 ALA B N 1
ATOM 3020 C CA . ALA B 1 102 ? -4.223 8.398 -1.596 1 79.12 102 ALA B CA 1
ATOM 3021 C C . ALA B 1 102 ? -4.023 9.156 -2.902 1 79.12 102 ALA B C 1
ATOM 3023 O O . ALA B 1 102 ? -3.08 9.945 -3.033 1 79.12 102 ALA B O 1
ATOM 3024 N N . THR B 1 103 ? -4.969 9.031 -3.805 1 80.38 103 THR B N 1
ATOM 3025 C CA . THR B 1 103 ? -4.621 9.57 -5.113 1 80.38 103 THR B CA 1
ATOM 3026 C C . THR B 1 103 ? -5.379 10.867 -5.379 1 80.38 103 THR B C 1
ATOM 3028 O O . THR B 1 103 ? -4.98 11.664 -6.234 1 80.38 103 THR B O 1
ATOM 3031 N N . SER B 1 104 ? -6.414 11.109 -4.57 1 83.81 104 SER B N 1
ATOM 3032 C CA . SER B 1 104 ? -7.188 12.297 -4.902 1 83.81 104 SER B CA 1
ATOM 3033 C C . SER B 1 104 ? -7.578 13.07 -3.648 1 83.81 104 SER B C 1
ATOM 3035 O O . SER B 1 104 ? -7.066 14.164 -3.404 1 83.81 104 SER B O 1
ATOM 3037 N N . LEU B 1 105 ? -8.211 12.484 -2.736 1 90.44 105 LEU B N 1
ATOM 3038 C CA . LEU B 1 105 ? -8.781 13.188 -1.591 1 90.44 105 LEU B CA 1
ATOM 3039 C C . LEU B 1 105 ? -7.684 13.742 -0.693 1 90.44 105 LEU B C 1
ATOM 3041 O O . LEU B 1 105 ? -7.676 14.938 -0.378 1 90.44 105 LEU B O 1
ATOM 3045 N N . VAL B 1 106 ? -6.734 12.969 -0.373 1 93.94 106 VAL B N 1
ATOM 3046 C CA . VAL B 1 106 ? -5.707 13.367 0.584 1 93.94 106 VAL B CA 1
ATOM 3047 C C . VAL B 1 106 ? -4.805 14.438 -0.037 1 93.94 106 VAL B C 1
ATOM 3049 O O . VAL B 1 106 ? -4.531 15.461 0.584 1 93.94 106 VAL B O 1
ATOM 3052 N N . PRO B 1 107 ? -4.426 14.25 -1.297 1 94.25 107 PRO B N 1
ATOM 3053 C CA . PRO B 1 107 ? -3.619 15.297 -1.93 1 94.25 107 PRO B CA 1
ATOM 3054 C C . PRO B 1 107 ? -4.34 16.641 -1.989 1 94.25 107 PRO B C 1
ATOM 3056 O O . PRO B 1 107 ? -3.729 17.688 -1.741 1 94.25 107 PRO B O 1
ATOM 3059 N N . ARG B 1 108 ? -5.562 16.562 -2.289 1 93.06 108 ARG B N 1
ATOM 3060 C CA . ARG B 1 108 ? -6.34 17.797 -2.348 1 93.06 108 ARG B CA 1
ATOM 3061 C C . ARG B 1 108 ? -6.434 18.453 -0.974 1 93.06 108 ARG B C 1
ATOM 3063 O O . ARG B 1 108 ? -6.242 19.672 -0.843 1 93.06 108 ARG B O 1
ATOM 3070 N N . LEU B 1 109 ? -6.738 17.688 -0.016 1 94.62 109 LEU B N 1
ATOM 3071 C CA . LEU B 1 109 ? -6.816 18.156 1.363 1 94.62 109 LEU B CA 1
ATOM 3072 C C . LEU B 1 109 ? -5.496 18.797 1.798 1 94.62 109 LEU B C 1
ATOM 3074 O O . LEU B 1 109 ? -5.492 19.875 2.385 1 94.62 109 LEU B O 1
ATOM 3078 N N . LEU B 1 110 ? -4.402 18.156 1.507 1 95.62 110 LEU B N 1
ATOM 3079 C CA . LEU B 1 110 ? -3.082 18.625 1.919 1 95.62 110 LEU B CA 1
ATOM 3080 C C . LEU B 1 110 ? -2.697 19.891 1.175 1 95.62 110 LEU B C 1
ATOM 3082 O O . LEU B 1 110 ? -2.064 20.781 1.746 1 95.62 110 LEU B O 1
ATOM 3086 N N . ARG B 1 111 ? -3.039 19.953 -0.084 1 95 111 ARG B N 1
ATOM 3087 C CA . ARG B 1 111 ? -2.773 21.172 -0.854 1 95 111 ARG B CA 1
ATOM 3088 C C . ARG B 1 111 ? -3.459 22.375 -0.227 1 95 111 ARG B C 1
ATOM 3090 O O . ARG B 1 111 ? -2.836 23.422 -0.037 1 95 111 ARG B O 1
ATOM 3097 N N . GLU B 1 112 ? -4.695 22.25 0.136 1 95.06 112 GLU B N 1
ATOM 3098 C CA . GLU B 1 112 ? -5.48 23.328 0.724 1 95.06 112 GLU B CA 1
ATOM 3099 C C . GLU B 1 112 ? -4.934 23.734 2.092 1 95.06 112 GLU B C 1
ATOM 3101 O O . GLU B 1 112 ? -4.848 24.922 2.408 1 95.06 112 GLU B O 1
ATOM 3106 N N . PHE B 1 113 ? -4.543 22.797 2.832 1 95.06 113 PHE B N 1
ATOM 3107 C CA . PHE B 1 113 ? -4.023 23.078 4.168 1 95.06 113 PHE B CA 1
ATOM 3108 C C . PHE B 1 113 ? -2.676 23.781 4.086 1 95.06 113 PHE B C 1
ATOM 3110 O O . PHE B 1 113 ? -2.375 24.656 4.898 1 95.06 113 PHE B O 1
ATOM 3117 N N . ARG B 1 114 ? -1.884 23.312 3.137 1 92.69 114 ARG B N 1
ATOM 3118 C CA . ARG B 1 114 ? -0.568 23.922 2.963 1 92.69 114 ARG B CA 1
ATOM 3119 C C . ARG B 1 114 ? -0.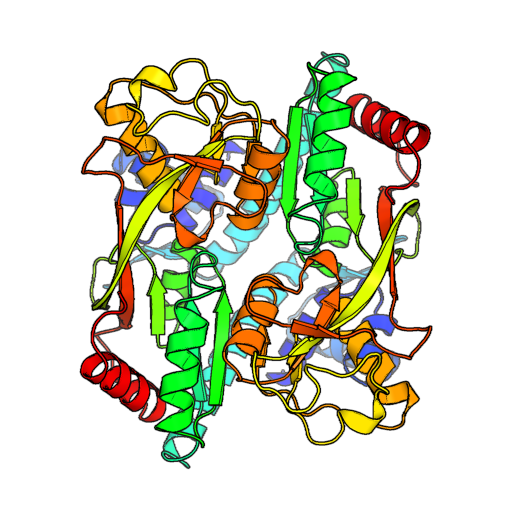69 25.406 2.662 1 92.69 114 ARG B C 1
ATOM 3121 O O . ARG B 1 114 ? 0.133 26.203 3.115 1 92.69 114 ARG B O 1
ATOM 3128 N N . VAL B 1 115 ? -1.647 25.797 1.912 1 91.5 115 VAL B N 1
ATOM 3129 C CA . VAL B 1 115 ? -1.896 27.203 1.595 1 91.5 115 VAL B CA 1
ATOM 3130 C C . VAL B 1 115 ? -2.293 27.953 2.861 1 91.5 115 VAL B C 1
ATOM 3132 O O . VAL B 1 115 ? -1.788 29.047 3.123 1 91.5 115 VAL B O 1
ATOM 3135 N N . ALA B 1 116 ? -3.127 27.344 3.674 1 90.88 116 ALA B N 1
ATOM 3136 C CA . ALA B 1 116 ? -3.656 27.969 4.879 1 90.88 116 ALA B CA 1
ATOM 3137 C C . ALA B 1 116 ? -2.609 28 5.988 1 90.88 116 ALA B C 1
ATOM 3139 O O . ALA B 1 116 ? -2.598 28.906 6.82 1 90.88 116 ALA B O 1
ATOM 3140 N N . SER B 1 117 ? -1.748 26.984 6.016 1 91.12 117 SER B N 1
ATOM 3141 C CA . SER B 1 117 ? -0.734 26.844 7.055 1 91.12 117 SER B CA 1
ATOM 3142 C C . SER B 1 117 ? 0.598 26.391 6.465 1 91.12 117 SER B C 1
ATOM 3144 O O . SER B 1 117 ? 1.06 25.281 6.742 1 91.12 117 SER B O 1
ATOM 3146 N N . PRO B 1 118 ? 1.306 27.297 5.852 1 87.94 118 PRO B N 1
ATOM 3147 C CA . PRO B 1 118 ? 2.506 26.938 5.098 1 87.94 118 PRO B CA 1
ATOM 3148 C C . PRO B 1 118 ? 3.658 26.484 5.996 1 87.94 118 PRO B C 1
ATOM 3150 O O . PRO B 1 118 ? 4.605 25.859 5.523 1 87.94 118 PRO B O 1
ATOM 3153 N N . HIS B 1 119 ? 3.561 26.688 7.293 1 86.38 119 HIS B N 1
ATOM 3154 C CA . HIS B 1 119 ? 4.684 26.391 8.172 1 86.38 119 HIS B CA 1
ATOM 3155 C C . HIS B 1 119 ? 4.457 25.094 8.938 1 86.38 119 HIS B C 1
ATOM 3157 O O . HIS B 1 119 ? 5.336 24.641 9.672 1 86.38 119 HIS B O 1
ATOM 3163 N N . VAL B 1 120 ? 3.289 24.516 8.75 1 88.5 120 VAL B N 1
ATOM 3164 C CA . VAL B 1 120 ? 2.998 23.25 9.422 1 88.5 120 VAL B CA 1
ATOM 3165 C C . VAL B 1 120 ? 3.451 22.078 8.555 1 88.5 120 VAL B C 1
ATOM 3167 O O . VAL B 1 120 ? 3.143 22.031 7.359 1 88.5 120 VAL B O 1
ATOM 3170 N N . ARG B 1 121 ? 4.199 21.25 9.141 1 89.06 121 ARG B N 1
ATOM 3171 C CA . ARG B 1 121 ? 4.602 20.031 8.453 1 89.06 121 ARG B CA 1
ATOM 3172 C C . ARG B 1 121 ? 3.572 18.922 8.656 1 89.06 121 ARG B C 1
ATOM 3174 O O . ARG B 1 121 ? 3.033 18.766 9.75 1 89.06 121 ARG B O 1
ATOM 3181 N N . VAL B 1 122 ? 3.295 18.156 7.578 1 93.06 122 VAL B N 1
ATOM 3182 C CA . VAL B 1 122 ? 2.385 17.031 7.688 1 93.06 122 VAL B CA 1
ATOM 3183 C C . VAL B 1 122 ? 3.125 15.734 7.344 1 93.06 122 VAL B C 1
ATOM 3185 O O . VAL B 1 122 ? 3.785 15.648 6.305 1 93.06 122 VAL B O 1
ATOM 3188 N N . THR B 1 123 ? 3.047 14.773 8.25 1 92.94 123 THR B N 1
ATOM 3189 C CA . THR B 1 123 ? 3.562 13.438 7.969 1 92.94 123 THR B CA 1
ATOM 3190 C C . THR B 1 123 ? 2.424 12.484 7.625 1 92.94 123 THR B C 1
ATOM 3192 O O . THR B 1 123 ? 1.309 12.633 8.125 1 92.94 123 THR B O 1
ATOM 3195 N N . LEU B 1 124 ? 2.777 11.539 6.758 1 94.94 124 LEU B N 1
ATOM 3196 C CA . LEU B 1 124 ? 1.742 10.664 6.215 1 94.94 124 LEU B CA 1
ATOM 3197 C C . LEU B 1 124 ? 2.037 9.203 6.539 1 94.94 124 LEU B C 1
ATOM 3199 O O . LEU B 1 124 ? 3.191 8.773 6.48 1 94.94 124 LEU B O 1
ATOM 3203 N N . ARG B 1 125 ? 0.935 8.508 6.852 1 91.12 125 ARG B N 1
ATOM 3204 C CA . ARG B 1 125 ? 0.99 7.055 7 1 91.12 125 ARG B CA 1
ATOM 3205 C C . ARG B 1 125 ? -0.227 6.391 6.363 1 91.12 125 ARG B C 1
ATOM 3207 O O . ARG B 1 125 ? -1.361 6.82 6.582 1 91.12 125 ARG B O 1
ATOM 3214 N N . GLN B 1 126 ? 0.104 5.406 5.609 1 89.12 126 GLN B N 1
ATOM 3215 C CA . GLN B 1 126 ? -0.976 4.664 4.973 1 89.12 126 GLN B CA 1
ATOM 3216 C C . GLN B 1 126 ? -1.131 3.277 5.59 1 89.12 126 GLN B C 1
ATOM 3218 O O . GLN B 1 126 ? -0.138 2.615 5.895 1 89.12 126 GLN B O 1
ATOM 3223 N N . ALA B 1 127 ? -2.414 2.887 5.801 1 86.06 127 ALA B N 1
ATOM 3224 C CA . ALA B 1 127 ? -2.691 1.589 6.41 1 86.06 127 ALA B CA 1
ATOM 3225 C C . ALA B 1 127 ? -4.156 1.201 6.23 1 86.06 127 ALA B C 1
ATOM 3227 O O . ALA B 1 127 ? -4.988 2.039 5.875 1 86.06 127 ALA B O 1
ATOM 3228 N N . PRO B 1 128 ? -4.422 -0.086 6.457 1 82.5 128 PRO B N 1
ATOM 3229 C CA . PRO B 1 128 ? -5.832 -0.467 6.523 1 82.5 128 PRO B CA 1
ATOM 3230 C C . PRO B 1 128 ? -6.535 0.08 7.766 1 82.5 128 PRO B C 1
ATOM 3232 O O . PRO B 1 128 ? -5.875 0.511 8.711 1 82.5 128 PRO B O 1
ATOM 3235 N N . THR B 1 129 ? -7.82 0.01 7.742 1 82.69 129 THR B N 1
ATOM 3236 C CA . THR B 1 129 ? -8.641 0.669 8.75 1 82.69 129 THR B CA 1
ATOM 3237 C C . THR B 1 129 ? -8.266 0.186 10.148 1 82.69 129 THR B C 1
ATOM 3239 O O . THR B 1 129 ? -8.125 0.99 11.078 1 82.69 129 THR B O 1
ATOM 3242 N N . HIS B 1 130 ? -8.125 -1.08 10.336 1 75.94 130 HIS B N 1
ATOM 3243 C CA . HIS B 1 130 ? -7.836 -1.598 11.664 1 75.94 130 HIS B CA 1
ATOM 3244 C C . HIS B 1 130 ? -6.496 -1.079 12.18 1 75.94 130 HIS B C 1
ATOM 3246 O O . HIS B 1 130 ? -6.344 -0.825 13.375 1 75.94 130 HIS B O 1
ATOM 3252 N N . ASP B 1 131 ? -5.559 -0.887 11.352 1 82.06 131 ASP B N 1
ATOM 3253 C CA . ASP B 1 131 ? -4.273 -0.314 11.742 1 82.06 131 ASP B CA 1
ATOM 3254 C C . ASP B 1 131 ? -4.395 1.187 11.992 1 82.06 131 ASP B C 1
ATOM 3256 O O . ASP B 1 131 ? -3.732 1.726 12.883 1 82.06 131 ASP B O 1
ATOM 3260 N N . LEU B 1 132 ? -5.246 1.808 11.219 1 91.31 132 LEU B N 1
ATOM 3261 C CA . LEU B 1 132 ? -5.445 3.24 11.398 1 91.31 132 LEU B CA 1
ATOM 3262 C C . LEU B 1 132 ? -6.012 3.539 12.781 1 91.31 132 LEU B C 1
ATOM 3264 O O . LEU B 1 132 ? -5.594 4.5 13.438 1 91.31 132 LEU B O 1
ATOM 3268 N N . LEU B 1 133 ? -6.906 2.736 13.203 1 86.31 133 LEU B N 1
ATOM 3269 C CA . LEU B 1 133 ? -7.5 2.928 14.523 1 86.31 133 LEU B CA 1
ATOM 3270 C C . LEU B 1 133 ? -6.465 2.713 15.625 1 86.31 133 LEU B C 1
ATOM 3272 O O . LEU B 1 133 ? -6.488 3.398 16.641 1 86.31 133 LEU B O 1
ATOM 3276 N N . ARG B 1 134 ? -5.57 1.81 15.375 1 81.56 134 ARG B N 1
ATOM 3277 C CA . ARG B 1 134 ? -4.48 1.586 16.312 1 81.56 134 ARG B CA 1
ATOM 3278 C C . ARG B 1 134 ? -3.553 2.795 16.375 1 81.56 134 ARG B C 1
ATOM 3280 O O . ARG B 1 134 ? -3.111 3.193 17.453 1 81.56 134 ARG B O 1
ATOM 3287 N N . LEU B 1 135 ? -3.299 3.383 15.266 1 87 135 LEU B N 1
ATOM 3288 C CA . LEU B 1 135 ? -2.443 4.562 15.195 1 87 135 LEU B CA 1
ATOM 3289 C C . LEU B 1 135 ? -3.064 5.73 15.953 1 87 135 LEU B C 1
ATOM 3291 O O . LEU B 1 135 ? -2.354 6.5 16.594 1 87 135 LEU B O 1
ATOM 3295 N N . LEU B 1 136 ? -4.344 5.852 15.875 1 89.38 136 LEU B N 1
ATOM 3296 C CA . LEU B 1 136 ? -5.039 6.883 16.641 1 89.38 136 LEU B CA 1
ATOM 3297 C C . LEU B 1 136 ? -4.984 6.582 18.125 1 89.38 136 LEU B C 1
ATOM 3299 O O . LEU B 1 136 ? -4.719 7.473 18.938 1 89.38 136 LEU B O 1
ATOM 3303 N N . ALA B 1 137 ? -5.188 5.355 18.391 1 80.25 137 ALA B N 1
ATOM 3304 C CA . ALA B 1 137 ? -5.27 4.934 19.797 1 80.25 137 ALA B CA 1
ATOM 3305 C C . ALA B 1 137 ? -3.941 5.16 20.516 1 80.25 137 ALA B C 1
ATOM 3307 O O . ALA B 1 137 ? -3.914 5.625 21.656 1 80.25 137 ALA B O 1
ATOM 3308 N N . ASP B 1 138 ? -2.902 4.832 19.812 1 74.12 138 ASP B N 1
ATOM 3309 C CA . ASP B 1 138 ? -1.602 4.918 20.469 1 74.12 138 ASP B CA 1
ATOM 3310 C C . ASP B 1 138 ? -0.979 6.301 20.281 1 74.12 138 ASP B C 1
ATOM 3312 O O . ASP B 1 138 ? 0.115 6.566 20.781 1 74.12 138 ASP B O 1
ATOM 3316 N N . GLY B 1 139 ? -1.627 7.105 19.547 1 79.62 139 GLY B N 1
ATOM 3317 C CA . GLY B 1 139 ? -1.21 8.492 19.406 1 79.62 139 GLY B CA 1
ATOM 3318 C C . GLY B 1 139 ? -0.159 8.703 18.344 1 79.62 139 GLY B C 1
ATOM 3319 O O . GLY B 1 139 ? 0.383 9.805 18.203 1 79.62 139 GLY B O 1
ATOM 3320 N N . THR B 1 140 ? 0.122 7.656 17.609 1 82.5 140 THR B N 1
ATOM 3321 C CA . THR B 1 140 ? 1.072 7.77 16.516 1 82.5 140 THR B CA 1
ATOM 3322 C C . THR B 1 140 ? 0.523 8.672 15.414 1 82.5 140 THR B C 1
ATOM 3324 O O . THR B 1 140 ? 1.288 9.32 14.695 1 82.5 140 THR B O 1
ATOM 3327 N N . ALA B 1 141 ? -0.774 8.727 15.336 1 93.06 141 ALA B N 1
ATOM 3328 C CA . ALA B 1 141 ? -1.47 9.664 14.461 1 93.06 141 ALA B CA 1
ATOM 3329 C C . ALA B 1 141 ? -2.521 10.461 15.227 1 93.06 141 ALA B C 1
ATOM 3331 O O . ALA B 1 141 ? -3.156 9.938 16.141 1 93.06 141 ALA B O 1
ATOM 3332 N N . GLU B 1 142 ? -2.67 11.703 14.805 1 93.94 142 GLU B N 1
ATOM 3333 C CA . GLU B 1 142 ? -3.697 12.531 15.43 1 93.94 142 GLU B CA 1
ATOM 3334 C C . GLU B 1 142 ? -4.988 12.508 14.617 1 93.94 142 GLU B C 1
ATOM 3336 O O . GLU B 1 142 ? -6.074 12.719 15.164 1 93.94 142 GLU B O 1
ATOM 3341 N N . HIS B 1 143 ? -4.777 12.344 13.289 1 97.06 143 HIS B N 1
ATOM 3342 C CA . HIS B 1 143 ? -5.914 12.297 12.367 1 97.06 143 HIS B CA 1
ATOM 3343 C C . HIS B 1 143 ? -5.84 11.086 11.453 1 97.06 143 HIS B C 1
ATOM 3345 O O . HIS B 1 143 ? -4.746 10.641 11.086 1 97.06 143 HIS B O 1
ATOM 3351 N N . ALA B 1 144 ? -7.039 10.57 11.102 1 97.44 144 ALA B N 1
ATOM 3352 C CA . ALA B 1 144 ? -7.117 9.5 10.109 1 97.44 144 ALA B CA 1
ATOM 3353 C C . ALA B 1 144 ? -8.258 9.75 9.125 1 97.44 144 ALA B C 1
ATOM 3355 O O . ALA B 1 144 ? -9.352 10.156 9.523 1 97.44 144 ALA B O 1
ATOM 3356 N N . VAL B 1 145 ? -7.98 9.609 7.871 1 96.31 145 VAL B N 1
ATOM 3357 C CA . VAL B 1 145 ? -9.023 9.562 6.848 1 96.31 145 VAL B CA 1
ATOM 3358 C C . VAL B 1 145 ? -9.391 8.117 6.551 1 96.31 145 VAL B C 1
ATOM 3360 O O . VAL B 1 145 ? -8.602 7.367 5.98 1 96.31 145 VAL B O 1
ATOM 3363 N N . LEU B 1 146 ? -10.609 7.789 6.996 1 94.31 146 LEU B N 1
ATOM 3364 C CA . LEU B 1 146 ? -10.922 6.363 6.934 1 94.31 146 LEU B CA 1
ATOM 3365 C C . LEU B 1 146 ? -12.414 6.141 6.727 1 94.31 146 LEU B C 1
ATOM 3367 O O . LEU B 1 146 ? -13.18 7.098 6.613 1 94.31 146 LEU B O 1
ATOM 3371 N N . TRP B 1 147 ? -12.758 4.941 6.531 1 91.81 147 TRP B N 1
ATOM 3372 C CA . TRP B 1 147 ? -14.086 4.336 6.52 1 91.81 147 TRP B CA 1
ATOM 3373 C C . TRP B 1 147 ? -14.039 2.914 7.07 1 91.81 147 TRP B C 1
ATOM 3375 O O . TRP B 1 147 ? -13.039 2.213 6.91 1 91.81 147 TRP B O 1
ATOM 3385 N N . PRO B 1 148 ? -15.039 2.443 7.668 1 90.25 148 PRO B N 1
ATOM 3386 C CA . PRO B 1 148 ? -16.25 3.137 8.109 1 90.25 148 PRO B CA 1
ATOM 3387 C C . PRO B 1 148 ? -16.016 4.039 9.32 1 90.25 148 PRO B C 1
ATOM 3389 O O . PRO B 1 148 ? -14.922 4.012 9.906 1 90.25 148 PRO B O 1
ATOM 3392 N N . ARG B 1 149 ? -17.031 4.84 9.602 1 92.62 149 ARG B N 1
ATOM 3393 C CA . ARG B 1 149 ? -16.953 5.645 10.82 1 92.62 149 ARG B CA 1
ATOM 3394 C C . ARG B 1 149 ? -16.703 4.773 12.047 1 92.62 149 ARG B C 1
ATOM 3396 O O . ARG B 1 149 ? -17.422 3.801 12.281 1 92.62 149 ARG B O 1
ATOM 3403 N N . PRO B 1 150 ? -15.656 5.148 12.797 1 91.44 150 PRO B N 1
ATOM 3404 C CA . PRO B 1 150 ? -15.367 4.324 13.969 1 91.44 150 PRO B CA 1
ATOM 3405 C C . PRO B 1 150 ? -16.359 4.562 15.109 1 91.44 150 PRO B C 1
ATOM 3407 O O . PRO B 1 150 ? -17 5.617 15.164 1 91.44 150 PRO B O 1
ATOM 3410 N N . THR B 1 151 ? -16.422 3.576 15.914 1 88 151 THR B N 1
ATOM 3411 C CA . THR B 1 151 ? -17.188 3.701 17.156 1 88 151 THR B CA 1
ATOM 3412 C C . THR B 1 151 ? -16.297 4.195 18.281 1 88 151 THR B C 1
ATOM 3414 O O . THR B 1 151 ? -15.078 4.285 18.141 1 88 151 THR B O 1
ATOM 3417 N N . GLY B 1 152 ? -16.859 4.562 19.422 1 89.38 152 GLY B N 1
ATOM 3418 C CA . GLY B 1 152 ? -16.094 4.977 20.578 1 89.38 152 GLY B CA 1
ATOM 3419 C C . GLY B 1 152 ? -15.812 6.469 20.609 1 89.38 152 GLY B C 1
ATOM 3420 O O . GLY B 1 152 ? -16.562 7.258 20.031 1 89.38 152 GLY B O 1
ATOM 3421 N N . PRO B 1 153 ? -14.82 6.855 21.328 1 90.62 153 PRO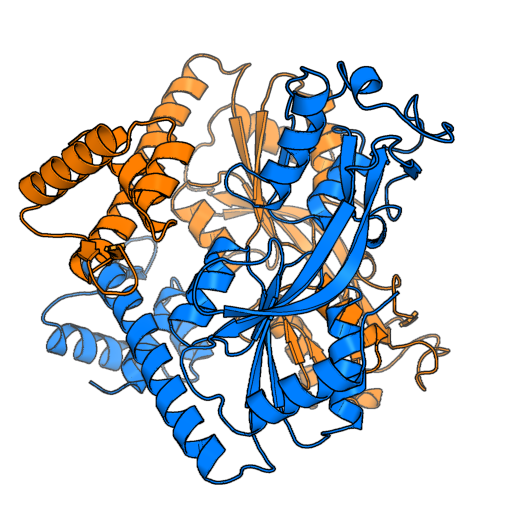 B N 1
ATOM 3422 C CA . PRO B 1 153 ? -14.539 8.273 21.531 1 90.62 153 PRO B CA 1
ATOM 3423 C C . PRO B 1 153 ? -13.75 8.891 20.375 1 90.62 153 PRO B C 1
ATOM 3425 O O . PRO B 1 153 ? -12.594 9.281 20.547 1 90.62 153 PRO B O 1
ATOM 3428 N N . HIS B 1 154 ? -14.383 8.898 19.312 1 96.19 154 HIS B N 1
ATOM 3429 C CA . HIS B 1 154 ? -13.805 9.484 18.109 1 96.19 154 HIS B CA 1
ATOM 3430 C C . HIS B 1 154 ? -14.711 10.562 17.531 1 96.19 154 HIS B C 1
ATOM 3432 O O . HIS B 1 154 ? -15.93 10.422 17.531 1 96.19 154 HIS B O 1
ATOM 3438 N N . GLY B 1 155 ? -14.078 11.656 17.172 1 96.88 155 GLY B N 1
ATOM 3439 C CA . GLY B 1 155 ? -14.781 12.594 16.312 1 96.88 155 GLY B CA 1
ATOM 3440 C C . GLY B 1 155 ? -14.859 12.141 14.867 1 96.88 155 GLY B C 1
ATOM 3441 O O . GLY B 1 155 ? -14.148 11.211 14.461 1 96.88 155 GLY B O 1
ATOM 3442 N N . TRP B 1 156 ? -15.758 12.789 14.133 1 96.81 156 TRP B N 1
ATOM 3443 C CA . TRP B 1 156 ? -15.992 12.398 12.75 1 96.81 156 TRP B CA 1
ATOM 3444 C C . TRP B 1 156 ? -16.5 13.578 11.93 1 96.81 156 TRP B C 1
ATOM 3446 O O . TRP B 1 156 ? -17.453 14.25 12.32 1 96.81 156 TRP B O 1
ATOM 3456 N N . ILE B 1 157 ? -15.844 13.836 10.797 1 97.06 157 ILE B N 1
ATOM 3457 C CA . ILE B 1 157 ? -16.312 14.781 9.789 1 97.06 157 ILE B CA 1
ATOM 3458 C C . ILE B 1 157 ? -16.359 14.086 8.43 1 97.06 157 ILE B C 1
ATOM 3460 O O . ILE B 1 157 ? -15.336 13.664 7.891 1 97.06 157 ILE B O 1
ATOM 3464 N N . PRO B 1 158 ? -17.594 13.938 7.848 1 96.38 158 PRO B N 1
ATOM 3465 C CA . PRO B 1 158 ? -17.625 13.391 6.488 1 96.38 158 PRO B CA 1
ATOM 3466 C C . PRO B 1 158 ? -16.891 14.266 5.48 1 96.38 158 PRO B C 1
ATOM 3468 O O . PRO B 1 158 ? -17.078 15.484 5.453 1 96.38 158 PRO B O 1
ATOM 3471 N N . LEU B 1 159 ? -16.016 13.617 4.707 1 96.19 159 LEU B N 1
ATOM 3472 C CA . LEU B 1 159 ? -15.219 14.375 3.744 1 96.19 159 LEU B CA 1
ATOM 3473 C C . LEU B 1 159 ? -15.742 14.164 2.328 1 96.19 159 LEU B C 1
ATOM 3475 O O . LEU B 1 159 ? -15.695 15.086 1.506 1 96.19 159 LEU B O 1
ATOM 3479 N N . GLN B 1 160 ? -16.172 12.945 2.002 1 95.06 160 GLN B N 1
ATOM 3480 C CA . GLN B 1 160 ? -16.547 12.633 0.625 1 95.06 160 GLN B CA 1
ATOM 3481 C C . GLN B 1 160 ? -17.438 11.398 0.561 1 95.06 160 GLN B C 1
ATOM 3483 O O . GLN B 1 160 ? -17.188 10.406 1.246 1 95.06 160 GLN B O 1
ATOM 3488 N N . ARG B 1 161 ? -18.516 11.477 -0.214 1 94.31 161 ARG B N 1
ATOM 3489 C CA . ARG B 1 161 ? -19.312 10.32 -0.61 1 94.31 161 ARG B CA 1
ATOM 3490 C C . ARG B 1 161 ? -18.797 9.727 -1.919 1 94.31 161 ARG B C 1
ATOM 3492 O O . ARG B 1 161 ? -18.625 10.445 -2.906 1 94.31 161 ARG B O 1
ATOM 3499 N N . GLN B 1 162 ? -18.438 8.445 -1.871 1 94.25 162 GLN B N 1
ATOM 3500 C CA . GLN B 1 162 ? -17.875 7.793 -3.055 1 94.25 162 GLN B CA 1
ATOM 3501 C C . GLN B 1 162 ? -18.812 6.684 -3.549 1 94.25 162 GLN B C 1
ATOM 3503 O O . GLN B 1 162 ? -19.219 5.824 -2.771 1 94.25 162 GLN B O 1
ATOM 3508 N N . ARG B 1 163 ? -19.109 6.777 -4.781 1 95.5 163 ARG B N 1
ATOM 3509 C CA . ARG B 1 163 ? -19.859 5.695 -5.402 1 95.5 163 ARG B CA 1
ATOM 3510 C C . ARG B 1 163 ? -18.953 4.523 -5.758 1 95.5 163 ARG B C 1
ATOM 3512 O O . ARG B 1 163 ? -17.781 4.723 -6.102 1 95.5 163 ARG B O 1
ATOM 3519 N N . LEU B 1 164 ? -19.547 3.385 -5.609 1 97.31 164 LEU B N 1
ATOM 3520 C CA . LEU B 1 164 ? -18.859 2.188 -6.055 1 97.31 164 LEU B CA 1
ATOM 3521 C C . LEU B 1 164 ? -19.312 1.773 -7.449 1 97.31 164 LEU B C 1
ATOM 3523 O O . LEU B 1 164 ? -20.5 1.882 -7.77 1 97.31 164 LEU B O 1
ATOM 3527 N N . VAL B 1 165 ? -18.359 1.264 -8.227 1 98.31 165 VAL B N 1
ATOM 3528 C CA . VAL B 1 165 ? -18.641 0.839 -9.594 1 98.31 165 VAL B CA 1
ATOM 3529 C C . VAL B 1 165 ? -18.094 -0.567 -9.82 1 98.31 165 VAL B C 1
ATOM 3531 O O . VAL B 1 165 ? -17.281 -1.056 -9.039 1 98.31 165 VAL B O 1
ATOM 3534 N N . LEU B 1 166 ? -18.625 -1.15 -10.773 1 98.69 166 LEU B N 1
ATOM 3535 C CA . LEU B 1 166 ? -18.062 -2.389 -11.289 1 98.69 166 LEU B CA 1
ATOM 3536 C C . LEU B 1 166 ? -16.922 -2.1 -12.266 1 98.69 166 LEU B C 1
ATOM 3538 O O . LEU B 1 166 ? -17.109 -1.332 -13.219 1 98.69 166 LEU B O 1
ATOM 3542 N N . ALA B 1 167 ? -15.766 -2.613 -11.992 1 98.31 167 ALA B N 1
ATOM 3543 C CA . ALA B 1 167 ? -14.625 -2.514 -12.898 1 98.31 167 ALA B CA 1
ATOM 3544 C C . ALA B 1 167 ? -14.406 -3.82 -13.656 1 98.31 167 ALA B C 1
ATOM 3546 O O . ALA B 1 167 ? -14.188 -4.871 -13.047 1 98.31 167 ALA B O 1
ATOM 3547 N N . VAL B 1 168 ? -14.492 -3.756 -14.969 1 98.56 168 VAL B N 1
ATOM 3548 C CA . VAL B 1 168 ? -14.336 -4.949 -15.789 1 98.56 168 VAL B CA 1
ATOM 3549 C C . VAL B 1 168 ? -13.258 -4.707 -16.844 1 98.56 168 VAL B C 1
ATOM 3551 O O . VAL B 1 168 ? -12.945 -3.559 -17.172 1 98.56 168 VAL B O 1
ATOM 3554 N N . ALA B 1 169 ? -12.68 -5.785 -17.344 1 98 169 ALA B N 1
ATOM 3555 C CA . ALA B 1 169 ? -11.695 -5.672 -18.422 1 98 169 ALA B CA 1
ATOM 3556 C C . ALA B 1 169 ? -12.352 -5.207 -19.703 1 98 169 ALA B C 1
ATOM 3558 O O . ALA B 1 169 ? -13.539 -5.477 -19.938 1 98 169 ALA B O 1
ATOM 3559 N N . PRO B 1 170 ? -11.539 -4.465 -20.531 1 97.06 170 PRO B N 1
ATOM 3560 C CA . PRO B 1 170 ? -12.062 -4.211 -21.875 1 97.06 170 PRO B CA 1
ATOM 3561 C C . PRO B 1 170 ? -12.484 -5.492 -22.594 1 97.06 170 PRO B C 1
ATOM 3563 O O . PRO B 1 170 ? -11.781 -6.504 -22.516 1 97.06 170 PRO B O 1
ATOM 3566 N N . GLY B 1 171 ? -13.688 -5.492 -23.156 1 97.38 171 GLY B N 1
ATOM 3567 C CA . GLY B 1 171 ? -14.195 -6.66 -23.875 1 97.38 171 GLY B CA 1
ATOM 3568 C C . GLY B 1 171 ? -15.117 -7.516 -23.016 1 97.38 171 GLY B C 1
ATOM 3569 O O . GLY B 1 171 ? -15.758 -8.438 -23.531 1 97.38 171 GLY B O 1
ATOM 3570 N N . HIS B 1 172 ? -15.125 -7.273 -21.734 1 97.62 172 HIS B N 1
ATOM 3571 C CA . HIS B 1 172 ? -16 -8.031 -20.844 1 97.62 172 HIS B CA 1
ATOM 3572 C C . HIS B 1 172 ? -17.453 -7.906 -21.281 1 97.62 172 HIS B C 1
ATOM 3574 O O . HIS B 1 172 ? -17.875 -6.871 -21.797 1 97.62 172 HIS B O 1
ATOM 3580 N N . ARG B 1 173 ? -18.266 -8.781 -20.969 1 97.56 173 ARG B N 1
ATOM 3581 C CA . ARG B 1 173 ? -19.641 -8.875 -21.422 1 97.56 173 ARG B CA 1
ATOM 3582 C C . ARG B 1 173 ? -20.484 -7.715 -20.875 1 97.56 173 ARG B C 1
ATOM 3584 O O . ARG B 1 173 ? -21.469 -7.32 -21.484 1 97.56 173 ARG B O 1
ATOM 3591 N N . LEU B 1 174 ? -20.078 -7.148 -19.812 1 97.88 174 LEU B N 1
ATOM 3592 C CA . LEU B 1 174 ? -20.891 -6.121 -19.172 1 97.88 174 LEU B CA 1
ATOM 3593 C C . LEU B 1 174 ? -20.344 -4.73 -19.469 1 97.88 174 LEU B C 1
ATOM 3595 O O . LEU B 1 174 ? -20.844 -3.73 -18.953 1 97.88 174 LEU B O 1
ATOM 3599 N N . GLU B 1 175 ? -19.312 -4.613 -20.234 1 97.31 175 GLU B N 1
ATOM 3600 C CA . GLU B 1 175 ? -18.578 -3.373 -20.438 1 97.31 175 GLU B CA 1
ATOM 3601 C C . GLU B 1 175 ? -19.484 -2.271 -20.969 1 97.31 175 GLU B C 1
ATOM 3603 O O . GLU B 1 175 ? -19.297 -1.095 -20.656 1 97.31 175 GLU B O 1
ATOM 3608 N N . ARG B 1 176 ? -20.516 -2.584 -21.703 1 96.69 176 ARG B N 1
ATOM 3609 C CA . ARG B 1 176 ? -21.312 -1.572 -22.391 1 96.69 176 ARG B CA 1
ATOM 3610 C C . ARG B 1 176 ? -22.641 -1.334 -21.672 1 96.69 176 ARG B C 1
ATOM 3612 O O . ARG B 1 176 ? -23.484 -0.59 -22.156 1 96.69 176 ARG B O 1
ATOM 3619 N N . ARG B 1 177 ? -22.828 -1.912 -20.562 1 96.88 177 ARG B N 1
ATOM 3620 C CA . ARG B 1 177 ? -24.047 -1.73 -19.797 1 96.88 177 ARG B CA 1
ATOM 3621 C C . ARG B 1 177 ? -24.109 -0.34 -19.172 1 96.88 177 ARG B C 1
ATOM 3623 O O . ARG B 1 177 ? -23.078 0.185 -18.719 1 96.88 177 ARG B O 1
ATOM 3630 N N . LYS B 1 178 ? -25.266 0.246 -19.109 1 96.81 178 LYS B N 1
ATOM 3631 C CA . LYS B 1 178 ? -25.453 1.524 -18.438 1 96.81 178 LYS B CA 1
ATOM 3632 C C . LYS B 1 178 ? -25.375 1.359 -16.922 1 96.81 178 LYS B C 1
ATOM 3634 O O . LYS B 1 178 ? -24.844 2.225 -16.219 1 96.81 178 LYS B O 1
ATOM 3639 N N . ARG B 1 179 ? -26 0.231 -16.484 1 97.25 179 ARG B N 1
ATOM 3640 C CA . ARG B 1 179 ? -26 -0.156 -15.086 1 97.25 179 ARG B CA 1
ATOM 3641 C C . ARG B 1 179 ? -26.062 -1.672 -14.93 1 97.25 179 ARG B C 1
ATOM 3643 O O . ARG B 1 179 ? -26.656 -2.359 -15.766 1 97.25 179 ARG B O 1
ATOM 3650 N N . VAL B 1 180 ? -25.5 -2.145 -13.828 1 97.88 180 VAL B N 1
ATOM 3651 C CA . VAL B 1 180 ? -25.469 -3.59 -13.625 1 97.88 180 VAL B CA 1
ATOM 3652 C C . VAL B 1 180 ? -26.047 -3.939 -12.266 1 97.88 180 VAL B C 1
ATOM 3654 O O . VAL B 1 180 ? -25.766 -3.264 -11.266 1 97.88 180 VAL B O 1
ATOM 3657 N N . ARG B 1 181 ? -26.969 -4.93 -12.266 1 97.06 181 ARG B N 1
ATOM 3658 C CA . ARG B 1 181 ? -27.453 -5.496 -11.008 1 97.06 181 ARG B CA 1
ATOM 3659 C C . ARG B 1 181 ? -26.469 -6.531 -10.469 1 97.06 181 ARG B C 1
ATOM 3661 O O . ARG B 1 181 ? -25.844 -7.27 -11.234 1 97.06 181 ARG B O 1
ATOM 3668 N N . MET B 1 182 ? -26.375 -6.605 -9.148 1 96.81 182 MET B N 1
ATOM 3669 C CA . MET B 1 182 ? -25.438 -7.535 -8.508 1 96.81 182 MET B CA 1
ATOM 3670 C C . MET B 1 182 ? -25.703 -8.961 -8.977 1 96.81 182 MET B C 1
ATOM 3672 O O . MET B 1 182 ? -24.766 -9.75 -9.125 1 96.81 182 MET B O 1
ATOM 3676 N N . ALA B 1 183 ? -26.906 -9.32 -9.172 1 96.31 183 ALA B N 1
ATOM 3677 C CA . ALA B 1 183 ? -27.281 -10.664 -9.578 1 96.31 183 ALA B CA 1
ATOM 3678 C C . ALA B 1 183 ? -26.609 -11.055 -10.891 1 96.31 183 ALA B C 1
ATOM 3680 O O . ALA B 1 183 ? -26.359 -12.242 -11.133 1 96.31 183 ALA B O 1
ATOM 3681 N N . GLU B 1 184 ? -26.281 -10.133 -11.68 1 96.75 184 GLU B N 1
ATOM 3682 C CA . GLU B 1 184 ? -25.656 -10.383 -12.969 1 96.75 184 GLU B CA 1
ATOM 3683 C C . GLU B 1 184 ? -24.188 -10.781 -12.805 1 96.75 184 GLU B C 1
ATOM 3685 O O . GLU B 1 184 ? -23.562 -11.234 -13.766 1 96.75 184 GLU B O 1
ATOM 3690 N N . LEU B 1 185 ? -23.656 -10.672 -11.57 1 97 185 LEU B N 1
ATOM 3691 C CA . LEU B 1 185 ? -22.25 -10.969 -11.305 1 97 185 LEU B CA 1
ATOM 3692 C C . LEU B 1 185 ? -22.094 -12.383 -10.758 1 97 185 LEU B C 1
ATOM 3694 O O . LEU B 1 185 ? -20.969 -12.789 -10.406 1 97 185 LEU B O 1
ATOM 3698 N N . ALA B 1 186 ? -23.125 -13.156 -10.75 1 94.94 186 ALA B N 1
ATOM 3699 C CA . ALA B 1 186 ? -23.156 -14.438 -10.055 1 94.94 186 ALA B CA 1
ATOM 3700 C C . ALA B 1 186 ? -22.109 -15.398 -10.594 1 94.94 186 ALA B C 1
ATOM 3702 O O . ALA B 1 186 ? -21.531 -16.188 -9.844 1 94.94 186 ALA B O 1
ATOM 3703 N N . ASP B 1 187 ? -21.781 -15.289 -11.812 1 94.56 187 ASP B N 1
ATOM 3704 C CA . ASP B 1 187 ? -20.891 -16.281 -12.43 1 94.56 187 ASP B CA 1
ATOM 3705 C C . ASP B 1 187 ? -19.5 -15.695 -12.641 1 94.56 187 ASP B C 1
ATOM 3707 O O . ASP B 1 187 ? -18.609 -16.391 -13.133 1 94.56 187 ASP B O 1
ATOM 3711 N N . ASP B 1 188 ? -19.312 -14.461 -12.266 1 96.94 188 ASP B N 1
ATOM 3712 C CA . ASP B 1 188 ? -18.016 -13.82 -12.445 1 96.94 188 ASP B CA 1
ATOM 3713 C C . ASP B 1 188 ? -17.094 -14.078 -11.242 1 96.94 188 ASP B C 1
ATOM 3715 O O . ASP B 1 188 ? -17.562 -14.07 -10.102 1 96.94 188 ASP B O 1
ATOM 3719 N N . ASP B 1 189 ? -15.789 -14.258 -11.555 1 97.06 189 ASP B N 1
ATOM 3720 C CA . ASP B 1 189 ? -14.805 -14.25 -10.477 1 97.06 189 ASP B CA 1
ATOM 3721 C C . ASP B 1 189 ? -14.562 -12.836 -9.969 1 97.06 189 ASP B C 1
ATOM 3723 O O . ASP B 1 189 ? -14.594 -11.875 -10.742 1 97.06 189 ASP B O 1
ATOM 3727 N N . LEU B 1 190 ? -14.312 -12.766 -8.68 1 98.25 190 LEU B N 1
ATOM 3728 C CA . LEU B 1 190 ? -14.117 -11.461 -8.047 1 98.25 190 LEU B CA 1
ATOM 3729 C C . LEU B 1 190 ? -12.672 -11.281 -7.609 1 98.25 190 LEU B C 1
ATOM 3731 O O . LEU B 1 190 ? -12.078 -12.188 -7.02 1 98.25 190 LEU B O 1
ATOM 3735 N N . VAL B 1 191 ? -12.102 -10.18 -8.008 1 97.88 191 VAL B N 1
ATOM 3736 C CA . VAL B 1 191 ? -10.859 -9.695 -7.414 1 97.88 191 VAL B CA 1
ATOM 3737 C C . VAL B 1 191 ? -11.172 -8.648 -6.348 1 97.88 191 VAL B C 1
ATOM 3739 O O . VAL B 1 191 ? -11.883 -7.68 -6.609 1 97.88 191 VAL B O 1
ATOM 3742 N N . THR B 1 192 ? -10.664 -8.828 -5.16 1 96.88 192 THR B N 1
ATOM 3743 C CA . THR B 1 192 ? -11.016 -7.91 -4.086 1 96.88 192 THR B CA 1
ATOM 3744 C C . THR B 1 192 ? -9.961 -7.93 -2.986 1 96.88 192 THR B C 1
ATOM 3746 O O . THR B 1 192 ? -8.875 -8.484 -3.174 1 96.88 192 THR B O 1
ATOM 3749 N N . VAL B 1 193 ? -10.188 -7.188 -1.944 1 93.06 193 VAL B N 1
ATOM 3750 C CA . VAL B 1 193 ? -9.273 -7.148 -0.81 1 93.06 193 VAL B CA 1
ATOM 3751 C C . VAL B 1 193 ? -9.57 -8.312 0.133 1 93.06 193 VAL B C 1
ATOM 3753 O O . VAL B 1 193 ? -10.648 -8.898 0.087 1 93.06 193 VAL B O 1
ATOM 3756 N N . PRO B 1 194 ? -8.594 -8.695 1.021 1 87.81 194 PRO B N 1
ATOM 3757 C CA . PRO B 1 194 ? -8.781 -9.844 1.911 1 87.81 194 PRO B CA 1
ATOM 3758 C C . PRO B 1 194 ? -9.875 -9.609 2.953 1 87.81 194 PRO B C 1
ATOM 3760 O O . PRO B 1 194 ? -10.25 -8.461 3.213 1 87.81 194 PRO B O 1
ATOM 3763 N N . THR B 1 195 ? -10.297 -10.664 3.51 1 83.88 195 THR B N 1
ATOM 3764 C CA . THR B 1 195 ? -11.219 -10.602 4.645 1 83.88 195 THR B CA 1
ATOM 3765 C C . THR B 1 195 ? -10.586 -9.836 5.805 1 83.88 195 THR B C 1
ATOM 3767 O O . THR B 1 195 ? -9.367 -9.859 5.98 1 83.88 195 THR B O 1
ATOM 3770 N N . GLY B 1 196 ? -11.391 -9.148 6.508 1 75.06 196 GLY B N 1
ATOM 3771 C CA . GLY B 1 196 ? -10.891 -8.344 7.609 1 75.06 196 GLY B CA 1
ATOM 3772 C C . GLY B 1 196 ? -10.789 -6.871 7.27 1 75.06 196 GLY B C 1
ATOM 3773 O O . GLY B 1 196 ? -10.758 -6.02 8.164 1 75.06 196 GLY B O 1
ATOM 3774 N N . PHE B 1 197 ? -10.727 -6.625 6.02 1 80.19 197 PHE B N 1
ATOM 3775 C CA . PHE B 1 197 ? -10.742 -5.238 5.57 1 80.19 197 PHE B CA 1
ATOM 3776 C C . PHE B 1 197 ? -12.164 -4.695 5.547 1 80.19 197 PHE B C 1
ATOM 3778 O O . PHE B 1 197 ? -13.102 -5.406 5.172 1 80.19 197 PHE B O 1
ATOM 3785 N N . GLY B 1 198 ? -12.297 -3.443 5.953 1 82.56 198 GLY B N 1
ATOM 3786 C CA . GLY B 1 198 ? -13.602 -2.811 5.887 1 82.56 198 GLY B CA 1
ATOM 3787 C C . GLY B 1 198 ? -14.203 -2.828 4.492 1 82.56 198 GLY B C 1
ATOM 3788 O O . GLY B 1 198 ? -15.398 -3.088 4.324 1 82.56 198 GLY B O 1
ATOM 3789 N N . PHE B 1 199 ? -13.367 -2.674 3.537 1 91.12 199 PHE B N 1
ATOM 3790 C CA . PHE B 1 199 ? -13.844 -2.643 2.16 1 91.12 199 PHE B CA 1
ATOM 3791 C C . PHE B 1 199 ? -14.359 -4.012 1.736 1 91.12 199 PHE B C 1
ATOM 3793 O O . PHE B 1 199 ? -15.312 -4.109 0.958 1 91.12 199 PHE B O 1
ATOM 3800 N N . ARG B 1 200 ? -13.75 -5.035 2.262 1 92 200 ARG B N 1
ATOM 3801 C CA . ARG B 1 200 ? -14.211 -6.391 1.973 1 92 200 ARG B CA 1
ATOM 3802 C C . ARG B 1 200 ? -15.625 -6.613 2.504 1 92 200 ARG B C 1
ATOM 3804 O O . ARG B 1 200 ? -16.453 -7.211 1.825 1 92 200 ARG B O 1
ATOM 3811 N N . THR B 1 201 ? -15.875 -6.133 3.682 1 89 201 THR B N 1
ATOM 3812 C CA . THR B 1 201 ? -17.203 -6.25 4.266 1 89 201 THR B CA 1
ATOM 3813 C C . THR B 1 201 ? -18.234 -5.535 3.396 1 89 201 THR B C 1
ATOM 3815 O O . THR B 1 201 ? -19.328 -6.059 3.172 1 89 201 THR B O 1
ATOM 3818 N N . LEU B 1 202 ? -17.891 -4.395 2.939 1 93.31 202 LEU B N 1
ATOM 3819 C CA . LEU B 1 202 ? -18.766 -3.629 2.068 1 93.31 202 LEU B CA 1
ATOM 3820 C C . LEU B 1 202 ? -19.109 -4.414 0.806 1 93.31 202 LEU B C 1
ATOM 3822 O O . LEU B 1 202 ? -20.281 -4.512 0.42 1 93.31 202 LEU B O 1
ATOM 3826 N N . VAL B 1 203 ? -18.109 -5.008 0.228 1 96.62 203 VAL B N 1
ATOM 3827 C CA . VAL B 1 203 ? -18.297 -5.777 -1.001 1 96.62 203 VAL B CA 1
ATOM 3828 C C . VAL B 1 203 ? -19.156 -7.008 -0.721 1 96.62 203 VAL B C 1
ATOM 3830 O O . VAL B 1 203 ? -20.094 -7.305 -1.466 1 96.62 203 VAL B O 1
ATOM 3833 N N . ASP B 1 204 ? -18.812 -7.66 0.364 1 95.5 204 ASP B N 1
ATOM 3834 C CA . ASP B 1 204 ? -19.562 -8.852 0.73 1 95.5 204 ASP B CA 1
ATOM 3835 C C . ASP B 1 204 ? -21.031 -8.523 0.985 1 95.5 204 ASP B C 1
ATOM 3837 O O . ASP B 1 204 ? -21.922 -9.281 0.604 1 95.5 204 ASP B O 1
ATOM 3841 N N . ASP B 1 205 ? -21.25 -7.441 1.641 1 95.38 205 ASP B N 1
ATOM 3842 C CA . ASP B 1 205 ? -22.625 -7.016 1.935 1 95.38 205 ASP B CA 1
ATOM 3843 C C . ASP B 1 205 ? -23.406 -6.77 0.65 1 95.38 205 ASP B C 1
ATOM 3845 O O . ASP B 1 205 ? -24.609 -7.07 0.58 1 95.38 205 ASP B O 1
ATOM 3849 N N . LEU B 1 206 ? -22.781 -6.215 -0.345 1 97 206 LEU B N 1
ATOM 3850 C CA . LEU B 1 206 ? -23.438 -5.973 -1.626 1 97 206 LEU B CA 1
ATOM 3851 C C . LEU B 1 206 ? -23.859 -7.285 -2.273 1 97 206 LEU B C 1
ATOM 3853 O O . LEU B 1 206 ? -24.969 -7.383 -2.814 1 97 206 LEU B O 1
ATOM 3857 N N . TYR B 1 207 ? -22.984 -8.266 -2.211 1 97.12 207 TYR B N 1
ATOM 3858 C CA . TYR B 1 207 ? -23.328 -9.578 -2.736 1 97.12 207 TYR B CA 1
ATOM 3859 C C . TYR B 1 207 ? -24.438 -10.227 -1.908 1 97.12 207 TYR B C 1
ATOM 3861 O O . TYR B 1 207 ? -25.406 -10.758 -2.459 1 97.12 207 TYR B O 1
ATOM 3869 N N . ALA B 1 208 ? -24.312 -10.133 -0.637 1 96.12 208 ALA B N 1
ATOM 3870 C CA . ALA B 1 208 ? -25.234 -10.789 0.289 1 96.12 208 ALA B CA 1
ATOM 3871 C C . ALA B 1 208 ? -26.656 -10.25 0.138 1 96.12 208 ALA B C 1
ATOM 3873 O O . ALA B 1 208 ? -27.625 -10.977 0.316 1 96.12 208 ALA B O 1
ATOM 3874 N N . ALA B 1 209 ? -26.781 -8.992 -0.122 1 94.88 209 ALA B N 1
ATOM 3875 C CA . ALA B 1 209 ? -28.078 -8.344 -0.297 1 94.88 209 ALA B CA 1
ATOM 3876 C C . ALA B 1 209 ? -28.891 -9.039 -1.38 1 94.88 209 ALA B C 1
ATOM 3878 O O . ALA B 1 209 ? -30.125 -9 -1.356 1 94.88 209 ALA B O 1
ATOM 3879 N N . ASP B 1 210 ? -28.266 -9.742 -2.309 1 93.81 210 ASP B N 1
ATOM 3880 C CA . ASP B 1 210 ? -28.938 -10.477 -3.367 1 93.81 210 ASP B CA 1
ATOM 3881 C C . ASP B 1 210 ? -28.812 -11.984 -3.15 1 93.81 210 ASP B C 1
ATOM 3883 O O . ASP B 1 210 ? -29 -12.766 -4.082 1 93.81 210 ASP B O 1
ATOM 3887 N N . GLY B 1 211 ? -28.359 -12.328 -2.041 1 94.62 211 GLY B N 1
ATOM 3888 C CA . GLY B 1 211 ? -28.25 -13.742 -1.704 1 94.62 211 GLY B CA 1
ATOM 3889 C C . GLY B 1 211 ? -27.094 -14.43 -2.416 1 94.62 211 GLY B C 1
ATOM 3890 O O . GLY B 1 211 ? -27.125 -15.641 -2.641 1 94.62 211 GLY B O 1
ATOM 3891 N N . LEU B 1 212 ? -26.125 -13.719 -2.811 1 95.81 212 LEU B N 1
ATOM 3892 C CA . LEU B 1 212 ? -24.984 -14.258 -3.559 1 95.81 212 LEU B CA 1
ATOM 3893 C C . LEU B 1 212 ? -23.75 -14.352 -2.674 1 95.81 212 LEU B C 1
ATOM 3895 O O . LEU B 1 212 ? -23.625 -13.609 -1.697 1 95.81 212 LEU B O 1
ATOM 3899 N N . VAL B 1 213 ? -22.891 -15.289 -3.033 1 94.75 213 VAL B N 1
ATOM 3900 C CA . VAL B 1 213 ? -21.547 -15.406 -2.473 1 94.75 213 VAL B CA 1
ATOM 3901 C C . VAL B 1 213 ? -20.5 -15.273 -3.584 1 94.75 213 VAL B C 1
ATOM 3903 O O . VAL B 1 213 ? -20.516 -16.031 -4.555 1 94.75 213 VAL B O 1
ATOM 3906 N N . PRO B 1 214 ? -19.672 -14.32 -3.412 1 94.62 214 PRO B N 1
ATOM 3907 C CA . PRO B 1 214 ? -18.719 -14.133 -4.504 1 94.62 214 PRO B CA 1
ATOM 3908 C C . PRO B 1 214 ? -17.672 -15.25 -4.582 1 94.62 214 PRO B C 1
ATOM 3910 O O . PRO B 1 214 ? -17.266 -15.781 -3.551 1 94.62 214 PRO B O 1
ATOM 3913 N N . ARG B 1 215 ? -17.297 -15.594 -5.746 1 95.31 215 ARG B N 1
ATOM 3914 C CA . ARG B 1 215 ? -16.125 -16.438 -6 1 95.31 215 ARG B CA 1
ATOM 3915 C C . ARG B 1 215 ? -14.875 -15.594 -6.172 1 95.31 215 ARG B C 1
ATOM 3917 O O . ARG B 1 215 ? -14.688 -14.945 -7.199 1 95.31 215 ARG B O 1
ATOM 3924 N N . VAL B 1 216 ? -13.992 -15.695 -5.207 1 95.25 216 VAL B N 1
ATOM 3925 C CA . VAL B 1 216 ? -12.836 -14.812 -5.195 1 95.25 216 VAL B CA 1
ATOM 3926 C C . VAL B 1 216 ? -11.656 -15.484 -5.898 1 95.25 216 VAL B C 1
ATOM 3928 O O . VAL B 1 216 ? -11.219 -16.562 -5.488 1 95.25 216 VAL B O 1
ATOM 3931 N N . SER B 1 217 ? -11.164 -14.859 -6.918 1 94.19 217 SER B N 1
ATOM 3932 C CA . SER B 1 217 ? -10.031 -15.398 -7.664 1 94.19 217 SER B CA 1
ATOM 3933 C C . SER B 1 217 ? -8.711 -14.867 -7.121 1 94.19 217 SER B C 1
ATOM 3935 O O . SER B 1 217 ? -7.719 -15.602 -7.062 1 94.19 217 SER B O 1
ATOM 3937 N N . PHE B 1 218 ? -8.688 -13.578 -6.785 1 95 218 PHE B N 1
ATOM 3938 C CA . PHE B 1 218 ? -7.488 -12.938 -6.25 1 95 218 PHE B CA 1
ATOM 3939 C C . PHE B 1 218 ? -7.84 -11.977 -5.125 1 95 218 PHE B C 1
ATOM 3941 O O . PHE B 1 218 ? -8.906 -11.359 -5.141 1 95 218 PHE B O 1
ATOM 3948 N N . GLU B 1 219 ? -6.902 -11.883 -4.227 1 94.06 219 GLU B N 1
ATOM 3949 C CA . GLU B 1 219 ? -6.988 -10.891 -3.16 1 94.06 219 GLU B CA 1
ATOM 3950 C C . GLU B 1 219 ? -5.727 -10.031 -3.1 1 94.06 219 GLU B C 1
ATOM 3952 O O . GLU B 1 219 ? -4.617 -10.539 -3.277 1 94.06 219 GLU B O 1
ATOM 3957 N N . SER B 1 220 ? -5.973 -8.75 -2.938 1 92.12 220 SER B N 1
ATOM 3958 C CA . SER B 1 220 ? -4.875 -7.816 -2.707 1 92.12 220 SER B CA 1
ATOM 3959 C C . SER B 1 220 ? -5.293 -6.699 -1.758 1 92.12 220 SER B C 1
ATOM 3961 O O . SER B 1 220 ? -6.414 -6.191 -1.843 1 92.12 220 SER B O 1
ATOM 3963 N N . GLU B 1 221 ? -4.348 -6.254 -0.928 1 86.12 221 GLU B N 1
ATOM 3964 C CA . GLU B 1 221 ? -4.652 -5.184 0.015 1 86.12 221 GLU B CA 1
ATOM 3965 C C . GLU B 1 221 ? -4.711 -3.83 -0.687 1 86.12 221 GLU B C 1
ATOM 3967 O O . GLU B 1 221 ? -5.227 -2.857 -0.131 1 86.12 221 GLU B O 1
ATOM 3972 N N . ASP B 1 222 ? -4.172 -3.777 -1.85 1 88 222 ASP B N 1
ATOM 3973 C CA . ASP B 1 222 ? -4.066 -2.529 -2.598 1 88 222 ASP B CA 1
ATOM 3974 C C . ASP B 1 222 ? -5.113 -2.465 -3.707 1 88 222 ASP B C 1
ATOM 3976 O O . ASP B 1 222 ? -5.109 -3.293 -4.621 1 88 222 ASP B O 1
ATOM 3980 N N . LEU B 1 223 ? -5.898 -1.398 -3.689 1 90.31 223 LEU B N 1
ATOM 3981 C CA . LEU B 1 223 ? -7 -1.303 -4.645 1 90.31 223 LEU B CA 1
ATOM 3982 C C . LEU B 1 223 ? -6.473 -1.061 -6.055 1 90.31 223 LEU B C 1
ATOM 3984 O O . LEU B 1 223 ? -7.098 -1.479 -7.035 1 90.31 223 LEU B O 1
ATOM 3988 N N . ALA B 1 224 ? -5.336 -0.409 -6.145 1 88.12 224 ALA B N 1
ATOM 3989 C CA . ALA B 1 224 ? -4.75 -0.242 -7.473 1 88.12 224 ALA B CA 1
ATOM 3990 C C . ALA B 1 224 ? -4.383 -1.591 -8.086 1 88.12 224 ALA B C 1
ATOM 3992 O O . ALA B 1 224 ? -4.527 -1.79 -9.297 1 88.12 224 ALA B O 1
ATOM 3993 N N . THR B 1 225 ? -3.875 -2.463 -7.223 1 91 225 THR B N 1
ATOM 3994 C CA . THR B 1 225 ? -3.584 -3.816 -7.68 1 91 225 THR B CA 1
ATOM 3995 C C . THR B 1 225 ? -4.867 -4.543 -8.07 1 91 225 THR B C 1
ATOM 3997 O O . THR B 1 225 ? -4.914 -5.223 -9.102 1 91 225 THR B O 1
ATOM 4000 N N . VAL B 1 226 ? -5.871 -4.391 -7.273 1 95 226 VAL B N 1
ATOM 4001 C CA . VAL B 1 226 ? -7.164 -4.992 -7.57 1 95 226 VAL B CA 1
ATOM 4002 C C . VAL B 1 226 ? -7.645 -4.531 -8.945 1 95 226 VAL B C 1
ATOM 4004 O O . VAL B 1 226 ? -8.07 -5.348 -9.766 1 95 226 VAL B O 1
ATOM 4007 N N . GLU B 1 227 ? -7.508 -3.27 -9.219 1 94.44 227 GLU B N 1
ATOM 4008 C CA . GLU B 1 227 ? -7.895 -2.715 -10.516 1 94.44 227 GLU B CA 1
ATOM 4009 C C . GLU B 1 227 ? -7.066 -3.314 -11.648 1 94.44 227 GLU B C 1
ATOM 4011 O O . GLU B 1 227 ? -7.605 -3.691 -12.688 1 94.44 227 GLU B O 1
ATOM 4016 N N . GLY B 1 228 ? -5.789 -3.391 -11.438 1 93.69 228 GLY B N 1
ATOM 4017 C CA . GLY B 1 228 ? -4.91 -3.955 -12.453 1 93.69 228 GLY B CA 1
ATOM 4018 C C . GLY B 1 228 ? -5.234 -5.398 -12.789 1 93.69 228 GLY B C 1
ATOM 4019 O O . GLY B 1 228 ? -5.23 -5.789 -13.953 1 93.69 228 GLY B O 1
ATOM 4020 N N . LEU B 1 229 ? -5.484 -6.176 -11.773 1 96.5 229 LEU B N 1
ATOM 4021 C CA . LEU B 1 229 ? -5.824 -7.578 -11.969 1 96.5 229 LEU B CA 1
ATOM 4022 C C . LEU B 1 229 ? -7.145 -7.719 -12.719 1 96.5 229 LEU B C 1
ATOM 4024 O O . LEU B 1 229 ? -7.262 -8.539 -13.633 1 96.5 229 LEU B O 1
ATOM 4028 N N . ALA B 1 230 ? -8.125 -6.914 -12.336 1 97.69 230 ALA B N 1
ATOM 4029 C CA . ALA B 1 230 ? -9.398 -6.914 -13.055 1 97.69 230 ALA B CA 1
ATOM 4030 C C . ALA B 1 230 ? -9.203 -6.516 -14.516 1 97.69 230 ALA B C 1
ATOM 4032 O O . ALA B 1 230 ? -9.773 -7.137 -15.414 1 97.69 230 ALA B O 1
ATOM 4033 N N . GLY B 1 231 ? -8.414 -5.539 -14.703 1 96.75 231 GLY B N 1
ATOM 4034 C CA . GLY B 1 231 ? -8.133 -5.059 -16.047 1 96.75 231 GLY B CA 1
ATOM 4035 C C . GLY B 1 231 ? -7.469 -6.098 -16.922 1 96.75 231 GLY B C 1
ATOM 4036 O O . GLY B 1 231 ? -7.621 -6.074 -18.156 1 96.75 231 GLY B O 1
ATOM 4037 N N . ALA B 1 232 ? -6.746 -6.957 -16.328 1 95.31 232 ALA B N 1
ATOM 4038 C CA . ALA B 1 232 ? -6.039 -8.016 -17.047 1 95.31 232 ALA B CA 1
ATOM 4039 C C . ALA B 1 232 ? -6.961 -9.203 -17.312 1 95.31 232 ALA B C 1
ATOM 4041 O O . ALA B 1 232 ? -6.527 -10.219 -17.859 1 95.31 232 ALA B O 1
ATOM 4042 N N . GLY B 1 233 ? -8.188 -9.102 -16.844 1 96.19 233 GLY B N 1
ATOM 4043 C CA . GLY B 1 233 ? -9.172 -10.125 -17.141 1 96.19 233 GLY B CA 1
ATOM 4044 C C . GLY B 1 233 ? -9.164 -11.266 -16.141 1 96.19 233 GLY B C 1
ATOM 4045 O O . GLY B 1 233 ? -9.656 -12.359 -16.438 1 96.19 233 GLY B O 1
ATOM 4046 N N . LEU B 1 234 ? -8.648 -11.039 -14.969 1 96.81 234 LEU B N 1
ATOM 4047 C CA . LEU B 1 234 ? -8.508 -12.102 -13.984 1 96.81 234 LEU B CA 1
ATOM 4048 C C . LEU B 1 234 ? -9.695 -12.117 -13.023 1 96.81 234 LEU B C 1
ATOM 4050 O O . LEU B 1 234 ? -9.664 -12.82 -12.008 1 96.81 234 LEU B O 1
ATOM 4054 N N . GLY B 1 235 ? -10.711 -11.359 -13.32 1 97.69 235 GLY B N 1
ATOM 4055 C CA . GLY B 1 235 ? -11.945 -11.203 -12.57 1 97.69 235 GLY B CA 1
ATOM 4056 C C . GLY B 1 235 ? -12.531 -9.805 -12.68 1 97.69 235 GLY B C 1
ATOM 4057 O O . GLY B 1 235 ? -11.992 -8.953 -13.391 1 97.69 235 GLY B O 1
ATOM 4058 N N . VAL B 1 236 ? -13.633 -9.625 -12.031 1 98.69 236 VAL B N 1
ATOM 4059 C CA . VAL B 1 236 ? -14.227 -8.297 -11.914 1 98.69 236 VAL B CA 1
ATOM 4060 C C . VAL B 1 236 ? -13.969 -7.734 -10.523 1 98.69 236 VAL B C 1
ATOM 4062 O O . VAL B 1 236 ? -13.617 -8.477 -9.602 1 98.69 236 VAL B O 1
ATOM 4065 N N . ALA B 1 237 ? -14.086 -6.434 -10.422 1 98.56 237 ALA B N 1
ATOM 4066 C CA . ALA B 1 237 ? -13.867 -5.797 -9.125 1 98.56 237 ALA B CA 1
ATOM 4067 C C . ALA B 1 237 ? -14.93 -4.746 -8.844 1 98.56 237 ALA B C 1
ATOM 4069 O O . ALA B 1 237 ? -15.484 -4.145 -9.773 1 98.56 237 ALA B O 1
ATOM 4070 N N . ILE B 1 238 ? -15.289 -4.586 -7.633 1 98.25 238 ILE B N 1
ATOM 4071 C CA . ILE B 1 238 ? -16.047 -3.441 -7.145 1 98.25 238 ILE B CA 1
ATOM 4072 C C . ILE B 1 238 ? -15.109 -2.439 -6.484 1 98.25 238 ILE B C 1
ATOM 4074 O O . ILE B 1 238 ? -14.367 -2.789 -5.566 1 98.25 238 ILE B O 1
ATOM 4078 N N . LEU B 1 239 ? -15.141 -1.217 -6.988 1 96.75 239 LEU B N 1
ATOM 4079 C CA . LEU B 1 239 ? -14.195 -0.196 -6.555 1 96.75 239 LEU B CA 1
ATOM 4080 C C . LEU B 1 239 ? -14.883 1.159 -6.418 1 96.75 239 LEU B C 1
ATOM 4082 O O . LEU B 1 239 ? -15.891 1.415 -7.074 1 96.75 239 LEU B O 1
ATOM 4086 N N . PRO B 1 240 ? -14.258 2.008 -5.547 1 94.56 240 PRO B N 1
ATOM 4087 C CA . PRO B 1 240 ? -14.656 3.408 -5.703 1 94.56 240 PRO B CA 1
ATOM 4088 C C . PRO B 1 240 ? -14.43 3.934 -7.117 1 94.56 240 PRO B C 1
ATOM 4090 O O . PRO B 1 240 ? -13.43 3.582 -7.758 1 94.56 240 PRO B O 1
ATOM 4093 N N . ASP B 1 241 ? -15.297 4.75 -7.582 1 93.31 241 ASP B N 1
ATOM 4094 C CA . ASP B 1 241 ? -15.312 5.219 -8.969 1 93.31 241 ASP B CA 1
ATOM 4095 C C . ASP B 1 241 ? -13.969 5.848 -9.344 1 93.31 241 ASP B C 1
ATOM 4097 O O . ASP B 1 241 ? -13.477 5.652 -10.453 1 93.31 241 ASP B O 1
ATOM 4101 N N . GLN B 1 242 ? -13.336 6.492 -8.406 1 87.31 242 GLN B N 1
ATOM 4102 C CA . GLN B 1 242 ? -12.086 7.195 -8.68 1 87.31 242 GLN B CA 1
ATOM 4103 C C . GLN B 1 242 ? -10.922 6.223 -8.82 1 87.31 242 GLN B C 1
ATOM 4105 O O . GLN B 1 242 ? -9.852 6.598 -9.297 1 87.31 242 GLN B O 1
ATOM 4110 N N . GLN B 1 243 ? -11.125 4.98 -8.445 1 89.69 243 GLN B N 1
ATOM 4111 C CA . GLN B 1 243 ? -10.07 3.973 -8.508 1 89.69 243 GLN B CA 1
ATOM 4112 C C . GLN B 1 243 ? -10.258 3.051 -9.703 1 89.69 243 GLN B C 1
ATOM 4114 O O . GLN B 1 243 ? -9.555 2.045 -9.836 1 89.69 243 GLN B O 1
ATOM 4119 N N . ALA B 1 244 ? -11.25 3.322 -10.531 1 92.56 244 ALA B N 1
ATOM 4120 C CA . ALA B 1 244 ? -11.539 2.516 -11.719 1 92.56 244 ALA B CA 1
ATOM 4121 C C . ALA B 1 244 ? -11.328 3.322 -12.992 1 92.56 244 ALA B C 1
ATOM 4123 O O . ALA B 1 244 ? -11.312 4.555 -12.961 1 92.56 244 ALA B O 1
ATOM 4124 N N . GLY B 1 245 ? -11.031 2.641 -14.047 1 91.75 245 GLY B N 1
ATOM 4125 C CA . GLY B 1 245 ? -11.023 3.301 -15.336 1 91.75 245 GLY B CA 1
ATOM 4126 C C . GLY B 1 245 ? -9.633 3.443 -15.93 1 91.75 245 GLY B C 1
ATOM 4127 O O . GLY B 1 245 ? -9.477 3.916 -17.062 1 91.75 245 GLY B O 1
ATOM 4128 N N . THR B 1 246 ? -8.641 3.094 -15.156 1 87.31 246 THR B N 1
ATOM 4129 C CA . THR B 1 246 ? -7.293 3.162 -15.703 1 87.31 246 THR B CA 1
ATOM 4130 C C . THR B 1 246 ? -7.027 1.988 -16.641 1 87.31 246 THR B C 1
ATOM 4132 O O . THR B 1 246 ? -6.637 2.184 -17.797 1 87.31 246 THR B O 1
ATOM 4135 N N . SER B 1 247 ? -7.176 0.78 -16.141 1 91.94 247 SER B N 1
ATOM 4136 C CA . SER B 1 247 ? -7.004 -0.413 -16.969 1 91.94 247 SER B CA 1
ATOM 4137 C C . SER B 1 247 ? -8.328 -1.145 -17.156 1 91.94 247 SER B C 1
ATOM 4139 O O . SER B 1 247 ? -8.375 -2.207 -17.781 1 91.94 247 SER B O 1
ATOM 4141 N N . THR B 1 248 ? -9.359 -0.525 -16.625 1 96.56 248 THR B N 1
ATOM 4142 C CA . THR B 1 248 ? -10.672 -1.16 -16.641 1 96.56 248 THR B CA 1
ATOM 4143 C C . THR B 1 248 ? -11.727 -0.213 -17.219 1 96.56 248 THR B C 1
ATOM 4145 O O . THR B 1 248 ? -11.445 0.968 -17.438 1 96.56 248 THR B O 1
ATOM 4148 N N . VAL B 1 249 ? -12.875 -0.783 -17.547 1 97.88 249 VAL B N 1
ATOM 4149 C CA . VAL B 1 249 ? -14.094 -0.019 -17.812 1 97.88 249 VAL B CA 1
ATOM 4150 C C . VAL B 1 249 ? -14.969 0.006 -16.562 1 97.88 249 VAL B C 1
ATOM 4152 O O . VAL B 1 249 ? -15.266 -1.041 -15.977 1 97.88 249 VAL B O 1
ATOM 4155 N N . ALA B 1 250 ? -15.297 1.178 -16.172 1 98.12 250 ALA B N 1
ATOM 4156 C CA . ALA B 1 250 ? -16.156 1.344 -15.008 1 98.12 250 ALA B CA 1
ATOM 4157 C C . ALA B 1 250 ? -17.641 1.303 -15.406 1 98.12 250 ALA B C 1
ATOM 4159 O O . ALA B 1 250 ? -18.062 2.045 -16.297 1 98.12 250 ALA B O 1
ATOM 4160 N N . VAL B 1 251 ? -18.391 0.464 -14.766 1 98.56 251 VAL B N 1
ATOM 4161 C CA . VAL B 1 251 ? -19.828 0.345 -15.016 1 98.56 251 VAL B CA 1
ATOM 4162 C C . VAL B 1 251 ? -20.594 0.631 -13.734 1 98.56 251 VAL B C 1
ATOM 4164 O O 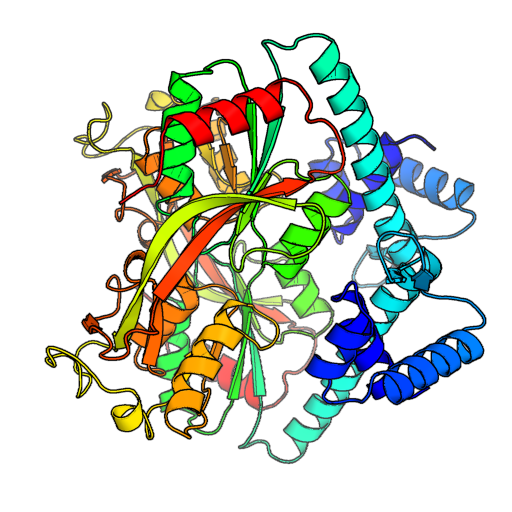. VAL B 1 251 ? -20.359 -0.002 -12.703 1 98.56 251 VAL B O 1
ATOM 4167 N N . PRO B 1 252 ? -21.562 1.527 -13.773 1 98.12 252 PRO B N 1
ATOM 4168 C CA . PRO B 1 252 ? -22.328 1.853 -12.57 1 98.12 252 PRO B CA 1
ATOM 4169 C C . PRO B 1 252 ? -23.109 0.658 -12.023 1 98.12 252 PRO B C 1
ATOM 4171 O O . PRO B 1 252 ? -23.656 -0.132 -12.805 1 98.12 252 PRO B O 1
ATOM 4174 N N . LEU B 1 253 ? -23.062 0.544 -10.695 1 98.06 253 LEU B N 1
ATOM 4175 C CA . LEU B 1 253 ? -23.891 -0.462 -10.039 1 98.06 253 LEU B CA 1
ATOM 4176 C C . LEU B 1 253 ? -25.297 0.074 -9.773 1 98.06 253 LEU B C 1
ATOM 4178 O O . LEU B 1 253 ? -25.453 1.235 -9.391 1 98.06 253 LEU B O 1
ATOM 4182 N N . ALA B 1 254 ? -26.234 -0.742 -9.883 1 96.56 254 ALA B N 1
ATOM 4183 C CA . ALA B 1 254 ? -27.641 -0.345 -9.711 1 96.56 254 ALA B CA 1
ATOM 4184 C C . ALA B 1 254 ? -27.984 -0.207 -8.234 1 96.56 254 ALA B C 1
ATOM 4186 O O . ALA B 1 254 ? -28.906 0.543 -7.879 1 96.56 254 ALA B O 1
ATOM 4187 N N . SER B 1 255 ? -27.297 -0.852 -7.398 1 94.69 255 SER B N 1
ATOM 4188 C CA . SER B 1 255 ? -27.609 -0.857 -5.973 1 94.69 255 SER B CA 1
ATOM 4189 C C . SER B 1 255 ? -27.391 0.518 -5.352 1 94.69 255 SER B C 1
ATOM 4191 O O . SER B 1 255 ? -26.297 1.088 -5.473 1 94.69 255 SER B O 1
ATOM 4193 N N . ALA B 1 256 ? -28.328 1.023 -4.645 1 92.62 256 ALA B N 1
ATOM 4194 C CA . ALA B 1 256 ? -28.203 2.297 -3.941 1 92.62 256 ALA B CA 1
ATOM 4195 C C . ALA B 1 256 ? -27.219 2.195 -2.791 1 92.62 256 ALA B C 1
ATOM 4197 O O . ALA B 1 256 ? -26.672 3.207 -2.342 1 92.62 256 ALA B O 1
ATOM 4198 N N . ALA B 1 257 ? -26.969 0.975 -2.41 1 95.12 257 ALA B N 1
ATOM 4199 C CA . ALA B 1 257 ? -26.062 0.743 -1.29 1 95.12 257 ALA B CA 1
ATOM 4200 C C . ALA B 1 257 ? -24.609 0.764 -1.75 1 95.12 257 ALA B C 1
ATOM 4202 O O . ALA B 1 257 ? -23.688 0.764 -0.927 1 95.12 257 ALA B O 1
ATOM 4203 N N . ALA B 1 258 ? -24.406 0.871 -3.023 1 96.62 258 ALA B N 1
ATOM 4204 C CA . ALA B 1 258 ? -23.062 0.833 -3.572 1 96.62 258 ALA B CA 1
ATOM 4205 C C . ALA B 1 258 ? -22.359 2.182 -3.412 1 96.62 258 ALA B C 1
ATOM 4207 O O . ALA B 1 258 ? -22.031 2.836 -4.402 1 96.62 258 ALA B O 1
ATOM 4208 N N . GLN B 1 259 ? -22.109 2.535 -2.201 1 96 259 GLN B N 1
ATOM 4209 C CA . GLN B 1 259 ? -21.438 3.785 -1.862 1 96 259 GLN B CA 1
ATOM 4210 C C . GLN B 1 259 ? -20.828 3.725 -0.46 1 96 259 GLN B C 1
ATOM 4212 O O . GLN B 1 259 ? -21.203 2.857 0.338 1 96 259 GLN B O 1
ATOM 4217 N N . ARG B 1 260 ? -19.875 4.602 -0.242 1 94.31 260 ARG B N 1
ATOM 4218 C CA . ARG B 1 260 ? -19.312 4.77 1.096 1 94.31 260 ARG B CA 1
ATOM 4219 C C . ARG B 1 260 ? -19.031 6.238 1.392 1 94.31 260 ARG B C 1
ATOM 4221 O O . ARG B 1 260 ? -18.922 7.051 0.472 1 94.31 260 ARG B O 1
ATOM 4228 N N . VAL B 1 261 ? -19.062 6.551 2.641 1 94.44 261 VAL B N 1
ATOM 4229 C CA . VAL B 1 261 ? -18.688 7.887 3.09 1 94.44 261 VAL B CA 1
ATOM 4230 C C . VAL B 1 261 ? -17.359 7.82 3.85 1 94.44 261 VAL B C 1
ATOM 4232 O O . VAL B 1 261 ? -17.266 7.152 4.879 1 94.44 261 VAL B O 1
ATOM 4235 N N . VAL B 1 262 ? -16.391 8.477 3.297 1 94.94 262 VAL B N 1
ATOM 4236 C CA . VAL B 1 262 ? -15.109 8.586 3.973 1 94.94 262 VAL B CA 1
ATOM 4237 C C . VAL B 1 262 ? -15.062 9.883 4.789 1 94.94 262 VAL B C 1
ATOM 4239 O O . VAL B 1 262 ? -15.625 10.898 4.383 1 94.94 262 VAL B O 1
ATOM 4242 N N . GLY B 1 263 ? -14.383 9.766 5.934 1 96.38 263 GLY B N 1
ATOM 4243 C CA . GLY B 1 263 ? -14.344 10.93 6.805 1 96.38 263 GLY B CA 1
ATOM 4244 C C . GLY B 1 263 ? -13.031 11.078 7.551 1 96.38 263 GLY B C 1
ATOM 4245 O O . GLY B 1 263 ? -12.195 10.172 7.523 1 96.38 263 GLY B O 1
ATOM 4246 N N . LEU B 1 264 ? -12.836 12.242 8.086 1 97.62 264 LEU B N 1
ATOM 4247 C CA . LEU B 1 264 ? -11.742 12.508 9.016 1 97.62 264 LEU B CA 1
ATOM 4248 C C . LEU B 1 264 ? -12.125 12.117 10.438 1 97.62 264 LEU B C 1
ATOM 4250 O O . LEU B 1 264 ? -13.227 12.445 10.898 1 97.62 264 LEU B O 1
ATOM 4254 N N . THR B 1 265 ? -11.273 11.391 11.078 1 97.62 265 THR B N 1
ATOM 4255 C CA . THR B 1 265 ? -11.508 10.914 12.43 1 97.62 265 THR B CA 1
ATOM 4256 C C . THR B 1 265 ? -10.344 11.281 13.344 1 97.62 265 THR B C 1
ATOM 4258 O O . THR B 1 265 ? -9.195 11.344 12.898 1 97.62 265 THR B O 1
ATOM 4261 N N . TRP B 1 266 ? -10.625 11.562 14.609 1 97 266 TRP B N 1
ATOM 4262 C CA . TRP B 1 266 ? -9.656 11.82 15.672 1 97 266 TRP B CA 1
ATOM 4263 C C . TRP B 1 266 ? -10.18 11.336 17.016 1 97 266 TRP B C 1
ATOM 4265 O O . TRP B 1 266 ? -11.375 11.047 17.156 1 97 266 TRP B O 1
ATOM 4275 N N . ARG B 1 267 ? -9.25 11.219 17.922 1 92.25 267 ARG B N 1
ATOM 4276 C CA . ARG B 1 267 ? -9.695 10.883 19.266 1 92.25 267 ARG B CA 1
ATOM 4277 C C . ARG B 1 267 ? -10.391 12.062 19.922 1 92.25 267 ARG B C 1
ATOM 4279 O O . ARG B 1 267 ? -9.883 13.188 19.891 1 92.25 267 ARG B O 1
ATOM 4286 N N . SER B 1 268 ? -11.531 11.812 20.516 1 93.69 268 SER B N 1
ATOM 4287 C CA . SER B 1 268 ? -12.297 12.898 21.125 1 93.69 268 SER B CA 1
ATOM 4288 C C . SER B 1 268 ? -12.109 12.922 22.641 1 93.69 268 SER B C 1
ATOM 4290 O O . SER B 1 268 ? -12.633 13.805 23.328 1 93.69 268 SER B O 1
ATOM 4292 N N . ASP B 1 269 ? -11.43 11.984 23.172 1 86.75 269 ASP B N 1
ATOM 4293 C CA . ASP B 1 269 ? -11.25 11.883 24.609 1 86.75 269 ASP B CA 1
ATOM 4294 C C . ASP B 1 269 ? -9.961 12.562 25.062 1 86.75 269 ASP B C 1
ATOM 4296 O O . ASP B 1 269 ? -9.57 12.445 26.219 1 86.75 269 ASP B O 1
ATOM 4300 N N . ARG B 1 270 ? -9.258 13.117 24.156 1 81.81 270 ARG B N 1
ATOM 4301 C CA . ARG B 1 270 ? -8.062 13.883 24.484 1 81.81 270 ARG B CA 1
ATOM 4302 C C . ARG B 1 270 ? -7.969 15.148 23.641 1 81.81 270 ARG B C 1
ATOM 4304 O O . ARG B 1 270 ? -8.523 15.211 22.547 1 81.81 270 ARG B O 1
ATOM 4311 N N . ASP B 1 271 ? -7.254 16.125 24.172 1 82.44 271 ASP B N 1
ATOM 4312 C CA . ASP B 1 271 ? -7.059 17.375 23.422 1 82.44 271 ASP B CA 1
ATOM 4313 C C . ASP B 1 271 ? -6.02 17.188 22.328 1 82.44 271 ASP B C 1
ATOM 4315 O O . ASP B 1 271 ? -5.016 16.5 22.516 1 82.44 271 ASP B O 1
ATOM 4319 N N . LEU B 1 272 ? -6.289 17.891 21.25 1 87.75 272 LEU B N 1
ATOM 4320 C CA . LEU B 1 272 ? -5.32 17.922 20.156 1 87.75 272 LEU B CA 1
ATOM 4321 C C . LEU B 1 272 ? -4.258 18.984 20.422 1 87.75 272 LEU B C 1
ATOM 4323 O O . LEU B 1 272 ? -4.562 20.062 20.922 1 87.75 272 LEU B O 1
ATOM 4327 N N . ALA B 1 273 ? -3.016 18.594 20.047 1 81.69 273 ALA B N 1
ATOM 4328 C CA . ALA B 1 273 ? -1.99 19.641 20.031 1 81.69 273 ALA B CA 1
ATOM 4329 C C . ALA B 1 273 ? -2.338 20.734 19.016 1 81.69 273 ALA B C 1
ATOM 4331 O O . ALA B 1 273 ? -3.094 20.484 18.078 1 81.69 273 ALA B O 1
ATOM 4332 N N . PRO B 1 274 ? -1.809 21.844 19.094 1 84.31 274 PRO B N 1
ATOM 4333 C CA . PRO B 1 274 ? -2.215 23.016 18.312 1 84.31 274 PRO B CA 1
ATOM 4334 C C . PRO B 1 274 ? -2.135 22.781 16.812 1 84.31 274 PRO B C 1
ATOM 4336 O O . PRO B 1 274 ? -3.078 23.094 16.078 1 84.31 274 PRO B O 1
ATOM 4339 N N . PRO B 1 275 ? -1.039 22.172 16.297 1 88.38 275 PRO B N 1
ATOM 4340 C CA . PRO B 1 275 ? -1.027 21.953 14.844 1 88.38 275 PRO B CA 1
ATOM 4341 C C . PRO B 1 275 ? -2.145 21.016 14.383 1 88.38 275 PRO B C 1
ATOM 4343 O O . PRO B 1 275 ? -2.754 21.234 13.336 1 88.38 275 PRO B O 1
ATOM 4346 N N . ALA B 1 276 ? -2.389 19.984 15.156 1 93 276 ALA B N 1
ATOM 4347 C CA . ALA B 1 276 ? -3.463 19.047 14.836 1 93 276 ALA B CA 1
ATOM 4348 C C . ALA B 1 276 ? -4.828 19.719 14.938 1 93 276 ALA B C 1
ATOM 4350 O O . ALA B 1 276 ? -5.719 19.453 14.133 1 93 276 ALA B O 1
ATOM 4351 N N . ALA B 1 277 ? -4.961 20.562 15.953 1 92.5 277 ALA B N 1
ATOM 4352 C CA . ALA B 1 277 ? -6.207 21.297 16.109 1 92.5 277 ALA B CA 1
ATOM 4353 C C . ALA B 1 277 ? -6.43 22.234 14.922 1 92.5 277 ALA B C 1
ATOM 4355 O O . ALA B 1 277 ? -7.555 22.375 14.438 1 92.5 277 ALA B O 1
ATOM 4356 N N . ARG B 1 278 ? -5.391 22.828 14.492 1 92.5 278 ARG B N 1
ATOM 4357 C CA . ARG B 1 278 ? -5.473 23.719 13.336 1 92.5 278 ARG B CA 1
ATOM 4358 C C . ARG B 1 278 ? -5.902 22.953 12.094 1 92.5 278 ARG B C 1
ATOM 4360 O O . ARG B 1 278 ? -6.699 23.453 11.289 1 92.5 278 ARG B O 1
ATOM 4367 N N . PHE B 1 279 ? -5.328 21.781 11.953 1 95.88 279 PHE B N 1
ATOM 4368 C CA . PHE B 1 279 ? -5.699 20.922 10.828 1 95.88 279 PHE B CA 1
ATOM 4369 C C . PHE B 1 279 ? -7.184 20.578 10.875 1 95.88 279 PHE B C 1
ATOM 4371 O O . PHE B 1 279 ? -7.883 20.672 9.867 1 95.88 279 PHE B O 1
ATOM 4378 N N . LEU B 1 280 ? -7.648 20.219 11.977 1 96.69 280 LEU B N 1
ATOM 4379 C CA . LEU B 1 280 ? -9.055 19.891 12.172 1 96.69 280 LEU B CA 1
ATOM 4380 C C . LEU B 1 280 ? -9.945 21.078 11.844 1 96.69 280 LEU B C 1
ATOM 4382 O O . LEU B 1 280 ? -10.953 20.938 11.156 1 96.69 280 LEU B O 1
ATOM 4386 N N . ASP B 1 281 ? -9.594 22.219 12.336 1 95.56 281 ASP B N 1
ATOM 4387 C CA . ASP B 1 281 ? -10.359 23.438 12.078 1 95.56 281 ASP B CA 1
ATOM 4388 C C . ASP B 1 281 ? -10.422 23.734 10.586 1 95.56 281 ASP B C 1
ATOM 4390 O O . ASP B 1 281 ? -11.477 24.141 10.07 1 95.56 281 ASP B O 1
ATOM 4394 N N . HIS B 1 282 ? -9.328 23.547 9.945 1 95.62 282 HIS B N 1
ATOM 4395 C CA . HIS B 1 282 ? -9.281 23.766 8.5 1 95.62 282 HIS B CA 1
ATOM 4396 C C . HIS B 1 282 ? -10.242 22.844 7.762 1 95.62 282 HIS B C 1
ATOM 4398 O O . HIS B 1 282 ? -10.992 23.297 6.891 1 95.62 282 HIS B O 1
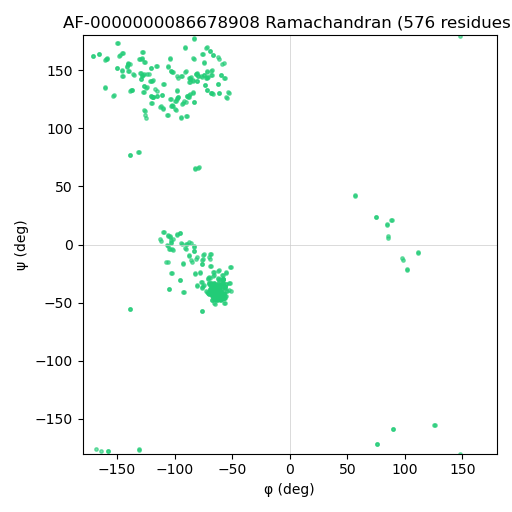ATOM 4404 N N . VAL B 1 283 ? -10.203 21.562 8.117 1 96 283 VAL B N 1
ATOM 4405 C CA . VAL B 1 283 ? -11.055 20.562 7.457 1 96 283 VAL B CA 1
ATOM 4406 C C . VAL B 1 283 ? -12.523 20.891 7.719 1 96 283 VAL B C 1
ATOM 4408 O O . VAL B 1 283 ? -13.359 20.797 6.812 1 96 283 VAL B O 1
ATOM 4411 N N . ARG B 1 284 ? -12.812 21.328 8.883 1 94.56 284 ARG B N 1
ATOM 4412 C CA . ARG B 1 284 ? -14.18 21.688 9.258 1 94.56 284 ARG B CA 1
ATOM 4413 C C . ARG B 1 284 ? -14.68 22.859 8.422 1 94.56 284 ARG B C 1
ATOM 4415 O O . ARG B 1 284 ? -15.828 22.875 7.992 1 94.56 284 ARG B O 1
ATOM 4422 N N . ALA B 1 285 ? -13.844 23.75 8.172 1 93.5 285 ALA B N 1
ATOM 4423 C CA . ALA B 1 285 ? -14.211 24.969 7.445 1 93.5 285 ALA B CA 1
ATOM 4424 C C . ALA B 1 285 ? -14.352 24.688 5.953 1 93.5 285 ALA B C 1
ATOM 4426 O O . ALA B 1 285 ? -15.164 25.312 5.27 1 93.5 285 ALA B O 1
ATOM 4427 N N . ALA B 1 286 ? -13.508 23.812 5.391 1 89.56 286 ALA B N 1
ATOM 4428 C CA . ALA B 1 286 ? -13.469 23.531 3.961 1 89.56 286 ALA B CA 1
ATOM 4429 C C . ALA B 1 286 ? -14.719 22.766 3.52 1 89.56 286 ALA B C 1
ATOM 4431 O O . ALA B 1 286 ? -15.156 22.906 2.375 1 89.56 286 ALA B O 1
ATOM 4432 N N . GLY B 1 287 ? -15.414 21.969 4.32 1 83.06 287 GLY B N 1
ATOM 4433 C CA . GLY B 1 287 ? -16.578 21.172 3.947 1 83.06 287 GLY B CA 1
ATOM 4434 C C . GLY B 1 287 ? -16.234 19.938 3.154 1 83.06 287 GLY B C 1
ATOM 4435 O O . GLY B 1 287 ? -15.047 19.625 2.945 1 83.06 287 GLY B O 1
ATOM 4436 N N . PRO B 1 288 ? -17.25 19.297 2.664 1 85.19 288 PRO B N 1
ATOM 4437 C CA . PRO B 1 288 ? -17.047 18.016 1.981 1 85.19 288 PRO B CA 1
ATOM 4438 C C . PRO B 1 288 ? -16.578 18.188 0.538 1 85.19 288 PRO B C 1
ATOM 4440 O O . PRO B 1 288 ? -16.844 19.219 -0.085 1 85.19 288 PRO B O 1
ATOM 4443 N N . TYR B 1 289 ? -15.789 17.219 0.168 1 85.69 289 TYR B N 1
ATOM 4444 C CA . TYR B 1 289 ? -15.297 17.203 -1.207 1 85.69 289 TYR B CA 1
ATOM 4445 C C . TYR B 1 289 ? -16.281 16.484 -2.125 1 85.69 289 TYR B C 1
ATOM 4447 O O . TYR B 1 289 ? -16.922 15.508 -1.729 1 85.69 289 TYR B O 1
ATOM 4455 N N . GLY B 1 290 ? -16.672 17.125 -3.246 1 77.5 290 GLY B N 1
ATOM 4456 C CA . GLY B 1 290 ? -17.547 16.531 -4.238 1 77.5 290 GLY B CA 1
ATOM 4457 C C . GLY B 1 290 ? -16.844 15.5 -5.109 1 77.5 290 GLY B C 1
ATOM 4458 O O . GLY B 1 290 ? -15.617 15.477 -5.188 1 77.5 290 GLY B O 1
#

Organism: NCBI:txid175570

Foldseek 3Di:
DDLVLLVLLLLVQVDQELCVSCVVVVHHSVVSVVSQVVVQVVVVHHQWDQDPRGIHGDPNVVVSNVVSVLVNLVVVLVVQLVVCVVCVLAHEAEEEEELQCPPPNVVVLVVLVCVVRVRYHYDYHYDFPVVVVVCQVSVVHFKYWYDDDDDDQKDKAWAEKFFKWKWAAPPDPCLPPQEDELVVCQPWEEEEADPPGPVVVLVQVSQVVVPHDHHHQYHDSHLLVSQVCRRVVSTMYIGTPVSHDPSTRTHGYPDPSRMHTIIMMGGNVDDDRSSNVSSVVSSVVVHYDD/DDLVLLVLLLLVQVDQELCVSCVVVVHHSVVSVVSQVVVCVVVVHHQWDQDPRGIHGDPNVVVSNVVSVLVNLVVVLVVQLVVCVVCVLAHEAEEEEELQCPPPNVVVLVVLVCVVRVRYHYDYHYDFPVVVVVCQVSVVHFKYWYDDDDDDQKDKAFAEKFFKWKWAAPPDPCLPPQEDELVVCQPWEEEEADPPGPVVVLVQVSQVVVPGDHHHQYHDSHLLVSQVCRRVVSTMYIDGPVSHDPSTRTHGYPDPSRMHTIIMMGGNVDDDRSSNVSSVVSSVVVHYDD

InterPro domains:
  IPR000847 LysR, HTH, N-terminal domain [PF00126] (4-61)
  IPR000847 LysR, HTH, N-terminal domain [PR00039] (18-29)
  IPR000847 LysR, HTH, N-terminal domain [PR00039] (29-39)
  IPR000847 LysR, HTH, N-terminal domain [PR00039] (39-50)
  IPR000847 LysR, HTH, N-terminal domain [PS50931] (1-58)
  IPR005119 LysR, substrate-binding [PF03466] (89-286)
  IPR036388 Winged helix-like DNA-binding domain superfamily [G3DSA:1.10.10.10] (1-86)
  IPR036390 Winged helix DNA-binding domain superfamily [SSF46785] (2-111)

pLDDT: mean 86.08, std 11.58, range [53.69, 98.69]